Protein AF-A0A7V3AL23-F1 (afdb_monomer_lite)

Secondary structure (DSSP, 8-state):
---B-----HHHHHHHHHH---TT-----SS-SS------TTPPPPB-SB--TTSSSTTEEEEE-EES-TT--TT-HHHHHH-S-EEPPHHHHHHHHHTTTTT-SEEEEE-TTGGG-TTHHHHHHHHHHHTPEEEE--B-GGG--HHHHHHHHHTT--EEEEEEE---HHHHHHHT----HHHHHHHHHHHHHTT--EEEEEEE---TT--HHHHHHHHHHHHHHHHHHHHHHSS--EEEEEEEP---S-SS----S---HHHHHHHHHHTT-PPPEETTEEPB-HHHHHHHHIIIIIIIHHHHHHHHHHTT--EEEEETTGGG-EEEEEEEEE-SSSTT-EEEEEEEEEEEEE--HHHHHHHTTT-EEEEE-EEE-TT--EEE--HHHHHHHHHHHTT-SEEEEEESSSSPBPTTSPBP-SEEHHHHHHHHHTTSS-TTHHHHHHHHHHHHHTT-SEEEEEETTSTTHHHHHHH-SS-SSEEEE--

pLDDT: mean 78.22, std 17.45, range [31.81, 97.38]

Sequence (487 aa):
MELIKNKTNKEEINAIFEDVKYEGIYKSEGTNNYLPYYSAKDIEIPHSTIISKEAEFENTALISVSKGCLYQCKFCFVSRVYGEYEPFDFNEIIKTAQKFNGLTDRIGLIAATLSNHPDFEKIVDELNKIGFKVSFSAFRVEGLTESFLNKIIENENKTLVIAPETASLKLKKFIGKNIPDELIFDKLKIACEFGIKRIKLYFIIGFPNEEEEDIEAIIDFIRKTREIARINSGRSVIITFDPHPRKVIDGVNSPKMLMTLDEKIEMIEKLGMKPKFIQGHRVTDKETLDVVEMVLGGLVNQDIVTLINKHGGKAVGLTGKDGNFIHAKKMLVPSKEKAEELLDIGQVGEITSIDPEIIQHLDARDFIPVVAPLGTDAEGNAYNINADVAAGKIAGVLQAEKVIFMTNTPGVLDKSGRLITGLTARQIDDLFADGTISGGMLPKIASALEAARSGVNSVHIIDGRVDHCLLLEILTDAGVGTMIRSH

Structure (mmCIF, N/CA/C/O backbone):
data_AF-A0A7V3AL23-F1
#
_entry.id   AF-A0A7V3AL23-F1
#
loop_
_atom_site.group_PDB
_atom_site.id
_atom_site.type_symbol
_atom_site.label_atom_id
_atom_site.label_alt_id
_atom_site.label_comp_id
_atom_site.label_asym_id
_atom_site.label_entity_id
_atom_site.label_seq_id
_atom_site.pdbx_PDB_ins_code
_atom_site.Cartn_x
_atom_site.Cartn_y
_atom_site.Cartn_z
_atom_site.occupancy
_atom_site.B_iso_or_equiv
_atom_site.auth_seq_id
_atom_site.auth_comp_id
_atom_site.auth_asym_id
_atom_site.auth_atom_id
_atom_site.pdbx_PDB_model_num
ATOM 1 N N . MET A 1 1 ? -37.337 9.090 10.182 1.00 37.25 1 MET A N 1
ATOM 2 C CA . MET A 1 1 ? -36.861 8.112 9.183 1.00 37.25 1 MET A CA 1
ATOM 3 C C . MET A 1 1 ? -37.017 6.730 9.788 1.00 37.25 1 MET A C 1
ATOM 5 O O . MET A 1 1 ? -36.469 6.509 10.860 1.00 37.25 1 MET A O 1
ATOM 9 N N . GLU A 1 2 ? -37.831 5.858 9.189 1.00 38.09 2 GLU A N 1
ATOM 10 C CA . GLU A 1 2 ? -37.919 4.450 9.607 1.00 38.09 2 GLU A CA 1
ATOM 11 C C . GLU A 1 2 ? -36.525 3.813 9.526 1.00 38.09 2 GLU A C 1
ATOM 13 O O . GLU A 1 2 ? -35.839 3.957 8.518 1.00 38.09 2 GLU A O 1
ATOM 18 N N . LEU A 1 3 ? -36.090 3.158 10.604 1.00 43.16 3 LEU A N 1
ATOM 19 C CA . LEU A 1 3 ? -34.836 2.407 10.660 1.00 43.16 3 LEU A CA 1
ATOM 20 C C . LEU A 1 3 ? -34.957 1.196 9.729 1.00 43.16 3 LEU A C 1
ATOM 22 O O . LEU A 1 3 ? -35.673 0.239 10.024 1.00 43.16 3 LEU A O 1
ATOM 26 N N . ILE A 1 4 ? -34.287 1.255 8.579 1.00 48.16 4 ILE A N 1
ATOM 27 C CA . ILE A 1 4 ? -34.424 0.255 7.519 1.00 48.16 4 ILE A CA 1
ATOM 28 C C . ILE A 1 4 ? -33.520 -0.936 7.842 1.00 48.16 4 ILE A C 1
ATOM 30 O O . ILE A 1 4 ? -32.330 -0.945 7.531 1.00 48.16 4 ILE A O 1
ATOM 34 N N . LYS A 1 5 ? -34.099 -1.961 8.468 1.00 40.16 5 LYS A N 1
ATOM 35 C CA . LYS A 1 5 ? -33.505 -3.300 8.541 1.00 40.16 5 LYS A CA 1
ATOM 36 C C . LYS A 1 5 ? -33.924 -4.073 7.280 1.00 40.16 5 LYS A C 1
ATOM 38 O O . LYS A 1 5 ? -35.104 -4.076 6.944 1.00 40.16 5 LYS A O 1
ATOM 43 N N . ASN A 1 6 ? -32.983 -4.761 6.628 1.00 44.72 6 ASN A N 1
ATOM 44 C CA . ASN A 1 6 ? -33.211 -5.742 5.545 1.00 44.72 6 ASN A CA 1
ATOM 45 C C . ASN A 1 6 ? -33.467 -5.237 4.103 1.00 44.72 6 ASN A C 1
ATOM 47 O O . ASN A 1 6 ? -34.083 -5.967 3.331 1.00 44.72 6 ASN A O 1
ATOM 51 N N . LYS A 1 7 ? -32.962 -4.068 3.682 1.00 45.16 7 LYS A N 1
ATOM 52 C CA . LYS A 1 7 ? -32.801 -3.790 2.236 1.00 45.16 7 LYS A CA 1
ATOM 53 C C . LYS A 1 7 ? -31.407 -4.236 1.787 1.00 45.16 7 LYS A C 1
ATOM 55 O O . LYS A 1 7 ? -30.413 -3.663 2.221 1.00 45.16 7 LYS A O 1
ATOM 60 N N . THR A 1 8 ? -31.344 -5.309 1.001 1.00 49.38 8 THR A N 1
ATOM 61 C CA . THR A 1 8 ? -30.125 -6.092 0.691 1.00 49.38 8 THR A CA 1
ATOM 62 C C . THR A 1 8 ? -29.561 -5.839 -0.713 1.00 49.38 8 THR A C 1
ATOM 64 O O . THR A 1 8 ? -28.789 -6.638 -1.225 1.00 49.38 8 THR A O 1
ATOM 67 N N . ASN A 1 9 ? -29.966 -4.759 -1.384 1.00 52.00 9 ASN A N 1
ATOM 68 C CA . ASN A 1 9 ? -29.449 -4.403 -2.705 1.00 52.00 9 ASN A CA 1
ATOM 69 C C . ASN A 1 9 ? -28.948 -2.946 -2.696 1.00 52.00 9 ASN A C 1
ATOM 71 O O . ASN A 1 9 ? -29.677 -2.020 -2.339 1.00 52.00 9 ASN A O 1
ATOM 75 N N . LYS A 1 10 ? -27.694 -2.754 -3.126 1.00 49.22 10 LYS A N 1
ATOM 76 C CA . LYS A 1 10 ? -26.997 -1.466 -3.290 1.00 49.22 10 LYS A CA 1
ATOM 77 C C . LYS A 1 10 ? -27.791 -0.431 -4.105 1.00 49.22 10 LYS A C 1
ATOM 79 O O . LYS A 1 10 ? -27.704 0.757 -3.813 1.00 49.22 10 LYS A O 1
ATOM 84 N N . GLU A 1 11 ? -28.576 -0.864 -5.087 1.00 54.66 11 GLU A N 1
ATOM 85 C CA . GLU A 1 11 ? -29.451 -0.023 -5.916 1.00 54.66 11 GLU A CA 1
ATOM 86 C C . GLU A 1 11 ? -30.599 0.584 -5.100 1.00 54.66 11 GLU A C 1
ATOM 88 O O . GLU A 1 11 ? -30.875 1.775 -5.223 1.00 54.66 11 GLU A O 1
ATOM 93 N N . GLU A 1 12 ? -31.215 -0.186 -4.197 1.00 54.47 12 GLU A N 1
ATOM 94 C CA . GLU A 1 12 ? -32.281 0.316 -3.319 1.00 54.47 12 GLU A CA 1
ATOM 95 C C . GLU A 1 12 ? -31.753 1.296 -2.267 1.00 54.47 12 GLU A C 1
ATOM 97 O O . GLU A 1 12 ? -32.450 2.239 -1.894 1.00 54.47 12 GLU A O 1
ATOM 102 N N . ILE A 1 13 ? -30.521 1.085 -1.788 1.00 52.50 13 ILE A N 1
ATOM 103 C CA . ILE A 1 13 ? -29.838 2.015 -0.880 1.00 52.50 13 ILE A CA 1
ATOM 104 C C . ILE A 1 13 ? -29.491 3.316 -1.617 1.00 52.50 13 ILE A C 1
ATOM 106 O O . ILE A 1 13 ? -29.719 4.397 -1.079 1.00 52.50 13 ILE A O 1
ATOM 110 N N . ASN A 1 14 ? -28.991 3.229 -2.853 1.00 51.75 14 ASN A N 1
ATOM 111 C CA . ASN A 1 14 ? -28.667 4.401 -3.670 1.00 51.75 14 ASN A CA 1
ATOM 112 C C . ASN A 1 14 ? -29.908 5.237 -4.015 1.00 51.75 14 ASN A C 1
ATOM 114 O O . ASN A 1 14 ? -29.845 6.459 -3.910 1.00 51.75 14 ASN A O 1
ATOM 118 N N . ALA A 1 15 ? -31.040 4.599 -4.326 1.00 57.00 15 ALA A N 1
ATOM 119 C CA . ALA A 1 15 ? -32.301 5.294 -4.598 1.00 57.00 15 ALA A CA 1
ATOM 120 C C . ALA A 1 15 ? -32.774 6.158 -3.410 1.00 57.00 15 ALA A C 1
ATOM 122 O O . ALA A 1 15 ? -33.333 7.232 -3.603 1.00 57.00 15 ALA A O 1
ATOM 123 N N . ILE A 1 16 ? -32.488 5.743 -2.168 1.00 52.47 16 ILE A N 1
ATOM 124 C CA . ILE A 1 16 ? -32.794 6.547 -0.972 1.00 52.47 16 ILE A CA 1
ATOM 125 C C . ILE A 1 16 ? -31.948 7.825 -0.942 1.00 52.47 16 ILE A C 1
ATOM 127 O O . ILE A 1 16 ? -32.449 8.875 -0.555 1.00 52.47 16 ILE A O 1
ATOM 131 N N . PHE A 1 17 ? -30.678 7.760 -1.344 1.00 47.41 17 PHE A N 1
ATOM 132 C CA . PHE A 1 17 ? -29.803 8.933 -1.363 1.00 47.41 17 PHE A CA 1
ATOM 133 C C . PHE A 1 17 ? -30.108 9.896 -2.521 1.00 47.41 17 PHE A C 1
ATOM 135 O O . PHE A 1 17 ? -29.799 11.081 -2.392 1.00 47.41 17 PHE A O 1
ATOM 142 N N . GLU A 1 18 ? -30.715 9.418 -3.613 1.00 47.59 18 GLU A N 1
ATOM 143 C CA . GLU A 1 18 ? -31.144 10.246 -4.753 1.00 47.59 18 GLU A CA 1
ATOM 144 C C . GLU A 1 18 ? -32.354 11.139 -4.420 1.00 47.59 18 GLU A C 1
ATOM 146 O O . GLU A 1 18 ? -32.423 12.271 -4.898 1.00 47.59 18 GLU A O 1
ATOM 151 N N . ASP A 1 19 ? -33.252 10.686 -3.538 1.00 42.56 19 ASP A N 1
ATOM 152 C CA . ASP A 1 19 ? -34.468 11.423 -3.151 1.00 42.56 19 ASP A CA 1
ATOM 153 C C . ASP A 1 19 ? -34.297 12.337 -1.918 1.00 42.56 19 ASP A C 1
ATOM 155 O O . ASP A 1 19 ? -35.192 13.121 -1.575 1.00 42.56 19 ASP A O 1
ATOM 159 N N . VAL A 1 20 ? -33.148 12.289 -1.235 1.00 41.22 20 VAL A N 1
ATOM 160 C CA . VAL A 1 20 ? -32.884 13.143 -0.066 1.00 41.22 20 VAL A CA 1
ATOM 161 C C . VAL A 1 20 ? -32.415 14.525 -0.523 1.00 41.22 20 VAL A C 1
ATOM 163 O O . VAL A 1 20 ? -31.260 14.740 -0.889 1.00 41.22 20 VAL A O 1
ATOM 166 N N . LYS A 1 21 ? -33.306 15.518 -0.432 1.00 36.50 21 LYS A N 1
ATOM 167 C CA . LYS A 1 21 ? -32.904 16.931 -0.444 1.00 36.50 21 LYS A CA 1
ATOM 168 C C . LYS A 1 21 ? -32.145 17.241 0.845 1.00 36.50 21 LYS A C 1
ATOM 170 O O . LYS A 1 21 ? -32.750 17.406 1.900 1.00 36.50 21 LYS A O 1
ATOM 175 N N . TYR A 1 22 ? -30.823 17.341 0.758 1.00 41.16 22 TYR A N 1
ATOM 176 C CA . TYR A 1 22 ? -29.993 17.805 1.867 1.00 41.16 22 TYR A CA 1
ATOM 177 C C . TYR A 1 22 ? -30.208 19.310 2.092 1.00 41.16 22 TYR A C 1
ATOM 179 O O . TYR A 1 22 ? -29.513 20.146 1.512 1.00 41.16 22 TYR A O 1
ATOM 187 N N . GLU A 1 23 ? -31.180 19.680 2.926 1.00 34.31 23 GLU A N 1
ATOM 188 C CA . GLU A 1 23 ? -31.262 21.047 3.446 1.00 34.31 23 GLU A CA 1
ATOM 189 C C . GLU A 1 23 ? -29.983 21.368 4.239 1.00 34.31 23 GLU A C 1
ATOM 191 O O . GLU A 1 23 ? -29.582 20.626 5.132 1.00 34.31 23 GLU A O 1
ATOM 196 N N . GLY A 1 24 ? -29.311 22.470 3.890 1.00 37.84 24 GLY A N 1
ATOM 197 C CA . GLY A 1 24 ? -28.108 22.942 4.587 1.00 37.84 24 GLY A CA 1
ATOM 198 C C . GLY A 1 24 ? -26.763 22.544 3.967 1.00 37.84 24 GLY A C 1
ATOM 199 O O . GLY A 1 24 ? -25.738 23.062 4.409 1.00 37.84 24 GLY A O 1
ATOM 200 N N . ILE A 1 25 ? -26.726 21.708 2.920 1.00 34.50 25 ILE A N 1
ATOM 201 C CA . ILE A 1 25 ? -25.497 21.481 2.137 1.00 34.50 25 ILE A CA 1
ATOM 202 C C . ILE A 1 25 ? -25.473 22.457 0.956 1.00 34.50 25 ILE A C 1
ATOM 204 O O . ILE A 1 25 ? -26.015 22.187 -0.113 1.00 34.50 25 ILE A O 1
ATOM 208 N N . TYR A 1 26 ? -24.828 23.607 1.145 1.00 38.28 26 TYR A N 1
ATOM 209 C CA . TYR A 1 26 ? -24.592 24.571 0.070 1.00 38.28 26 TYR A CA 1
ATOM 210 C C . TYR A 1 26 ? -23.228 24.320 -0.577 1.00 38.28 26 TYR A C 1
ATOM 212 O O . TYR A 1 26 ? -22.188 24.382 0.080 1.00 38.28 26 TYR A O 1
ATOM 220 N N . LYS A 1 27 ? -23.218 24.076 -1.889 1.00 34.69 27 LYS A N 1
ATOM 221 C CA . LYS A 1 27 ? -22.001 24.131 -2.704 1.00 34.69 27 LYS A CA 1
ATOM 222 C C . LYS A 1 27 ? -21.681 25.611 -2.932 1.00 34.69 27 LYS A C 1
ATOM 224 O O . LYS A 1 27 ? -22.492 26.312 -3.530 1.00 34.69 27 LYS A O 1
ATOM 229 N N . SER A 1 28 ? -20.553 26.119 -2.431 1.00 36.25 28 SER A N 1
ATOM 230 C CA . SER A 1 28 ? -20.205 27.529 -2.646 1.00 36.25 28 SER A CA 1
ATOM 231 C C . SER A 1 28 ? -19.794 27.754 -4.103 1.00 36.25 28 SER A C 1
ATOM 233 O O . SER A 1 28 ? -18.668 27.451 -4.500 1.00 36.25 28 SER A O 1
ATOM 235 N N . GLU A 1 29 ? -20.694 28.311 -4.904 1.00 37.81 29 GLU A N 1
ATOM 236 C CA . GLU A 1 29 ? -20.349 28.954 -6.172 1.00 37.81 29 GLU A CA 1
ATOM 237 C C . GLU A 1 29 ? -19.830 30.365 -5.866 1.00 37.81 29 GLU A C 1
ATOM 239 O O . GLU A 1 29 ? -20.555 31.349 -5.959 1.00 37.81 29 GLU A O 1
ATOM 244 N N . GLY A 1 30 ? -18.590 30.489 -5.388 1.00 37.31 30 GLY A N 1
ATOM 245 C CA . GLY A 1 30 ? -18.042 31.813 -5.090 1.00 37.31 30 GLY A CA 1
ATOM 246 C C . GLY A 1 30 ? -16.717 31.811 -4.344 1.00 37.31 30 GLY A C 1
ATOM 247 O O . GLY A 1 30 ? -16.486 31.019 -3.439 1.00 37.31 30 GLY A O 1
ATOM 248 N N . THR A 1 31 ? -15.861 32.750 -4.733 1.00 37.53 31 THR A N 1
ATOM 249 C CA . THR A 1 31 ? -14.430 32.931 -4.439 1.00 37.53 31 THR A CA 1
ATOM 250 C C . THR A 1 31 ? -14.061 33.291 -2.990 1.00 37.53 31 THR A C 1
ATOM 252 O O . THR A 1 31 ? -12.992 33.853 -2.763 1.00 37.53 31 THR A O 1
ATOM 255 N N . ASN A 1 32 ? -14.897 32.980 -1.996 1.00 34.97 32 ASN A N 1
ATOM 256 C CA . ASN A 1 32 ? -14.578 33.235 -0.589 1.00 34.97 32 ASN A CA 1
ATOM 257 C C . ASN A 1 32 ? -14.231 31.929 0.138 1.00 34.97 32 ASN A C 1
ATOM 259 O O . ASN A 1 32 ? -15.060 31.042 0.298 1.00 34.97 32 ASN A O 1
ATOM 263 N N . ASN A 1 33 ? -12.977 31.847 0.592 1.00 41.78 33 ASN A N 1
ATOM 264 C CA . ASN A 1 33 ? -12.288 30.686 1.172 1.00 41.78 33 ASN A CA 1
ATOM 265 C C . ASN A 1 33 ? -12.816 30.168 2.531 1.00 41.78 33 ASN A C 1
ATOM 267 O O . ASN A 1 33 ? -12.077 29.500 3.251 1.00 41.78 33 ASN A O 1
ATOM 271 N N . TYR A 1 34 ? -14.069 30.429 2.901 1.00 40.19 34 TYR A N 1
ATOM 272 C CA . TYR A 1 34 ? -14.647 29.907 4.140 1.00 40.19 34 TYR A CA 1
ATOM 273 C C . TYR A 1 34 ? -16.083 29.443 3.901 1.00 40.19 34 TYR A C 1
ATOM 275 O O . TYR A 1 34 ? -16.931 30.221 3.467 1.00 40.19 34 TYR A O 1
ATOM 283 N N . LEU A 1 35 ? -16.346 28.164 4.194 1.00 39.31 35 LEU A N 1
ATOM 284 C CA . LEU A 1 35 ? -17.706 27.639 4.271 1.00 39.31 35 LEU A CA 1
ATOM 285 C C . LEU A 1 35 ? -18.441 28.383 5.401 1.00 39.31 35 LEU A C 1
ATOM 287 O O . LEU A 1 35 ? -17.880 28.498 6.494 1.00 39.31 35 LEU A O 1
ATOM 291 N N . PRO A 1 36 ? -19.659 28.901 5.177 1.00 38.09 36 PRO A N 1
ATOM 292 C CA . PRO A 1 36 ? -20.441 29.503 6.248 1.00 38.09 36 PRO A CA 1
ATOM 293 C C . PRO A 1 36 ? -20.700 28.472 7.357 1.00 38.09 36 PRO A C 1
ATOM 295 O O . PRO A 1 36 ? -21.182 27.370 7.105 1.00 38.09 36 PRO A O 1
ATOM 298 N N . TYR A 1 37 ? -20.352 28.838 8.592 1.00 40.94 37 TYR A N 1
ATOM 299 C CA . TYR A 1 37 ? -20.608 28.041 9.789 1.00 40.94 37 TYR A CA 1
ATOM 300 C C . TYR A 1 37 ? -22.087 28.161 10.174 1.00 40.94 37 TYR A C 1
ATOM 302 O O . TYR A 1 37 ? -22.546 29.241 10.552 1.00 40.94 37 TYR A O 1
ATOM 310 N N . TYR A 1 38 ? -22.836 27.061 10.088 1.00 41.38 38 TYR A N 1
ATOM 311 C CA . TYR A 1 38 ? -24.220 26.993 10.558 1.00 41.38 38 TYR A CA 1
ATOM 312 C C . TYR A 1 38 ? -24.263 26.322 11.934 1.00 41.38 38 TYR A C 1
ATOM 314 O O . TYR A 1 38 ? -24.180 25.102 12.058 1.00 41.38 38 TYR A O 1
ATOM 322 N N . SER A 1 39 ? -24.420 27.126 12.985 1.00 44.03 39 SER A N 1
ATOM 323 C CA . SER A 1 39 ? -24.798 26.639 14.314 1.00 44.03 39 SER A CA 1
ATOM 324 C C . SER A 1 39 ? -26.308 26.392 14.325 1.00 44.03 39 SER A C 1
ATOM 326 O O . SER A 1 39 ? -27.097 27.312 14.539 1.00 44.03 39 SER A O 1
ATOM 328 N N . ALA A 1 40 ? -26.733 25.159 14.052 1.00 49.22 40 ALA A N 1
ATOM 329 C CA . ALA A 1 40 ? -28.092 24.743 14.382 1.00 49.22 40 ALA A CA 1
ATOM 330 C C . ALA A 1 40 ? -28.117 24.318 15.859 1.00 49.22 40 ALA A C 1
ATOM 332 O O . ALA A 1 40 ? -27.404 23.395 16.259 1.00 49.22 40 ALA A O 1
ATOM 333 N N . LYS A 1 41 ? -28.905 25.037 16.667 1.00 49.88 41 LYS A N 1
ATOM 334 C CA . LYS A 1 41 ? -28.991 24.860 18.127 1.00 49.88 41 LYS A CA 1
ATOM 335 C C . LYS A 1 41 ? -29.743 23.596 18.565 1.00 49.88 41 LYS A C 1
ATOM 337 O O . LYS A 1 41 ? -29.646 23.232 19.725 1.00 49.88 41 LYS A O 1
ATOM 342 N N . ASP A 1 42 ? -30.379 22.886 17.633 1.00 56.62 42 ASP A N 1
ATOM 343 C CA . ASP A 1 42 ? -31.226 21.719 17.907 1.00 56.62 42 ASP A CA 1
ATOM 344 C C . ASP A 1 42 ? -30.934 20.574 16.921 1.00 56.62 42 ASP A C 1
ATOM 346 O O . ASP A 1 42 ? -31.812 20.081 16.215 1.00 56.62 42 ASP A O 1
ATOM 350 N N . ILE A 1 43 ? -29.663 20.181 16.800 1.00 63.53 43 ILE A N 1
ATOM 351 C CA . ILE A 1 43 ? -29.287 19.040 15.952 1.00 63.53 43 ILE A CA 1
ATOM 352 C C . ILE A 1 43 ? -29.506 17.750 16.742 1.00 63.53 43 ILE A C 1
ATOM 354 O O . ILE A 1 43 ? -28.827 17.516 17.742 1.00 63.53 43 ILE A O 1
ATOM 358 N N . GLU A 1 44 ? -30.413 16.899 16.257 1.00 77.56 44 GLU A N 1
ATOM 359 C CA . GLU A 1 44 ? -30.498 15.502 16.689 1.00 77.56 44 GLU A CA 1
ATOM 360 C C . GLU A 1 44 ? -29.121 14.838 16.547 1.00 77.56 44 GLU A C 1
ATOM 362 O O . GLU A 1 44 ? -28.440 15.030 15.537 1.00 77.56 44 GLU A O 1
ATOM 367 N N . ILE A 1 45 ? -28.702 14.067 17.557 1.00 88.19 45 ILE A N 1
ATOM 368 C CA . ILE A 1 45 ? -27.382 13.426 17.574 1.00 88.19 45 ILE A CA 1
ATOM 369 C C . ILE A 1 45 ? -27.169 12.658 16.264 1.00 88.19 45 ILE A C 1
ATOM 371 O O . ILE A 1 45 ? -27.950 11.749 15.983 1.00 88.19 45 ILE A O 1
ATOM 375 N N . PRO A 1 46 ? -26.129 12.962 15.464 1.00 89.31 46 PRO A N 1
ATOM 376 C CA . PRO A 1 46 ? -25.876 12.233 14.228 1.00 89.31 46 PRO A CA 1
ATOM 377 C C . PRO A 1 46 ? -25.623 10.749 14.508 1.00 89.31 46 PRO A C 1
ATOM 379 O O . PRO A 1 46 ? -24.712 10.397 15.263 1.00 89.31 46 PRO A O 1
ATOM 382 N N . HIS A 1 47 ? -26.420 9.878 13.893 1.00 90.50 47 HIS A N 1
ATOM 383 C CA . HIS A 1 47 ? -26.366 8.432 14.093 1.00 90.50 47 HIS A CA 1
ATOM 384 C C . HIS A 1 47 ? -26.644 7.667 12.795 1.00 90.50 47 HIS A C 1
ATOM 386 O O . HIS A 1 47 ? -27.194 8.215 11.839 1.00 90.50 47 HIS A O 1
ATOM 392 N N . SER A 1 48 ? -26.270 6.387 12.760 1.00 88.00 48 SER A N 1
ATOM 393 C CA . SER A 1 48 ? -26.560 5.495 11.636 1.00 88.00 48 SER A CA 1
ATOM 394 C C . SER A 1 48 ? -28.061 5.381 11.383 1.00 88.00 48 SER A C 1
ATOM 396 O O . SER A 1 48 ? -28.830 5.050 12.280 1.00 88.00 48 SER A O 1
ATOM 398 N N . THR A 1 49 ? -28.471 5.554 10.130 1.00 83.31 49 THR A N 1
ATOM 399 C CA . THR A 1 49 ? -29.839 5.235 9.681 1.00 83.31 49 THR A CA 1
ATOM 400 C C . THR A 1 49 ? -29.933 3.828 9.080 1.00 83.31 49 THR A C 1
ATOM 402 O O . THR A 1 49 ? -31.015 3.248 9.026 1.00 83.31 49 THR A O 1
ATOM 405 N N . ILE A 1 50 ? -28.797 3.260 8.656 1.00 78.25 50 ILE A N 1
ATOM 406 C CA . ILE A 1 50 ? -28.697 1.948 8.005 1.00 78.25 50 ILE A CA 1
ATOM 407 C C . ILE A 1 50 ? -27.749 1.059 8.814 1.00 78.25 50 ILE A C 1
ATOM 409 O O . ILE A 1 50 ? -26.641 1.475 9.154 1.00 78.25 50 ILE A O 1
ATOM 413 N N . ILE A 1 51 ? -28.186 -0.171 9.093 1.00 82.75 51 ILE A N 1
ATOM 414 C CA . ILE A 1 51 ? -27.378 -1.233 9.703 1.00 82.75 51 ILE A CA 1
ATOM 415 C C . ILE A 1 51 ? -27.506 -2.466 8.813 1.00 82.75 51 ILE A C 1
ATOM 417 O O . ILE A 1 51 ? -28.614 -2.951 8.583 1.00 82.75 51 ILE A O 1
ATOM 421 N N . SER A 1 52 ? -26.381 -2.967 8.309 1.00 78.88 52 SER A N 1
ATOM 422 C CA . SER A 1 52 ? -26.348 -4.115 7.402 1.00 78.88 52 SER A CA 1
ATOM 423 C C . SER A 1 52 ? -25.140 -5.006 7.672 1.00 78.88 52 SER A C 1
ATOM 425 O O . SER A 1 52 ? -24.110 -4.541 8.168 1.00 78.88 52 SER A O 1
ATOM 427 N N . LYS A 1 53 ? -25.267 -6.278 7.285 1.00 75.38 53 LYS A N 1
ATOM 428 C CA . LYS A 1 53 ? -24.157 -7.236 7.211 1.00 75.38 53 LYS A CA 1
ATOM 429 C C . LYS A 1 53 ? -23.175 -6.945 6.072 1.00 75.38 53 LYS A C 1
ATOM 431 O O . LYS A 1 53 ? -22.082 -7.485 6.034 1.00 75.38 53 LYS A O 1
ATOM 436 N N . GLU A 1 54 ? -23.580 -6.107 5.130 1.00 74.75 54 GLU A N 1
ATOM 437 C CA . GLU A 1 54 ? -22.779 -5.743 3.957 1.00 74.75 54 GLU A CA 1
ATOM 438 C C . GLU A 1 54 ? -22.104 -4.375 4.122 1.00 74.75 54 GLU A C 1
ATOM 440 O O . GLU A 1 54 ? -21.370 -3.929 3.245 1.00 74.75 54 GLU A O 1
ATOM 445 N N . ALA A 1 55 ? -22.372 -3.677 5.231 1.00 74.88 55 ALA A N 1
ATOM 446 C CA . ALA A 1 55 ? -21.736 -2.403 5.529 1.00 74.88 55 ALA A CA 1
ATOM 447 C C . ALA A 1 55 ? -20.299 -2.614 6.031 1.00 74.88 55 ALA A C 1
ATOM 449 O O . ALA A 1 55 ? -20.025 -3.588 6.726 1.00 74.88 55 ALA A O 1
ATOM 450 N N . GLU A 1 56 ? -19.415 -1.647 5.758 1.00 73.06 56 GLU A N 1
ATOM 451 C CA . GLU A 1 56 ? -18.017 -1.632 6.232 1.00 73.06 56 GLU A CA 1
ATOM 452 C C . GLU A 1 56 ? -17.911 -1.893 7.746 1.00 73.06 56 GLU A C 1
ATOM 454 O O . GLU A 1 56 ? -17.068 -2.656 8.213 1.00 73.06 56 GLU A O 1
ATOM 459 N N . PHE A 1 57 ? -18.821 -1.295 8.522 1.00 80.69 57 PHE A N 1
ATOM 460 C CA . PHE A 1 57 ? -18.985 -1.570 9.947 1.00 80.69 57 PHE A CA 1
ATOM 461 C C . PHE A 1 57 ? -20.142 -2.548 10.154 1.00 80.69 57 PHE A C 1
ATOM 463 O O . PHE A 1 57 ? -21.241 -2.152 10.556 1.00 80.69 57 PHE A O 1
ATOM 470 N N . GLU A 1 58 ? -19.884 -3.821 9.843 1.00 81.81 58 GLU A N 1
ATOM 471 C CA . GLU A 1 58 ? -20.881 -4.893 9.855 1.00 81.81 58 GLU A CA 1
ATOM 472 C C . GLU A 1 58 ? -21.739 -4.858 11.127 1.00 81.81 58 GLU A C 1
ATOM 474 O O . GLU A 1 58 ? -21.225 -4.871 12.252 1.00 81.81 58 GLU A O 1
ATOM 479 N N . ASN A 1 59 ? -23.061 -4.807 10.945 1.00 87.44 59 ASN A N 1
ATOM 480 C CA . ASN A 1 59 ? -24.057 -4.795 12.017 1.00 87.44 59 ASN A CA 1
ATOM 481 C C . ASN A 1 59 ? -23.782 -3.775 13.136 1.00 87.44 59 ASN A C 1
ATOM 483 O O . ASN A 1 59 ? -24.224 -3.996 14.253 1.00 87.44 59 ASN A O 1
ATOM 487 N N . THR A 1 60 ? -23.067 -2.675 12.903 1.00 91.00 60 THR A N 1
ATOM 488 C CA . THR A 1 60 ? -22.719 -1.723 13.970 1.00 91.00 60 THR A CA 1
ATOM 489 C C . THR A 1 60 ? -23.471 -0.409 13.777 1.00 91.00 60 THR A C 1
ATOM 491 O O . THR A 1 60 ? -23.398 0.202 12.711 1.00 91.00 60 THR A O 1
ATOM 494 N N . ALA A 1 61 ? -24.186 0.051 14.808 1.00 93.50 61 ALA A N 1
ATOM 495 C CA . ALA A 1 61 ? -24.790 1.382 14.793 1.00 93.50 61 ALA A CA 1
ATOM 496 C C . ALA A 1 61 ? -23.754 2.419 15.226 1.00 93.50 61 ALA A C 1
ATOM 498 O O . ALA A 1 61 ? -23.183 2.306 16.307 1.00 93.50 61 ALA A O 1
ATOM 499 N N . LEU A 1 62 ? -23.515 3.440 14.411 1.00 94.50 62 LEU A N 1
ATOM 500 C CA . LEU A 1 62 ? -22.601 4.524 14.747 1.00 94.50 62 LEU A CA 1
ATOM 501 C C . LEU A 1 62 ? -23.376 5.671 15.387 1.00 94.50 62 LEU A C 1
ATOM 503 O O . LEU A 1 62 ? -24.434 6.054 14.891 1.00 94.50 62 LEU A O 1
ATOM 507 N N . ILE A 1 63 ? -22.850 6.227 16.473 1.00 94.62 63 ILE A N 1
ATOM 508 C CA . ILE A 1 63 ? -23.433 7.368 17.183 1.00 94.62 63 ILE A CA 1
ATOM 509 C C . ILE A 1 63 ? -22.327 8.388 17.421 1.00 94.62 63 ILE A C 1
ATOM 511 O O . ILE A 1 63 ? -21.297 8.079 18.025 1.00 94.62 63 ILE A O 1
ATOM 515 N N . SER A 1 64 ? -22.533 9.611 16.941 1.00 92.06 64 SER A N 1
ATOM 516 C CA . SER A 1 64 ? -21.644 10.724 17.265 1.00 92.06 64 SER A CA 1
ATOM 517 C C . SER A 1 64 ? -21.841 11.132 18.720 1.00 92.06 64 SER A C 1
ATOM 519 O O . SER A 1 64 ? -22.974 11.327 19.138 1.00 92.06 64 SER A O 1
ATOM 521 N N . VAL A 1 65 ? -20.770 11.299 19.494 1.00 92.81 65 VAL A N 1
ATOM 522 C CA . VAL A 1 65 ? -20.883 11.722 20.910 1.00 92.81 65 VAL A CA 1
ATOM 523 C C . VAL A 1 65 ? -20.450 13.165 21.157 1.00 92.81 65 VAL A C 1
ATOM 525 O O . VAL A 1 65 ? -20.697 13.714 22.222 1.00 92.81 65 VAL A O 1
ATOM 528 N N . SER A 1 66 ? -19.839 13.819 20.173 1.00 89.50 66 SER A N 1
ATOM 529 C CA . SER A 1 66 ? -19.489 15.237 20.256 1.00 89.50 66 SER A CA 1
ATOM 530 C C . SER A 1 66 ? -19.383 15.864 18.868 1.00 89.50 66 SER A C 1
ATOM 532 O O . SER A 1 66 ? -19.130 15.167 17.880 1.00 89.50 66 SER A O 1
ATOM 534 N N . LYS A 1 67 ? -19.465 17.193 18.805 1.00 84.94 67 LYS A N 1
ATOM 535 C CA . LYS A 1 67 ? -19.055 18.004 17.651 1.00 84.94 67 LYS A CA 1
ATOM 536 C C . LYS A 1 67 ? -17.706 18.664 17.909 1.00 84.94 67 LYS A C 1
ATOM 538 O O . LYS A 1 67 ? -17.312 18.886 19.052 1.00 84.94 67 LYS A O 1
ATOM 543 N N . GLY A 1 68 ? -17.002 18.977 16.826 1.00 79.94 68 GLY A N 1
ATOM 544 C CA . GLY A 1 68 ? -15.727 19.681 16.899 1.00 79.94 68 GLY A CA 1
ATOM 545 C C . GLY A 1 68 ? -14.625 18.869 17.579 1.00 79.94 68 GLY A C 1
ATOM 546 O O . GLY A 1 68 ? -14.710 17.650 17.756 1.00 79.94 68 GLY A O 1
ATOM 547 N N . CYS A 1 69 ? -13.535 19.549 17.919 1.00 82.88 69 CYS A N 1
ATOM 548 C CA . CYS A 1 69 ? -12.380 18.948 18.579 1.00 82.88 69 CYS A CA 1
ATOM 549 C C . CYS A 1 69 ? -11.659 19.989 19.440 1.00 82.88 69 CYS A C 1
ATOM 551 O O . CYS A 1 69 ? -11.428 21.102 18.984 1.00 82.88 69 CYS A O 1
ATOM 553 N N . LEU A 1 70 ? -11.238 19.636 20.657 1.00 83.62 70 LEU A N 1
ATOM 554 C CA . LEU A 1 70 ? -10.533 20.566 21.555 1.00 83.62 70 LEU A CA 1
ATOM 555 C C . LEU A 1 70 ? -9.190 21.056 20.995 1.00 83.62 70 LEU A C 1
ATOM 557 O O . LEU A 1 70 ? -8.699 22.111 21.375 1.00 83.62 70 LEU A O 1
ATOM 561 N N . TYR A 1 71 ? -8.583 20.280 20.097 1.00 82.12 71 TYR A N 1
ATOM 562 C CA . TYR A 1 71 ? -7.187 20.462 19.706 1.00 82.12 71 TYR A CA 1
ATOM 563 C C . TYR A 1 71 ? -6.983 21.275 18.424 1.00 82.12 71 TYR A C 1
ATOM 565 O O . TYR A 1 71 ? -5.851 21.646 18.131 1.00 82.12 71 TYR A O 1
ATOM 573 N N . GLN A 1 72 ? -8.047 21.516 17.648 1.00 76.50 72 GLN A N 1
ATOM 574 C CA . GLN A 1 72 ? -8.075 22.450 16.510 1.00 76.50 72 GLN A CA 1
ATOM 575 C C . GLN A 1 72 ? -6.860 22.385 15.552 1.00 76.50 72 GLN A C 1
ATOM 577 O O . GLN A 1 72 ? -6.372 23.407 15.071 1.00 76.50 72 GLN A O 1
ATOM 582 N N . CYS A 1 73 ? -6.344 21.184 15.255 1.00 78.31 73 CYS A N 1
ATOM 583 C CA . CYS A 1 73 ? -5.154 21.032 14.411 1.00 78.31 73 CYS A CA 1
ATOM 584 C C . CYS A 1 73 ? -5.378 21.625 13.007 1.00 78.31 73 CYS A C 1
ATOM 586 O O . CYS A 1 73 ? -6.459 21.480 12.427 1.00 78.31 73 CYS A O 1
ATOM 588 N N . LYS A 1 74 ? -4.348 22.256 12.427 1.00 71.38 74 LYS A N 1
ATOM 589 C CA . LYS A 1 74 ? -4.475 23.100 11.218 1.00 71.38 74 LYS A CA 1
ATOM 590 C C . LYS A 1 74 ? -4.868 22.336 9.949 1.00 71.38 74 LYS A C 1
ATOM 592 O O . LYS A 1 74 ? -5.448 22.917 9.030 1.00 71.38 74 LYS A O 1
ATOM 597 N N . PHE A 1 75 ? -4.537 21.049 9.900 1.00 71.19 75 PHE A N 1
ATOM 598 C CA . PHE A 1 75 ? -4.848 20.139 8.793 1.00 71.19 75 PHE A CA 1
ATOM 599 C C . PHE A 1 75 ? -6.228 19.491 8.904 1.00 71.19 75 PHE A C 1
ATOM 601 O O . PHE A 1 75 ? -6.718 18.888 7.955 1.00 71.19 75 PHE A O 1
ATOM 608 N N . CYS A 1 76 ? -6.841 19.539 10.086 1.00 70.44 76 CYS A N 1
ATOM 609 C CA . CYS A 1 76 ? -8.017 18.737 10.348 1.00 70.44 76 CYS A CA 1
ATOM 610 C C . CYS A 1 76 ? -9.243 19.365 9.679 1.00 70.44 76 CYS A C 1
ATOM 612 O O . CYS A 1 76 ? -9.545 20.537 9.866 1.00 70.44 76 CYS A O 1
ATOM 614 N N . PHE A 1 77 ? -10.006 18.572 8.931 1.00 69.12 77 PHE A N 1
ATOM 615 C CA . PHE A 1 77 ? -11.282 19.043 8.393 1.00 69.12 77 PHE A CA 1
ATOM 616 C C . PHE A 1 77 ? -12.282 19.368 9.513 1.00 69.12 77 PHE A C 1
ATOM 618 O O . PHE A 1 77 ? -13.048 20.321 9.407 1.00 69.12 77 PHE A O 1
ATOM 625 N N . VAL A 1 78 ? -12.231 18.618 10.623 1.00 71.50 78 VAL A N 1
ATOM 626 C CA . VAL A 1 78 ? -13.141 18.812 11.760 1.00 71.50 78 VAL A CA 1
ATOM 627 C C . VAL A 1 78 ? -12.973 20.194 12.389 1.00 71.50 78 VAL A C 1
ATOM 629 O O . VAL A 1 78 ? -13.980 20.816 12.708 1.00 71.50 78 VAL A O 1
ATOM 632 N N . SER A 1 79 ? -11.739 20.696 12.521 1.00 65.94 79 SER A N 1
ATOM 633 C CA . SER A 1 79 ? -11.486 22.035 13.079 1.00 65.94 79 SER A CA 1
ATOM 634 C C . SER A 1 79 ? -12.044 23.145 12.189 1.00 65.94 79 SER A C 1
ATOM 636 O O . SER A 1 79 ? -12.567 24.137 12.683 1.00 65.94 79 SER A O 1
ATOM 638 N N . ARG A 1 80 ? -12.000 22.958 10.865 1.00 64.12 80 ARG A N 1
ATOM 639 C CA . ARG A 1 80 ? -12.504 23.942 9.896 1.00 64.12 80 ARG A CA 1
ATOM 640 C C . ARG A 1 80 ? -14.022 23.958 9.778 1.00 64.12 80 ARG A C 1
ATOM 642 O O . ARG A 1 80 ? -14.586 25.015 9.531 1.00 64.12 80 ARG A O 1
ATOM 649 N N . VAL A 1 81 ? -14.664 22.795 9.896 1.00 62.09 81 VAL A N 1
ATOM 650 C CA . VAL A 1 81 ? -16.104 22.654 9.628 1.00 62.09 81 VAL A CA 1
ATOM 651 C C . VAL A 1 81 ? -16.948 22.725 10.886 1.00 62.09 81 VAL A C 1
ATOM 653 O O . VAL A 1 81 ? -17.959 23.419 10.895 1.00 62.09 81 VAL A O 1
ATOM 656 N N . TYR A 1 82 ? -16.551 22.021 11.944 1.00 63.44 82 TYR A N 1
ATOM 657 C CA . TYR A 1 82 ? -17.376 21.901 13.145 1.00 63.44 82 TYR A CA 1
ATOM 658 C C . TYR A 1 82 ? -17.061 22.950 14.213 1.00 63.44 82 TYR A C 1
ATOM 660 O O . TYR A 1 82 ? -17.805 23.033 15.181 1.00 63.44 82 TYR A O 1
ATOM 668 N N . GLY A 1 83 ? -16.018 23.768 14.038 1.00 66.38 83 GLY A N 1
ATOM 669 C CA . GLY A 1 83 ? -15.695 24.843 14.975 1.00 66.38 83 GLY A CA 1
ATOM 670 C C . GLY A 1 83 ? -15.349 24.316 16.370 1.00 66.38 83 GLY A C 1
ATOM 671 O O . GLY A 1 83 ? -14.568 23.369 16.497 1.00 66.38 83 GLY A O 1
ATOM 672 N N . GLU A 1 84 ? -15.896 24.948 17.410 1.00 74.88 84 GLU A N 1
ATOM 673 C CA . GLU A 1 84 ? -15.611 24.632 18.814 1.00 74.88 84 GLU A CA 1
ATOM 674 C C . GLU A 1 84 ? -16.063 23.222 19.219 1.00 74.88 84 GLU A C 1
ATOM 676 O O . GLU A 1 84 ? -16.954 22.615 18.627 1.00 74.88 84 GLU A O 1
ATOM 681 N N . TYR A 1 85 ? -15.394 22.674 20.232 1.00 86.06 85 TYR A N 1
ATOM 682 C CA . TYR A 1 85 ? -15.754 21.375 20.778 1.00 86.06 85 TYR A CA 1
ATOM 683 C C . TYR A 1 85 ? -17.012 21.474 21.637 1.00 86.06 85 TYR A C 1
ATOM 685 O O . TYR A 1 85 ? -17.044 22.236 22.601 1.00 86.06 85 TYR A O 1
ATOM 693 N N . GLU A 1 86 ? -17.997 20.639 21.327 1.00 87.06 86 GLU A N 1
ATOM 694 C CA . GLU A 1 86 ? -19.262 20.566 22.049 1.00 87.06 86 GLU A CA 1
ATOM 695 C C . GLU A 1 86 ? -19.628 19.088 22.282 1.00 87.06 86 GLU A C 1
ATOM 697 O O . GLU A 1 86 ? -19.956 18.380 21.322 1.00 87.06 86 GLU A O 1
ATOM 702 N N . PRO A 1 87 ? -19.525 18.572 23.522 1.00 91.31 87 PRO A N 1
ATOM 703 C CA . PRO A 1 87 ? -19.991 17.227 23.847 1.00 91.31 87 PRO A CA 1
ATOM 704 C C . PRO A 1 87 ? -21.524 17.175 23.837 1.00 91.31 87 PRO A C 1
ATOM 706 O O . PRO A 1 87 ? -22.180 18.123 24.269 1.00 91.31 87 PRO A O 1
ATOM 709 N N . PHE A 1 88 ? -22.101 16.071 23.361 1.00 92.44 88 PHE A N 1
ATOM 710 C CA . PHE A 1 88 ? -23.547 15.872 23.449 1.00 92.44 88 PHE A CA 1
ATOM 711 C C . PHE A 1 88 ? -23.962 15.426 24.855 1.00 92.44 88 PHE A C 1
ATOM 713 O O . PHE A 1 88 ? -23.182 14.831 25.595 1.00 92.44 88 PHE A O 1
ATOM 720 N N . ASP A 1 89 ? -25.215 15.700 25.227 1.00 92.75 89 ASP A N 1
ATOM 721 C CA . ASP A 1 89 ? -25.737 15.297 26.533 1.00 92.75 89 ASP A CA 1
ATOM 722 C C . ASP A 1 89 ? -25.761 13.770 26.688 1.00 92.75 89 ASP A C 1
ATOM 724 O O . ASP A 1 89 ? -26.206 13.036 25.799 1.00 92.75 89 ASP A O 1
ATOM 728 N N . PHE A 1 90 ? -25.335 13.301 27.863 1.00 95.56 90 PHE A N 1
ATOM 729 C CA . PHE A 1 90 ? -25.322 11.888 28.231 1.00 95.56 90 PHE A CA 1
ATOM 730 C C . PHE A 1 90 ? -26.673 11.199 27.978 1.00 95.56 90 PHE A C 1
ATOM 732 O O . PHE A 1 90 ? -26.714 10.126 27.373 1.00 95.56 90 PHE A O 1
ATOM 739 N N . ASN A 1 91 ? -27.787 11.794 28.416 1.00 95.12 91 ASN A N 1
ATOM 740 C CA . ASN A 1 91 ? -29.097 11.148 28.328 1.00 95.12 91 ASN A CA 1
ATOM 741 C C . ASN A 1 91 ? -29.569 11.047 26.878 1.00 95.12 91 ASN A C 1
ATOM 743 O O . ASN A 1 91 ? -30.140 10.027 26.495 1.00 95.12 91 ASN A O 1
ATOM 747 N N . GLU A 1 92 ? -29.306 12.066 26.058 1.00 94.44 92 GLU A N 1
ATOM 748 C CA . GLU A 1 92 ? -29.653 12.026 24.636 1.00 94.44 92 GLU A CA 1
ATOM 749 C C . GLU A 1 92 ? -28.808 10.995 23.869 1.00 94.44 92 GLU A C 1
ATOM 751 O O . GLU A 1 92 ? -29.345 10.314 22.989 1.00 94.44 92 GLU A O 1
ATOM 756 N N . ILE A 1 93 ? -27.534 10.788 24.234 1.00 96.25 93 ILE A N 1
ATOM 757 C CA . ILE A 1 93 ? -26.702 9.706 23.671 1.00 96.25 93 ILE A CA 1
ATOM 758 C C . ILE A 1 93 ? -27.317 8.340 23.999 1.00 96.25 93 ILE A C 1
ATOM 760 O O . ILE A 1 93 ? -27.528 7.527 23.095 1.00 96.25 93 ILE A O 1
ATOM 764 N N . ILE A 1 94 ? -27.653 8.089 25.270 1.00 97.31 94 ILE A N 1
ATOM 765 C CA . ILE A 1 94 ? -28.237 6.809 25.701 1.00 97.31 94 ILE A CA 1
ATOM 766 C C . ILE A 1 94 ? -29.605 6.573 25.053 1.00 97.31 94 ILE A C 1
ATOM 768 O O . ILE A 1 94 ? -29.862 5.495 24.518 1.00 97.31 94 ILE A O 1
ATOM 772 N N . LYS A 1 95 ? -30.464 7.591 25.022 1.00 95.31 95 LYS A N 1
ATOM 773 C CA . LYS A 1 95 ? -31.768 7.548 24.346 1.00 95.31 95 LYS A CA 1
ATOM 774 C C . LYS A 1 95 ? -31.630 7.278 22.847 1.00 95.31 95 LYS A C 1
ATOM 776 O O . LYS A 1 95 ? -32.431 6.536 22.283 1.00 95.31 95 LYS A O 1
ATOM 781 N N . THR A 1 96 ? -30.607 7.835 22.199 1.00 95.25 96 THR A N 1
ATOM 782 C CA . THR A 1 96 ? -30.300 7.546 20.791 1.00 95.25 96 THR A CA 1
ATOM 783 C C . THR A 1 96 ? -29.850 6.098 20.615 1.00 95.25 96 THR A C 1
ATOM 785 O O . THR A 1 96 ? -30.341 5.422 19.714 1.00 95.25 96 THR A O 1
ATOM 788 N N . ALA A 1 97 ? -28.994 5.584 21.501 1.00 95.94 97 ALA A N 1
ATOM 789 C CA . ALA A 1 97 ? -28.548 4.193 21.462 1.00 95.94 97 ALA A CA 1
ATOM 790 C C . ALA A 1 97 ? -29.695 3.191 21.654 1.00 95.94 97 ALA A C 1
ATOM 792 O O . ALA A 1 97 ? -29.765 2.187 20.947 1.00 95.94 97 ALA A O 1
ATOM 793 N N . GLN A 1 98 ? -30.649 3.493 22.537 1.00 94.94 98 GLN A N 1
ATOM 794 C CA . GLN A 1 98 ? -31.819 2.645 22.786 1.00 94.94 98 GLN A CA 1
ATOM 795 C C . GLN A 1 98 ? -32.693 2.422 21.544 1.00 94.94 98 GLN A C 1
ATOM 797 O O . GLN A 1 98 ? -33.354 1.387 21.456 1.00 94.94 98 GLN A O 1
ATOM 802 N N . LYS A 1 99 ? -32.663 3.325 20.550 1.00 93.19 99 LYS A N 1
ATOM 803 C CA . LYS A 1 99 ? -33.354 3.125 19.260 1.00 93.19 99 LYS A CA 1
ATOM 804 C C . LYS A 1 99 ? -32.855 1.884 18.510 1.00 93.19 99 LYS A C 1
ATOM 806 O O . LYS A 1 99 ? -33.569 1.357 17.662 1.00 93.19 99 LYS A O 1
ATOM 811 N N . PHE A 1 100 ? -31.646 1.416 18.820 1.00 93.81 100 PHE A N 1
ATOM 812 C CA . PHE A 1 100 ? -31.023 0.256 18.191 1.00 93.81 100 PHE A CA 1
ATOM 813 C C . PHE A 1 100 ? -31.207 -1.052 18.970 1.00 93.81 100 PHE A C 1
ATOM 815 O O . PHE A 1 100 ? -30.740 -2.098 18.513 1.00 93.81 100 PHE A O 1
ATOM 822 N N . ASN A 1 101 ? -31.926 -1.030 20.098 1.00 90.88 101 ASN A N 1
ATOM 823 C CA . ASN A 1 101 ? -32.266 -2.241 20.844 1.00 90.88 101 ASN A CA 1
ATOM 824 C C . ASN A 1 101 ? -33.028 -3.231 19.950 1.00 90.88 101 ASN A C 1
ATOM 826 O O . ASN A 1 101 ? -34.016 -2.884 19.305 1.00 90.88 101 ASN A O 1
ATOM 830 N N . GLY A 1 102 ? -32.555 -4.478 19.889 1.00 87.56 102 GLY A N 1
ATOM 831 C CA . GLY A 1 102 ? -33.117 -5.515 19.011 1.00 87.56 102 GLY A CA 1
ATOM 832 C C . GLY A 1 102 ? -32.771 -5.353 17.520 1.00 87.56 102 GLY A C 1
ATOM 833 O O . GLY A 1 102 ? -33.064 -6.240 16.707 1.00 87.56 102 GLY A O 1
ATOM 834 N N . LEU A 1 103 ? -32.109 -4.259 17.132 1.00 88.62 103 LEU A N 1
ATOM 835 C CA . LEU A 1 103 ? -31.576 -4.070 15.783 1.00 88.62 103 LEU A CA 1
ATOM 836 C C . LEU A 1 103 ? -30.137 -4.571 15.681 1.00 88.62 103 LEU A C 1
ATOM 838 O O . LEU A 1 103 ? -29.836 -5.307 14.741 1.00 88.62 103 LEU A O 1
ATOM 842 N N . THR A 1 104 ? -29.309 -4.236 16.668 1.00 91.88 104 THR A N 1
ATOM 843 C CA . THR A 1 104 ? -27.924 -4.695 16.817 1.00 91.88 104 THR A CA 1
ATOM 844 C C . THR A 1 104 ? -27.554 -4.826 18.297 1.00 91.88 104 THR A C 1
ATOM 846 O O . THR A 1 104 ? -28.232 -4.271 19.157 1.00 91.88 104 THR A O 1
ATOM 849 N N . ASP A 1 105 ? -26.487 -5.562 18.589 1.00 92.25 105 ASP A N 1
ATOM 850 C CA . ASP A 1 105 ? -25.790 -5.616 19.871 1.00 92.25 105 ASP A CA 1
ATOM 851 C C . ASP A 1 105 ? -24.495 -4.776 19.876 1.00 92.25 105 ASP A C 1
ATOM 853 O O . ASP A 1 105 ? -23.756 -4.807 20.856 1.00 92.25 105 ASP A O 1
ATOM 857 N N . ARG A 1 106 ? -24.195 -4.010 18.814 1.00 93.69 106 ARG A N 1
ATOM 858 C CA . ARG A 1 106 ? -22.947 -3.239 18.668 1.00 93.69 106 ARG A CA 1
ATOM 859 C C . ARG A 1 106 ? -23.187 -1.754 18.414 1.00 93.69 106 ARG A C 1
ATOM 861 O O . ARG A 1 106 ? -23.829 -1.378 17.431 1.00 93.69 106 ARG A O 1
ATOM 868 N N . ILE A 1 107 ? -22.566 -0.912 19.241 1.00 95.75 107 ILE A N 1
ATOM 869 C CA . ILE A 1 107 ? -22.540 0.548 19.074 1.00 95.75 107 ILE A CA 1
ATOM 870 C C . ILE A 1 107 ? -21.106 1.017 18.816 1.00 95.75 107 ILE A C 1
ATOM 872 O O . ILE A 1 107 ? -20.180 0.651 19.533 1.00 95.75 107 ILE A O 1
ATOM 876 N N . GLY A 1 108 ? -20.904 1.843 17.795 1.00 93.81 108 GLY A N 1
ATOM 877 C CA . GLY A 1 108 ? -19.658 2.555 17.536 1.00 93.81 108 GLY A CA 1
ATOM 878 C C . GLY A 1 108 ? -19.769 4.015 17.942 1.00 93.81 108 GLY A C 1
ATOM 879 O O . GLY A 1 108 ? -20.558 4.759 17.363 1.00 93.81 108 GLY A O 1
ATOM 880 N N . LEU A 1 109 ? -18.970 4.439 18.919 1.00 93.69 109 LEU A N 1
ATOM 881 C CA . LEU A 1 109 ? -18.913 5.839 19.330 1.00 93.69 109 LEU A CA 1
ATOM 882 C C . LEU A 1 109 ? -17.952 6.604 18.423 1.00 93.69 109 LEU A C 1
ATOM 884 O O . LEU A 1 109 ? -16.770 6.263 18.319 1.00 93.69 109 LEU A O 1
ATOM 888 N N . ILE A 1 110 ? -18.469 7.647 17.776 1.00 90.56 110 ILE A N 1
ATOM 889 C CA . ILE A 1 110 ? -17.732 8.476 16.827 1.00 90.56 110 ILE A CA 1
ATOM 890 C C . ILE A 1 110 ? -17.498 9.859 17.429 1.00 90.56 110 ILE A C 1
ATOM 892 O O . ILE A 1 110 ? -18.431 10.573 17.794 1.00 90.56 110 ILE A O 1
ATOM 896 N N . ALA A 1 111 ? -16.234 10.256 17.516 1.00 87.88 111 ALA A N 1
ATOM 897 C CA . ALA A 1 111 ? -15.843 11.617 17.855 1.00 87.88 111 ALA A CA 1
ATOM 898 C C . ALA A 1 111 ? -14.417 11.894 17.378 1.00 87.88 111 ALA A C 1
ATOM 900 O O . ALA A 1 111 ? -13.585 10.992 17.297 1.00 87.88 111 ALA A O 1
ATOM 901 N N . ALA A 1 112 ? -14.100 13.165 17.130 1.00 81.56 112 ALA A N 1
ATOM 902 C CA . ALA A 1 112 ? -12.727 13.576 16.830 1.00 81.56 112 ALA A CA 1
ATOM 903 C C . ALA A 1 112 ? -11.795 13.502 18.055 1.00 81.56 112 ALA A C 1
ATOM 905 O O . ALA A 1 112 ? -10.574 13.532 17.912 1.00 81.56 112 ALA A O 1
ATOM 906 N N . THR A 1 113 ? -12.367 13.452 19.260 1.00 82.12 113 THR A N 1
ATOM 907 C CA . THR A 1 113 ? -11.642 13.475 20.534 1.00 82.12 113 THR A CA 1
ATOM 908 C C . THR A 1 113 ? -12.426 12.732 21.623 1.00 82.12 113 THR A C 1
ATOM 910 O O . THR A 1 113 ? -12.789 13.288 22.655 1.00 82.12 113 THR A O 1
ATOM 913 N N . LEU A 1 114 ? -12.704 11.451 21.370 1.00 85.06 114 LEU A N 1
ATOM 914 C CA . LEU A 1 114 ? -13.601 10.616 22.178 1.00 85.06 114 LEU A CA 1
ATOM 915 C C . LEU A 1 114 ? -13.258 10.573 23.678 1.00 85.06 114 LEU A C 1
ATOM 917 O O . LEU A 1 114 ? -14.142 10.702 24.518 1.00 85.06 114 LEU A O 1
ATOM 921 N N . SER A 1 115 ? -11.971 10.459 24.009 1.00 82.62 115 SER A N 1
ATOM 922 C CA . SER A 1 115 ? -11.451 10.409 25.384 1.00 82.62 115 SER A CA 1
ATOM 923 C C . SER A 1 115 ? -11.720 11.666 26.214 1.00 82.62 115 SER A C 1
ATOM 925 O O . SER A 1 115 ? -11.569 11.641 27.429 1.00 82.62 115 SER A O 1
ATOM 927 N N . ASN A 1 116 ? -12.076 12.780 25.573 1.00 86.44 116 ASN A N 1
ATOM 928 C CA . ASN A 1 116 ? -12.286 14.067 26.233 1.00 86.44 116 ASN A CA 1
ATOM 929 C C . ASN A 1 116 ? -13.772 14.368 26.470 1.00 86.44 116 ASN A C 1
ATOM 931 O O . ASN A 1 116 ? -14.116 15.474 26.892 1.00 86.44 116 ASN A O 1
ATOM 935 N N . HIS A 1 117 ? -14.664 13.417 26.186 1.00 91.06 117 HIS A N 1
ATOM 936 C CA . HIS A 1 117 ? -16.062 13.546 26.565 1.00 91.06 117 HIS A CA 1
ATOM 937 C C . HIS A 1 117 ? -16.187 13.467 28.098 1.00 91.06 117 HIS A C 1
ATOM 939 O O . HIS A 1 117 ? -15.715 12.485 28.674 1.00 91.06 117 HIS A O 1
ATOM 945 N N . PRO A 1 118 ? -16.816 14.452 28.774 1.00 91.12 118 PRO A N 1
ATOM 946 C CA . PRO A 1 118 ? -16.867 14.500 30.241 1.00 91.12 118 PRO A CA 1
ATOM 947 C C . PRO A 1 118 ? -17.529 13.257 30.846 1.00 91.12 118 PRO A C 1
ATOM 949 O O . PRO A 1 118 ? -17.071 12.743 31.860 1.00 91.12 118 PRO A O 1
ATOM 952 N N . ASP A 1 119 ? -18.557 12.732 30.177 1.00 93.44 119 ASP A N 1
ATOM 953 C CA . ASP A 1 119 ? -19.273 11.522 30.592 1.00 93.44 119 ASP A CA 1
ATOM 954 C C . ASP A 1 119 ? -18.807 10.237 29.884 1.00 93.44 119 ASP A C 1
ATOM 956 O O . ASP A 1 119 ? -19.550 9.261 29.876 1.00 93.44 119 ASP A O 1
ATOM 960 N N . PHE A 1 120 ? -17.622 10.200 29.258 1.00 91.19 120 PHE A N 1
ATOM 961 C CA . PHE A 1 120 ? -17.196 9.053 28.435 1.00 91.19 120 PHE A CA 1
ATOM 962 C C . PHE A 1 120 ? -17.374 7.696 29.139 1.00 91.19 120 PHE A C 1
ATOM 964 O O . PHE A 1 120 ? -18.038 6.806 28.609 1.00 91.19 120 PHE A O 1
ATOM 971 N N . GLU A 1 121 ? -16.809 7.541 30.339 1.00 90.56 121 GLU A N 1
ATOM 972 C CA . GLU A 1 121 ? -16.863 6.272 31.079 1.00 90.56 121 GLU A CA 1
ATOM 973 C C . GLU A 1 121 ? -18.301 5.892 31.423 1.00 90.56 121 GLU A C 1
ATOM 975 O O . GLU A 1 121 ? -18.720 4.757 31.209 1.00 90.56 121 GLU A O 1
ATOM 980 N N . LYS A 1 122 ? -19.083 6.881 31.861 1.00 94.50 122 LYS A N 1
ATOM 981 C CA . LYS A 1 122 ? -20.495 6.720 32.192 1.00 94.50 122 LYS A CA 1
ATOM 982 C C . LYS A 1 122 ? -21.310 6.273 30.976 1.00 94.50 122 LYS A C 1
ATOM 984 O O . LYS A 1 122 ? -22.182 5.421 31.121 1.00 94.50 122 LYS A O 1
ATOM 989 N N . ILE A 1 123 ? -21.026 6.819 29.789 1.00 95.62 123 ILE A N 1
ATOM 990 C CA . ILE A 1 123 ? -21.662 6.415 28.525 1.00 95.62 123 ILE A CA 1
ATOM 991 C C . ILE A 1 123 ? -21.358 4.948 28.243 1.00 95.62 123 ILE A C 1
ATOM 993 O O . ILE A 1 123 ? -22.283 4.172 28.025 1.00 95.62 123 ILE A O 1
ATOM 997 N N . VAL A 1 124 ? -20.081 4.556 28.266 1.00 94.88 124 VAL A N 1
ATOM 998 C CA . VAL A 1 124 ? -19.683 3.171 27.970 1.00 94.88 124 VAL A CA 1
ATOM 999 C C . VAL A 1 124 ? -20.302 2.198 28.970 1.00 94.88 124 VAL A C 1
ATOM 1001 O O . VAL A 1 124 ? -20.860 1.184 28.560 1.00 94.88 124 VAL A O 1
ATOM 1004 N N . ASP A 1 125 ? -20.260 2.521 30.261 1.00 94.94 125 ASP A N 1
ATOM 1005 C CA . ASP A 1 125 ? -20.833 1.678 31.309 1.00 94.94 125 ASP A CA 1
ATOM 1006 C C . ASP A 1 125 ? -22.336 1.493 31.142 1.00 94.94 125 ASP A C 1
ATOM 1008 O O . ASP A 1 125 ? -22.843 0.383 31.297 1.00 94.94 125 ASP A O 1
ATOM 1012 N N . GLU A 1 126 ? -23.060 2.558 30.811 1.00 97.38 126 GLU A N 1
ATOM 1013 C CA . GLU A 1 126 ? -24.502 2.469 30.628 1.00 97.38 126 GLU A CA 1
ATOM 1014 C C . GLU A 1 126 ? -24.872 1.708 29.350 1.00 97.38 126 GLU A C 1
ATOM 1016 O O . GLU A 1 126 ? -25.768 0.866 29.378 1.00 97.38 126 GLU A O 1
ATOM 1021 N N . LEU A 1 127 ? -24.140 1.905 28.249 1.00 96.56 127 LEU A N 1
ATOM 1022 C CA . LEU A 1 127 ? -24.326 1.120 27.024 1.00 96.56 127 LEU A CA 1
ATOM 1023 C C . LEU A 1 127 ? -24.050 -0.372 27.254 1.00 96.56 127 LEU A C 1
ATOM 1025 O O . LEU A 1 127 ? -24.840 -1.213 26.819 1.00 96.56 127 LEU A O 1
ATOM 1029 N N . ASN A 1 128 ? -22.989 -0.695 27.997 1.00 95.00 128 ASN A N 1
ATOM 1030 C CA . ASN A 1 128 ? -22.667 -2.066 28.385 1.00 95.00 128 ASN A CA 1
ATOM 1031 C C . ASN A 1 128 ? -23.779 -2.685 29.246 1.00 95.00 128 ASN A C 1
ATOM 1033 O O . ASN A 1 128 ? -24.169 -3.827 29.009 1.00 95.00 128 ASN A O 1
ATOM 1037 N N . LYS A 1 129 ? -24.338 -1.938 30.213 1.00 95.50 129 LYS A N 1
ATOM 1038 C CA . LYS A 1 129 ? -25.478 -2.401 31.033 1.00 95.50 129 LYS A CA 1
ATOM 1039 C C . LYS A 1 129 ? -26.737 -2.655 30.208 1.00 95.50 129 LYS A C 1
ATOM 1041 O O . LYS A 1 129 ? -27.473 -3.590 30.511 1.00 95.50 129 LYS A O 1
ATOM 1046 N N . ILE A 1 130 ? -26.983 -1.840 29.182 1.00 94.25 130 ILE A N 1
ATOM 1047 C CA . ILE A 1 130 ? -28.102 -2.026 28.245 1.00 94.25 130 ILE A CA 1
ATOM 1048 C C . ILE A 1 130 ? -27.889 -3.276 27.367 1.00 94.25 130 ILE A C 1
ATOM 1050 O O . ILE A 1 130 ? -28.851 -3.821 26.830 1.00 94.25 130 ILE A O 1
ATOM 1054 N N . GLY A 1 131 ? -26.654 -3.779 27.280 1.00 93.69 131 GLY A N 1
ATOM 1055 C CA . GLY A 1 131 ? -26.297 -5.009 26.574 1.00 93.69 131 GLY A CA 1
ATOM 1056 C C . GLY A 1 131 ? -25.565 -4.782 25.254 1.00 93.69 131 GLY A C 1
ATOM 1057 O O . GLY A 1 131 ? -25.397 -5.730 24.490 1.00 93.69 131 GLY A O 1
ATOM 1058 N N . PHE A 1 132 ? -25.125 -3.554 24.969 1.00 95.75 132 PHE A N 1
ATOM 1059 C CA . PHE A 1 132 ? -24.325 -3.265 23.784 1.00 95.75 132 PHE A CA 1
ATOM 1060 C C . PHE A 1 132 ? -22.841 -3.553 24.021 1.00 95.75 132 PHE A C 1
ATOM 1062 O O . PHE A 1 132 ? -22.287 -3.209 25.060 1.00 95.75 132 PHE A O 1
ATOM 1069 N N . LYS A 1 133 ? -22.171 -4.100 23.006 1.00 93.31 133 LYS A N 1
ATOM 1070 C CA . LYS A 1 133 ? -20.714 -4.064 22.864 1.00 93.31 133 LYS A CA 1
ATOM 1071 C C . LYS A 1 133 ? -20.310 -2.761 22.182 1.00 93.31 133 LYS A C 1
ATOM 1073 O O . LYS A 1 133 ? -20.756 -2.463 21.070 1.00 93.31 133 LYS A O 1
ATOM 1078 N N . VAL A 1 134 ? -19.444 -1.993 22.828 1.00 93.44 134 VAL A N 1
ATOM 1079 C CA . VAL A 1 134 ? -19.020 -0.674 22.356 1.00 93.44 134 VAL A CA 1
ATOM 1080 C C . VAL A 1 134 ? -17.720 -0.767 21.556 1.00 93.44 134 VAL A C 1
ATOM 1082 O O . VAL A 1 134 ? -16.753 -1.409 21.953 1.00 93.44 134 VAL A O 1
ATOM 1085 N N . SER A 1 135 ? -17.673 -0.096 20.413 1.00 89.44 135 SER A N 1
ATOM 1086 C CA . SER A 1 135 ? -16.466 0.111 19.611 1.00 89.44 135 SER A CA 1
ATOM 1087 C C . SER A 1 135 ? -16.116 1.593 19.555 1.00 89.44 135 SER A C 1
ATOM 1089 O O . SER A 1 135 ? -16.977 2.463 19.695 1.00 89.44 135 SER A O 1
ATOM 1091 N N . PHE A 1 136 ? -14.830 1.877 19.375 1.00 85.62 136 PHE A N 1
ATOM 1092 C CA . PHE A 1 136 ? -14.267 3.211 19.553 1.00 85.62 136 PHE A CA 1
ATOM 1093 C C . PHE A 1 136 ? -13.600 3.686 18.259 1.00 85.62 136 PHE A C 1
ATOM 1095 O O . PHE A 1 136 ? -12.871 2.925 17.618 1.00 85.62 136 PHE A O 1
ATOM 1102 N N . SER A 1 137 ? -13.821 4.948 17.880 1.00 81.38 137 SER A N 1
ATOM 1103 C CA . SER A 1 137 ? -13.048 5.603 16.817 1.00 81.38 137 SER A CA 1
ATOM 1104 C C . SER A 1 137 ? -11.586 5.837 17.235 1.00 81.38 137 SER A C 1
ATOM 1106 O O . SER A 1 137 ? -11.214 5.657 18.394 1.00 81.38 137 SER A O 1
ATOM 1108 N N . ALA A 1 138 ? -10.738 6.261 16.290 1.00 72.38 138 ALA A N 1
ATOM 1109 C CA . ALA A 1 138 ? -9.359 6.651 16.594 1.00 72.38 138 ALA A CA 1
ATOM 1110 C C . ALA A 1 138 ? -9.311 7.758 17.664 1.00 72.38 138 ALA A C 1
ATOM 1112 O O . ALA A 1 138 ? -10.164 8.650 17.681 1.00 72.38 138 ALA A O 1
ATOM 1113 N N . PHE A 1 139 ? -8.305 7.711 18.538 1.00 75.81 139 PHE A N 1
ATOM 1114 C CA . PHE A 1 139 ? -8.175 8.616 19.682 1.00 75.81 139 PHE A CA 1
ATOM 1115 C C . PHE A 1 139 ? -6.840 9.353 19.680 1.00 75.81 139 PHE A C 1
ATOM 1117 O O . PHE A 1 139 ? -5.866 8.985 19.014 1.00 75.81 139 PHE A O 1
ATOM 1124 N N . ARG A 1 140 ? -6.810 10.424 20.472 1.00 80.38 140 ARG A N 1
ATOM 1125 C CA . ARG A 1 140 ? -5.585 11.123 20.829 1.00 80.38 140 ARG A CA 1
ATOM 1126 C C . ARG A 1 140 ? -4.961 10.469 22.046 1.00 80.38 140 ARG A C 1
ATOM 1128 O O . ARG A 1 140 ? -5.644 10.139 23.010 1.00 80.38 140 ARG A O 1
ATOM 1135 N N . VAL A 1 141 ? -3.652 10.287 21.985 1.00 81.44 141 VAL A N 1
ATOM 1136 C CA . VAL A 1 141 ? -2.912 9.537 23.000 1.00 81.44 141 VAL A CA 1
ATOM 1137 C C . VAL A 1 141 ? -2.875 10.246 24.355 1.00 81.44 141 VAL A C 1
ATOM 1139 O O . VAL A 1 141 ? -2.790 9.582 25.384 1.00 81.44 141 VAL A O 1
ATOM 1142 N N . GLU A 1 142 ? -3.020 11.576 24.383 1.00 81.00 142 GLU A N 1
ATOM 1143 C CA . GLU A 1 142 ? -3.057 12.344 25.631 1.00 81.00 142 GLU A CA 1
ATOM 1144 C C . GLU A 1 142 ? -4.262 11.975 26.507 1.00 81.00 142 GLU A C 1
ATOM 1146 O O . GLU A 1 142 ? -4.170 12.037 27.729 1.00 81.00 142 GLU A O 1
ATOM 1151 N N . GLY A 1 143 ? -5.375 11.559 25.893 1.00 79.44 143 GLY A N 1
ATOM 1152 C CA . GLY A 1 143 ? -6.583 11.131 26.598 1.00 79.44 143 GLY A CA 1
ATOM 1153 C C . GLY A 1 143 ? -6.603 9.648 26.979 1.00 79.44 143 GLY A C 1
ATOM 1154 O O . GLY A 1 143 ? -7.595 9.176 27.528 1.00 79.44 143 GLY A O 1
ATOM 1155 N N . LEU A 1 144 ? -5.536 8.893 26.694 1.00 82.44 144 LEU A N 1
ATOM 1156 C CA . LEU A 1 144 ? -5.475 7.464 26.991 1.00 82.44 144 LEU A CA 1
ATOM 1157 C C . LEU A 1 144 ? -5.150 7.235 28.477 1.00 82.44 144 LEU A C 1
ATOM 1159 O O . LEU A 1 144 ? -3.995 7.331 28.901 1.00 82.44 144 LEU A O 1
ATOM 1163 N N . THR A 1 145 ? -6.157 6.936 29.291 1.00 84.88 145 THR A N 1
ATOM 1164 C CA . THR A 1 145 ? -5.998 6.555 30.707 1.00 84.88 145 THR A CA 1
ATOM 1165 C C . THR A 1 145 ? -6.051 5.031 30.877 1.00 84.88 145 THR A C 1
ATOM 1167 O O . THR A 1 145 ? -6.506 4.317 29.986 1.00 84.88 145 THR A O 1
ATOM 1170 N N . GLU A 1 146 ? -5.599 4.507 32.021 1.00 84.81 146 GLU A N 1
ATOM 1171 C CA . GLU A 1 146 ? -5.756 3.074 32.342 1.00 84.81 146 GLU A CA 1
ATOM 1172 C C . GLU A 1 146 ? -7.233 2.664 32.392 1.00 84.81 146 GLU A C 1
ATOM 1174 O O . GLU A 1 146 ? -7.611 1.622 31.863 1.00 84.81 146 GLU A O 1
ATOM 1179 N N . SER A 1 147 ? -8.086 3.529 32.948 1.00 83.88 147 SER A N 1
ATOM 1180 C CA . SER A 1 147 ? -9.540 3.339 32.949 1.00 83.88 147 SER A CA 1
ATOM 1181 C C . SER A 1 147 ? -10.097 3.213 31.525 1.00 83.88 147 SER A C 1
ATOM 1183 O O . SER A 1 147 ? -10.843 2.285 31.217 1.00 83.88 147 SER A O 1
ATOM 1185 N N . PHE A 1 148 ? -9.649 4.073 30.605 1.00 83.75 148 PHE A N 1
ATOM 1186 C CA . PHE A 1 148 ? -10.031 3.999 29.195 1.00 83.75 148 PHE A CA 1
ATOM 1187 C C . PHE A 1 148 ? -9.561 2.696 28.529 1.00 83.75 148 PHE A C 1
ATOM 1189 O O . PHE A 1 148 ? -10.323 2.056 27.802 1.00 83.75 148 PHE A O 1
ATOM 1196 N N . LEU A 1 149 ? -8.322 2.270 28.794 1.00 85.81 149 LEU A N 1
ATOM 1197 C CA . LEU A 1 149 ? -7.791 1.001 28.291 1.00 85.81 149 LEU A CA 1
ATOM 1198 C C . LEU A 1 149 ? -8.595 -0.199 28.802 1.00 85.81 149 LEU A C 1
ATOM 1200 O O . LEU A 1 149 ? -8.897 -1.096 28.013 1.00 85.81 149 LEU A O 1
ATOM 1204 N N . ASN A 1 150 ? -9.020 -0.182 30.069 1.00 85.69 150 ASN A N 1
ATOM 1205 C CA . ASN A 1 150 ? -9.926 -1.196 30.608 1.00 85.69 150 ASN A CA 1
ATOM 1206 C C . ASN A 1 150 ? -11.233 -1.255 29.810 1.00 85.69 150 ASN A C 1
ATOM 1208 O O . ASN A 1 150 ? -11.627 -2.336 29.380 1.00 85.69 150 ASN A O 1
ATOM 1212 N N . LYS A 1 151 ? -11.852 -0.106 29.502 1.00 87.12 151 LYS A N 1
ATOM 1213 C CA . LYS A 1 151 ? -13.083 -0.060 28.691 1.00 87.12 151 LYS A CA 1
ATOM 1214 C C . LYS A 1 151 ? -12.907 -0.607 27.278 1.00 87.12 151 LYS A C 1
ATOM 1216 O O . LYS A 1 151 ? -13.824 -1.247 26.759 1.00 87.12 151 LYS A O 1
ATOM 1221 N N . ILE A 1 152 ? -11.743 -0.402 26.661 1.00 84.50 152 ILE A N 1
ATOM 1222 C CA . ILE A 1 152 ? -11.418 -0.990 25.354 1.00 84.50 152 ILE A CA 1
ATOM 1223 C C . ILE A 1 152 ? -11.405 -2.522 25.442 1.00 84.50 152 ILE A C 1
ATOM 1225 O O . ILE A 1 152 ? -12.059 -3.188 24.634 1.00 84.50 152 ILE A O 1
ATOM 1229 N N . ILE A 1 153 ? -10.692 -3.071 26.427 1.00 83.81 153 ILE A N 1
ATOM 1230 C CA . ILE A 1 153 ? -10.500 -4.517 26.588 1.00 83.81 153 ILE A CA 1
ATOM 1231 C C . ILE A 1 153 ? -11.790 -5.222 27.031 1.00 83.81 153 ILE A C 1
ATOM 1233 O O . ILE A 1 153 ? -12.108 -6.278 26.481 1.00 83.81 153 ILE A O 1
ATOM 1237 N N . GLU A 1 154 ? -12.552 -4.635 27.962 1.00 86.44 154 GLU A N 1
ATOM 1238 C CA . GLU A 1 154 ? -13.865 -5.134 28.417 1.00 86.44 154 GLU A CA 1
ATOM 1239 C C . GLU A 1 154 ? -14.844 -5.304 27.249 1.00 86.44 154 GLU A C 1
ATOM 1241 O O . GLU A 1 154 ? -15.626 -6.249 27.215 1.00 86.44 154 GLU A O 1
ATOM 1246 N N . ASN A 1 155 ? -14.745 -4.431 26.247 1.00 86.19 155 ASN A N 1
ATOM 1247 C CA . ASN A 1 155 ? -15.547 -4.483 25.029 1.00 86.19 155 ASN A CA 1
ATOM 1248 C C . ASN A 1 155 ? -14.937 -5.360 23.915 1.00 86.19 155 ASN A C 1
ATOM 1250 O O . ASN A 1 155 ? -15.303 -5.240 22.745 1.00 86.19 155 ASN A O 1
ATOM 1254 N N . GLU A 1 156 ? -13.989 -6.236 24.261 1.00 81.38 156 GLU A N 1
ATOM 1255 C CA . GLU A 1 156 ? -13.292 -7.170 23.364 1.00 81.38 156 GLU A CA 1
ATOM 1256 C C . GLU A 1 156 ? -12.508 -6.504 22.215 1.00 81.38 156 GLU A C 1
ATOM 1258 O O . GLU A 1 156 ? -12.050 -7.184 21.287 1.00 81.38 156 GLU A O 1
ATOM 1263 N N . ASN A 1 157 ? -12.279 -5.190 22.275 1.00 78.75 157 ASN A N 1
ATOM 1264 C CA . ASN A 1 157 ? -11.473 -4.489 21.285 1.00 78.75 157 ASN A CA 1
ATOM 1265 C C . ASN A 1 157 ? -9.991 -4.726 21.585 1.00 78.75 157 ASN A C 1
ATOM 1267 O O . ASN A 1 157 ? -9.467 -4.334 22.620 1.00 78.75 157 ASN A O 1
ATOM 1271 N N . LYS A 1 158 ? -9.283 -5.373 20.657 1.00 80.75 158 LYS A N 1
ATOM 1272 C CA . LYS A 1 158 ? -7.847 -5.695 20.810 1.00 80.75 158 LYS A CA 1
ATOM 1273 C C . LYS A 1 158 ? -6.943 -4.817 19.947 1.00 80.75 158 LYS A C 1
ATOM 1275 O O . LYS A 1 158 ? -5.747 -5.096 19.842 1.00 80.75 158 LYS A O 1
ATOM 1280 N N . THR A 1 159 ? -7.522 -3.791 19.324 1.00 81.69 159 THR A N 1
ATOM 1281 C CA . THR A 1 159 ? -6.846 -2.865 18.417 1.00 81.69 159 THR A CA 1
ATOM 1282 C C . THR A 1 159 ? -6.846 -1.467 19.012 1.00 81.69 159 THR A C 1
ATOM 1284 O O . THR A 1 159 ? -7.904 -0.916 19.298 1.00 81.69 159 THR A O 1
ATOM 1287 N N . LEU A 1 160 ? -5.660 -0.886 19.146 1.00 83.50 160 LEU A N 1
ATOM 1288 C CA . LEU A 1 160 ? -5.438 0.487 19.572 1.00 83.50 160 LEU A CA 1
ATOM 1289 C C . LEU A 1 160 ? -5.049 1.316 18.345 1.00 83.50 160 LEU A C 1
ATOM 1291 O O . LEU A 1 160 ? -4.040 1.037 17.701 1.00 83.50 160 LEU A O 1
ATOM 1295 N N . VAL A 1 161 ? -5.859 2.310 17.994 1.00 81.75 161 VAL A N 1
ATOM 1296 C CA . VAL A 1 161 ? -5.642 3.154 16.816 1.00 81.75 161 VAL A CA 1
ATOM 1297 C C . VAL A 1 161 ? -5.164 4.539 17.250 1.00 81.75 161 VAL A C 1
ATOM 1299 O O . VAL A 1 161 ? -5.936 5.307 17.821 1.00 81.75 161 VAL A O 1
ATOM 1302 N N . ILE A 1 162 ? -3.906 4.867 16.954 1.00 82.12 162 ILE A N 1
ATOM 1303 C CA . ILE A 1 162 ? -3.278 6.152 17.282 1.00 82.12 162 ILE A CA 1
ATOM 1304 C C . ILE A 1 162 ? -2.938 6.885 15.987 1.00 82.12 162 ILE A C 1
ATOM 1306 O O . ILE A 1 162 ? -2.400 6.304 15.048 1.00 82.12 162 ILE A O 1
ATOM 1310 N N . ALA A 1 163 ? -3.208 8.185 15.947 1.00 83.06 163 ALA A N 1
ATOM 1311 C CA . ALA A 1 163 ? -2.743 9.060 14.879 1.00 83.06 163 ALA A CA 1
ATOM 1312 C C . ALA A 1 163 ? -1.686 10.025 15.441 1.00 83.06 163 ALA A C 1
ATOM 1314 O O . ALA A 1 163 ? -2.067 10.920 16.200 1.00 83.06 163 ALA A O 1
ATOM 1315 N N . PRO A 1 164 ? -0.385 9.808 15.159 1.00 83.19 164 PRO A N 1
ATOM 1316 C CA . PRO A 1 164 ? 0.667 10.805 15.385 1.00 83.19 164 PRO A CA 1
ATOM 1317 C C . PRO A 1 164 ? 0.788 11.827 14.245 1.00 83.19 164 PRO A C 1
ATOM 1319 O O . PRO A 1 164 ? 1.283 12.929 14.476 1.00 83.19 164 PRO A O 1
ATOM 1322 N N . GLU A 1 165 ? 0.332 11.460 13.036 1.00 84.50 165 GLU A N 1
ATOM 1323 C CA . GLU A 1 165 ? 0.388 12.215 11.772 1.00 84.50 165 GLU A CA 1
ATOM 1324 C C . GLU A 1 165 ? 1.801 12.467 11.248 1.00 84.50 165 GLU A C 1
ATOM 1326 O O . GLU A 1 165 ? 2.032 12.307 10.059 1.00 84.50 165 GLU A O 1
ATOM 1331 N N . THR A 1 166 ? 2.751 12.801 12.109 1.00 85.56 166 THR A N 1
ATOM 1332 C CA . THR A 1 166 ? 4.178 12.921 11.810 1.00 85.56 166 THR A CA 1
ATOM 1333 C C . THR A 1 166 ? 4.976 12.680 13.091 1.00 85.56 166 THR A C 1
ATOM 1335 O O . THR A 1 166 ? 4.469 12.873 14.198 1.00 85.56 166 THR A O 1
ATOM 1338 N N . ALA A 1 167 ? 6.227 12.253 12.959 1.00 86.12 167 ALA A N 1
ATOM 1339 C CA . ALA A 1 167 ? 7.148 12.121 14.086 1.00 86.12 167 ALA A CA 1
ATOM 1340 C C . ALA A 1 167 ? 8.114 13.312 14.196 1.00 86.12 167 ALA A C 1
ATOM 1342 O O . ALA A 1 167 ? 8.712 13.527 15.247 1.00 86.12 167 ALA A O 1
ATOM 1343 N N . SER A 1 168 ? 8.216 14.143 13.157 1.00 87.38 168 SER A N 1
ATOM 1344 C CA . SER A 1 168 ? 9.071 15.324 13.185 1.00 87.38 168 SER A CA 1
ATOM 1345 C C . SER A 1 168 ? 8.520 16.405 14.107 1.00 87.38 168 SER A C 1
ATOM 1347 O O . SER A 1 168 ? 7.377 16.850 13.973 1.00 87.38 168 SER A O 1
ATOM 1349 N N . LEU A 1 169 ? 9.362 16.915 15.009 1.00 87.69 169 LEU A N 1
ATOM 1350 C CA . LEU A 1 169 ? 8.999 18.041 15.869 1.00 87.69 169 LEU A CA 1
ATOM 1351 C C . LEU A 1 169 ? 8.682 19.308 15.054 1.00 87.69 169 LEU A C 1
ATOM 1353 O O . LEU A 1 169 ? 7.793 20.075 15.438 1.00 87.69 169 LEU A O 1
ATOM 1357 N N . LYS A 1 170 ? 9.382 19.519 13.928 1.00 87.31 170 LYS A N 1
ATOM 1358 C CA . LYS A 1 170 ? 9.133 20.629 12.992 1.00 87.31 170 LYS A CA 1
ATOM 1359 C C . LYS A 1 170 ? 7.698 20.548 12.474 1.00 87.31 170 LYS A C 1
ATOM 1361 O O . LYS A 1 170 ? 6.925 21.496 12.644 1.00 87.31 170 LYS A O 1
ATOM 1366 N N . LEU A 1 171 ? 7.314 19.395 11.928 1.00 82.75 171 LEU A N 1
ATOM 1367 C CA . LEU A 1 171 ? 5.988 19.202 11.344 1.00 82.75 171 LEU A CA 1
ATOM 1368 C C . LEU A 1 171 ? 4.876 19.143 12.397 1.00 82.75 171 LEU A C 1
ATOM 1370 O O . LEU A 1 171 ? 3.826 19.749 12.196 1.00 82.75 171 LEU A O 1
ATOM 1374 N N . LYS A 1 172 ? 5.111 18.542 13.570 1.00 87.06 172 LYS A N 1
ATOM 1375 C CA . LYS A 1 172 ? 4.168 18.569 14.706 1.00 87.06 172 LYS A CA 1
ATOM 1376 C C . LYS A 1 172 ? 3.790 19.991 15.114 1.00 87.06 172 LYS A C 1
ATOM 1378 O O . LYS A 1 172 ? 2.608 20.295 15.314 1.00 87.06 172 LYS A O 1
ATOM 1383 N N . LYS A 1 173 ? 4.782 20.884 15.204 1.00 84.56 173 LYS A N 1
ATOM 1384 C CA . LYS A 1 173 ? 4.563 22.315 15.467 1.00 84.56 173 LYS A CA 1
ATOM 1385 C C . LYS A 1 173 ? 3.830 22.986 14.310 1.00 84.56 173 LYS A C 1
ATOM 1387 O O . LYS A 1 173 ? 2.884 23.739 14.549 1.00 84.56 173 LYS A O 1
ATOM 1392 N N . PHE A 1 174 ? 4.223 22.690 13.071 1.00 79.06 174 PHE A N 1
ATOM 1393 C CA . PHE A 1 174 ? 3.582 23.236 11.877 1.00 79.06 174 PHE A CA 1
ATOM 1394 C C . PHE A 1 174 ? 2.077 22.938 11.857 1.00 79.06 174 PHE A C 1
ATOM 1396 O O . PHE A 1 174 ? 1.278 23.872 11.740 1.00 79.06 174 PHE A O 1
ATOM 1403 N N . ILE A 1 175 ? 1.686 21.679 12.077 1.00 79.62 175 ILE A N 1
ATOM 1404 C CA . ILE A 1 175 ? 0.287 21.228 12.030 1.00 79.62 175 ILE A CA 1
ATOM 1405 C C . ILE A 1 175 ? -0.513 21.535 13.304 1.00 79.62 175 ILE A C 1
ATOM 1407 O O . ILE A 1 175 ? -1.735 21.369 13.320 1.00 79.62 175 ILE A O 1
ATOM 1411 N N . GLY A 1 176 ? 0.150 21.992 14.370 1.00 80.19 176 GLY A N 1
ATOM 1412 C CA . GLY A 1 176 ? -0.483 22.260 15.661 1.00 80.19 176 GLY A CA 1
ATOM 1413 C C . GLY A 1 176 ? -0.864 20.989 16.428 1.00 80.19 176 GLY A C 1
ATOM 1414 O O . GLY A 1 176 ? -1.845 20.988 17.168 1.00 80.19 176 GLY A O 1
ATOM 1415 N N . LYS A 1 177 ? -0.117 19.894 16.249 1.00 85.06 177 LYS A N 1
ATOM 1416 C CA . LYS A 1 177 ? -0.291 18.636 16.990 1.00 85.06 177 LYS A CA 1
ATOM 1417 C C . LYS A 1 177 ? 1.011 18.265 17.691 1.00 85.06 177 LYS A C 1
ATOM 1419 O O . LYS A 1 177 ? 1.724 17.346 17.312 1.00 85.06 177 LYS A O 1
ATOM 1424 N N . ASN A 1 178 ? 1.331 19.039 18.722 1.00 85.19 178 ASN A N 1
ATOM 1425 C CA . ASN A 1 178 ? 2.605 18.961 19.428 1.00 85.19 178 ASN A CA 1
ATOM 1426 C C . ASN A 1 178 ? 2.607 17.880 20.522 1.00 85.19 178 ASN A C 1
ATOM 1428 O O . ASN A 1 178 ? 2.762 18.189 21.701 1.00 85.19 178 ASN A O 1
ATOM 1432 N N . ILE A 1 179 ? 2.383 16.625 20.130 1.00 87.00 179 ILE A N 1
ATOM 1433 C CA . ILE A 1 179 ? 2.410 15.483 21.051 1.00 87.00 179 ILE A CA 1
ATOM 1434 C C . ILE A 1 179 ? 3.859 14.985 21.187 1.00 87.00 179 ILE A C 1
ATOM 1436 O O . ILE A 1 179 ? 4.459 14.610 20.171 1.00 87.00 179 ILE A O 1
ATOM 1440 N N . PRO A 1 180 ? 4.432 14.949 22.404 1.00 89.62 180 PRO A N 1
ATOM 1441 C CA . PRO A 1 180 ? 5.749 14.358 22.629 1.00 89.62 180 PRO A CA 1
ATOM 1442 C C . PRO A 1 180 ? 5.751 12.858 22.319 1.00 89.62 180 PRO A C 1
ATOM 1444 O O . PRO A 1 180 ? 4.839 12.141 22.731 1.00 89.62 180 PRO A O 1
ATOM 1447 N N . ASP A 1 181 ? 6.786 12.368 21.635 1.00 90.06 181 ASP A N 1
ATOM 1448 C CA . ASP A 1 181 ? 6.888 10.939 21.300 1.00 90.06 181 ASP A CA 1
ATOM 1449 C C . ASP A 1 181 ? 7.021 10.056 22.539 1.00 90.06 181 ASP A C 1
ATOM 1451 O O . ASP A 1 181 ? 6.432 8.982 22.587 1.00 90.06 181 ASP A O 1
ATOM 1455 N N . GLU A 1 182 ? 7.723 10.535 23.569 1.00 90.06 182 GLU A N 1
ATOM 1456 C CA . GLU A 1 182 ? 7.863 9.845 24.859 1.00 90.06 182 GLU A CA 1
ATOM 1457 C C . GLU A 1 182 ? 6.503 9.527 25.483 1.00 90.06 182 GLU A C 1
ATOM 1459 O O . GLU A 1 182 ? 6.254 8.385 25.859 1.00 90.06 182 GLU A O 1
ATOM 1464 N N . LEU A 1 183 ? 5.576 10.491 25.470 1.00 89.62 183 LEU A N 1
ATOM 1465 C CA . LEU A 1 183 ? 4.217 10.269 25.955 1.00 89.62 183 LEU A CA 1
ATOM 1466 C C . LEU A 1 183 ? 3.503 9.182 25.142 1.00 89.62 183 LEU A C 1
ATOM 1468 O O . LEU A 1 183 ? 2.782 8.364 25.710 1.00 89.62 183 LEU A O 1
ATOM 1472 N N . ILE A 1 184 ? 3.692 9.153 23.818 1.00 89.56 184 ILE A N 1
ATOM 1473 C CA . ILE A 1 184 ? 3.088 8.113 22.980 1.00 89.56 184 ILE A CA 1
ATOM 1474 C C . ILE A 1 184 ? 3.663 6.743 23.346 1.00 89.56 184 ILE A C 1
ATOM 1476 O O . ILE A 1 184 ? 2.906 5.793 23.541 1.00 89.56 184 ILE A O 1
ATOM 1480 N N . PHE A 1 185 ? 4.982 6.646 23.479 1.00 90.94 185 PHE A N 1
ATOM 1481 C CA . PHE A 1 185 ? 5.677 5.411 23.829 1.00 90.94 185 PHE A CA 1
ATOM 1482 C C . PHE A 1 185 ? 5.275 4.870 25.205 1.00 90.94 185 PHE A C 1
ATOM 1484 O O . PHE A 1 185 ? 4.995 3.675 25.319 1.00 90.94 185 PHE A O 1
ATOM 1491 N N . ASP A 1 186 ? 5.161 5.730 26.216 1.00 89.50 186 ASP A N 1
ATOM 1492 C CA . ASP A 1 186 ? 4.721 5.337 27.559 1.00 89.50 186 ASP A CA 1
ATOM 1493 C C . ASP A 1 186 ? 3.294 4.781 27.537 1.00 89.50 186 ASP A C 1
ATOM 1495 O O . ASP A 1 186 ? 3.009 3.716 28.088 1.00 89.50 186 ASP A O 1
ATOM 1499 N N . LYS A 1 187 ? 2.386 5.457 26.826 1.00 87.88 187 LYS A N 1
ATOM 1500 C CA . LYS A 1 187 ? 0.995 5.011 26.682 1.00 87.88 187 LYS A CA 1
ATOM 1501 C C . LYS A 1 187 ? 0.877 3.713 25.891 1.00 87.88 187 LYS A C 1
ATOM 1503 O O . LYS A 1 187 ? 0.060 2.862 26.237 1.00 87.88 187 LYS A O 1
ATOM 1508 N N . LEU A 1 188 ? 1.703 3.533 24.863 1.00 87.44 188 LEU A N 1
ATOM 1509 C CA . LEU A 1 188 ? 1.782 2.289 24.100 1.00 87.44 188 LEU A CA 1
ATOM 1510 C C . LEU A 1 188 ? 2.261 1.119 24.955 1.00 87.44 188 LEU A C 1
ATOM 1512 O O . LEU A 1 188 ? 1.712 0.023 24.837 1.00 87.44 188 LEU A O 1
ATOM 1516 N N . LYS A 1 189 ? 3.253 1.349 25.820 1.00 87.44 189 LYS A N 1
ATOM 1517 C CA . LYS A 1 189 ? 3.745 0.341 26.759 1.00 87.44 189 LYS A CA 1
ATOM 1518 C C . LYS A 1 189 ? 2.628 -0.126 27.692 1.00 87.44 189 LYS A C 1
ATOM 1520 O O . LYS A 1 189 ? 2.337 -1.319 27.718 1.00 87.44 189 LYS A O 1
ATOM 1525 N N . ILE A 1 190 ? 1.948 0.817 28.347 1.00 86.69 190 ILE A N 1
ATOM 1526 C CA . ILE A 1 190 ? 0.807 0.526 29.228 1.00 86.69 190 ILE A CA 1
ATOM 1527 C C . ILE A 1 190 ? -0.277 -0.233 28.451 1.00 86.69 190 ILE A C 1
ATOM 1529 O O . ILE A 1 190 ? -0.752 -1.275 28.888 1.00 86.69 190 ILE A O 1
ATOM 1533 N N . ALA A 1 191 ? -0.633 0.218 27.248 1.00 85.56 191 ALA A N 1
ATOM 1534 C CA . ALA A 1 191 ? -1.646 -0.453 26.439 1.00 85.56 191 ALA A CA 1
ATOM 1535 C C . ALA A 1 191 ? -1.279 -1.910 26.087 1.00 85.56 191 ALA A C 1
ATOM 1537 O O . ALA A 1 191 ? -2.149 -2.785 26.097 1.00 85.56 191 ALA A O 1
ATOM 1538 N N . CYS A 1 192 ? -0.003 -2.187 25.800 1.00 84.75 192 CYS A N 1
ATOM 1539 C CA . CYS A 1 192 ? 0.481 -3.548 25.556 1.00 84.75 192 CYS A CA 1
ATOM 1540 C C . CYS A 1 192 ? 0.390 -4.422 26.815 1.00 84.75 192 CYS A C 1
ATOM 1542 O O . CYS A 1 192 ? -0.067 -5.561 26.721 1.00 84.75 192 CYS A O 1
ATOM 1544 N N . GLU A 1 193 ? 0.775 -3.892 27.981 1.00 84.62 193 GLU A N 1
ATOM 1545 C CA . GLU A 1 193 ? 0.671 -4.585 29.277 1.00 84.62 193 GLU A CA 1
ATOM 1546 C C . GLU A 1 193 ? -0.790 -4.927 29.625 1.00 84.62 193 GLU A C 1
ATOM 1548 O O . GLU A 1 193 ? -1.074 -6.016 30.122 1.00 84.62 193 GLU A O 1
ATOM 1553 N N . PHE A 1 194 ? -1.733 -4.054 29.258 1.00 83.81 194 PHE A N 1
ATOM 1554 C CA . PHE A 1 194 ? -3.179 -4.263 29.417 1.00 83.81 194 PHE A CA 1
ATOM 1555 C C . PHE A 1 194 ? -3.789 -5.242 28.392 1.00 83.81 194 PHE A C 1
ATOM 1557 O O . PHE A 1 194 ? -4.979 -5.553 28.453 1.00 83.81 194 PHE A O 1
ATOM 1564 N N . GLY A 1 195 ? -2.996 -5.774 27.455 1.00 81.56 195 GLY A N 1
ATOM 1565 C CA . GLY A 1 195 ? -3.416 -6.857 26.560 1.00 81.56 195 GLY A CA 1
ATOM 1566 C C . GLY A 1 195 ? -3.903 -6.431 25.173 1.00 81.56 195 GLY A C 1
ATOM 1567 O O . GLY A 1 195 ? -4.486 -7.256 24.455 1.00 81.56 195 GLY A O 1
ATOM 1568 N N . ILE A 1 196 ? -3.640 -5.190 24.750 1.00 84.81 196 ILE A N 1
ATOM 1569 C CA . ILE A 1 196 ? -3.806 -4.779 23.347 1.00 84.81 196 ILE A CA 1
ATOM 1570 C C . ILE A 1 196 ? -2.890 -5.622 22.453 1.00 84.81 196 ILE A C 1
ATOM 1572 O O . ILE A 1 196 ? -1.704 -5.792 22.727 1.00 84.81 196 ILE A O 1
ATOM 1576 N N . LYS A 1 197 ? -3.438 -6.146 21.349 1.00 79.62 197 LYS A N 1
ATOM 1577 C CA . LYS A 1 197 ? -2.722 -7.062 20.438 1.00 79.62 197 LYS A CA 1
ATOM 1578 C C . LYS A 1 197 ? -2.382 -6.454 19.079 1.00 79.62 197 LYS A C 1
ATOM 1580 O O . LYS A 1 197 ? -1.571 -7.014 18.345 1.00 79.62 197 LYS A O 1
ATOM 1585 N N . ARG A 1 198 ? -3.019 -5.346 18.705 1.00 81.38 198 ARG A N 1
ATOM 1586 C CA . ARG A 1 198 ? -2.799 -4.655 17.431 1.00 81.38 198 ARG A CA 1
ATOM 1587 C C . ARG A 1 198 ? -2.705 -3.160 17.683 1.00 81.38 198 ARG A C 1
ATOM 1589 O O . ARG A 1 198 ? -3.560 -2.602 18.362 1.00 81.38 198 ARG A O 1
ATOM 1596 N N . ILE A 1 199 ? -1.697 -2.519 17.111 1.00 83.12 199 ILE A N 1
ATOM 1597 C CA . ILE A 1 199 ? -1.540 -1.066 17.126 1.00 83.12 199 ILE A CA 1
ATOM 1598 C C . ILE A 1 199 ? -1.661 -0.593 15.678 1.00 83.12 199 ILE A C 1
ATOM 1600 O O . ILE A 1 199 ? -0.937 -1.063 14.807 1.00 83.12 199 ILE A O 1
ATOM 1604 N N . LYS A 1 200 ? -2.572 0.329 15.387 1.00 81.56 200 LYS A N 1
ATOM 1605 C CA . LYS A 1 200 ? -2.640 0.984 14.076 1.00 81.56 200 LYS A CA 1
ATOM 1606 C C . LYS A 1 200 ? -2.139 2.413 14.227 1.00 81.56 200 LYS A C 1
ATOM 1608 O O . LYS A 1 200 ? -2.625 3.128 15.100 1.00 81.56 200 LYS A O 1
ATOM 1613 N N . LEU A 1 201 ? -1.167 2.796 13.405 1.00 80.06 201 LEU A N 1
ATOM 1614 C CA . LEU A 1 201 ? -0.571 4.125 13.389 1.00 80.06 201 LEU A CA 1
ATOM 1615 C C . LEU A 1 201 ? -0.928 4.843 12.086 1.00 80.06 201 LEU A C 1
ATOM 1617 O O . LEU A 1 201 ? -0.681 4.320 10.999 1.00 80.06 201 LEU A O 1
ATOM 1621 N N . TYR A 1 202 ? -1.477 6.050 12.206 1.00 78.06 202 TYR A N 1
ATOM 1622 C CA . TYR A 1 202 ? -1.771 6.916 11.064 1.00 78.06 202 TYR A CA 1
ATOM 1623 C C . TYR A 1 202 ? -0.734 8.020 10.919 1.00 78.06 202 TYR A C 1
ATOM 1625 O O . TYR A 1 202 ? -0.556 8.832 11.831 1.00 78.06 202 TYR A O 1
ATOM 1633 N N . PHE A 1 203 ? -0.116 8.085 9.744 1.00 78.25 203 PHE A N 1
ATOM 1634 C CA . PHE A 1 203 ? 0.792 9.157 9.365 1.00 78.25 203 PHE A CA 1
ATOM 1635 C C . PHE A 1 203 ? 0.298 9.828 8.090 1.00 78.25 203 PHE A C 1
ATOM 1637 O O . PHE A 1 203 ? -0.349 9.208 7.246 1.00 78.25 203 PHE A O 1
ATOM 1644 N N . ILE A 1 204 ? 0.579 11.114 7.974 1.00 71.56 204 ILE A N 1
ATOM 1645 C CA . ILE A 1 204 ? 0.333 11.899 6.775 1.00 71.56 204 ILE A CA 1
ATOM 1646 C C . ILE A 1 204 ? 1.703 12.160 6.167 1.00 71.56 204 ILE A C 1
ATOM 1648 O O . ILE A 1 204 ? 2.595 12.636 6.861 1.00 71.56 204 ILE A O 1
ATOM 1652 N N . ILE A 1 205 ? 1.840 11.833 4.887 1.00 70.44 205 ILE A N 1
ATOM 1653 C CA . ILE A 1 205 ? 3.024 12.140 4.084 1.00 70.44 205 ILE A CA 1
ATOM 1654 C C . ILE A 1 205 ? 2.624 13.227 3.079 1.00 70.44 205 ILE A C 1
ATOM 1656 O O . ILE A 1 205 ? 1.486 13.258 2.592 1.00 70.44 205 ILE A O 1
ATOM 1660 N N . GLY A 1 206 ? 3.546 14.132 2.780 1.00 63.47 206 GLY A N 1
ATOM 1661 C CA . GLY A 1 206 ? 3.378 15.247 1.857 1.00 63.47 206 GLY A CA 1
ATOM 1662 C C . GLY A 1 206 ? 2.932 16.541 2.537 1.00 63.47 206 GLY A C 1
ATOM 1663 O O . GLY A 1 206 ? 2.118 17.285 1.974 1.00 63.47 206 GLY A O 1
ATOM 1664 N N . PHE A 1 207 ? 3.407 16.825 3.756 1.00 64.31 207 PHE A N 1
ATOM 1665 C CA . PHE A 1 207 ? 3.208 18.153 4.343 1.00 64.31 207 PHE A CA 1
ATOM 1666 C C . PHE A 1 207 ? 4.003 19.233 3.579 1.00 64.31 207 PHE A C 1
ATOM 1668 O O . PHE A 1 207 ? 5.065 18.955 3.028 1.00 64.31 207 PHE A O 1
ATOM 1675 N N . PRO A 1 208 ? 3.526 20.496 3.539 1.00 60.38 208 PRO A N 1
ATOM 1676 C CA . PRO A 1 208 ? 4.322 21.601 3.010 1.00 60.38 208 PRO A CA 1
ATOM 1677 C C . PRO A 1 208 ? 5.662 21.724 3.749 1.00 60.38 208 PRO A C 1
ATOM 1679 O O . PRO A 1 208 ? 5.668 21.839 4.975 1.00 60.38 208 PRO A O 1
ATOM 1682 N N . ASN A 1 209 ? 6.768 21.757 2.998 1.00 66.88 209 ASN A N 1
ATOM 1683 C CA . ASN A 1 209 ? 8.146 21.785 3.515 1.00 66.88 209 ASN A CA 1
ATOM 1684 C C . ASN A 1 209 ? 8.548 20.533 4.326 1.00 66.88 209 ASN A C 1
ATOM 1686 O O . ASN A 1 209 ? 9.387 20.628 5.228 1.00 66.88 209 ASN A O 1
ATOM 1690 N N . GLU A 1 210 ? 7.911 19.393 4.051 1.00 76.75 210 GLU A N 1
ATOM 1691 C CA . GLU A 1 210 ? 8.398 18.088 4.499 1.00 76.75 210 GLU A CA 1
ATOM 1692 C C . GLU A 1 210 ? 9.693 17.739 3.759 1.00 76.75 210 GLU A C 1
ATOM 1694 O O . GLU A 1 210 ? 9.773 17.876 2.538 1.00 76.75 210 GLU A O 1
ATOM 1699 N N . GLU A 1 211 ? 10.702 17.340 4.522 1.00 76.81 211 GLU A N 1
ATOM 1700 C CA . GLU A 1 211 ? 12.042 16.980 4.056 1.00 76.81 211 GLU A CA 1
ATOM 1701 C C . GLU A 1 211 ? 12.319 15.494 4.355 1.00 76.81 211 GLU A C 1
ATOM 1703 O O . GLU A 1 211 ? 11.561 14.841 5.079 1.00 76.81 211 GLU A O 1
ATOM 1708 N N . GLU A 1 212 ? 13.401 14.945 3.802 1.00 74.06 212 GLU A N 1
ATOM 1709 C CA . GLU A 1 212 ? 13.773 13.527 3.956 1.00 74.06 212 GLU A CA 1
ATOM 1710 C C . GLU A 1 212 ? 13.938 13.159 5.447 1.00 74.06 212 GLU A C 1
ATOM 1712 O O . GLU A 1 212 ? 13.425 12.131 5.897 1.00 74.06 212 GLU A O 1
ATOM 1717 N N . GLU A 1 213 ? 14.499 14.063 6.257 1.00 77.00 213 GLU A N 1
ATOM 1718 C CA . GLU A 1 213 ? 14.676 13.894 7.705 1.00 77.00 213 GLU A CA 1
ATOM 1719 C C . GLU A 1 213 ? 13.341 13.778 8.467 1.00 77.00 213 GLU A C 1
ATOM 1721 O O . GLU A 1 213 ? 13.259 13.145 9.525 1.00 77.00 213 GLU A O 1
ATOM 1726 N N . ASP A 1 214 ? 12.262 14.375 7.948 1.00 78.19 214 ASP A N 1
ATOM 1727 C CA . ASP A 1 214 ? 10.936 14.260 8.556 1.00 78.19 214 ASP A CA 1
ATOM 1728 C C . ASP A 1 214 ? 10.340 12.857 8.346 1.00 78.19 214 ASP A C 1
ATOM 1730 O O . ASP A 1 214 ? 9.647 12.335 9.230 1.00 78.19 214 ASP A O 1
ATOM 1734 N N . ILE A 1 215 ? 10.632 12.238 7.199 1.00 74.25 215 ILE A N 1
ATOM 1735 C CA . ILE A 1 215 ? 10.258 10.854 6.885 1.00 74.25 215 ILE A CA 1
ATOM 1736 C C . ILE A 1 215 ? 11.108 9.879 7.700 1.00 74.25 215 ILE A C 1
ATOM 1738 O O . ILE A 1 215 ? 10.565 8.935 8.283 1.00 74.25 215 ILE A O 1
ATOM 1742 N N . GLU A 1 216 ? 12.413 10.128 7.822 1.00 76.44 216 GLU A N 1
ATOM 1743 C CA . GLU A 1 216 ? 13.304 9.348 8.689 1.00 76.44 216 GLU A CA 1
ATOM 1744 C C . GLU A 1 216 ? 12.810 9.337 10.140 1.00 76.44 216 GLU A C 1
ATOM 1746 O O . GLU A 1 216 ? 12.725 8.271 10.757 1.00 76.44 216 GLU A O 1
ATOM 1751 N N . ALA A 1 217 ? 12.358 10.485 10.657 1.00 84.06 217 ALA A N 1
ATOM 1752 C CA . ALA A 1 217 ? 11.769 10.561 11.991 1.00 84.06 217 ALA A CA 1
ATOM 1753 C C . ALA A 1 217 ? 10.549 9.630 12.147 1.00 84.06 217 ALA A C 1
ATOM 1755 O O . ALA A 1 217 ? 10.370 9.008 13.199 1.00 84.06 217 ALA A O 1
ATOM 1756 N N . ILE A 1 218 ? 9.700 9.507 11.116 1.00 80.44 218 ILE A N 1
ATOM 1757 C CA . ILE A 1 218 ? 8.542 8.592 11.125 1.00 80.44 218 ILE A CA 1
ATOM 1758 C C . ILE A 1 218 ? 9.016 7.137 11.162 1.00 80.44 218 ILE A C 1
ATOM 1760 O O . ILE A 1 218 ? 8.485 6.332 11.935 1.00 80.44 218 ILE A O 1
ATOM 1764 N N . ILE A 1 219 ? 10.028 6.795 10.365 1.00 75.44 219 ILE A N 1
ATOM 1765 C CA . ILE A 1 219 ? 10.610 5.449 10.331 1.00 75.44 219 ILE A CA 1
ATOM 1766 C C . ILE A 1 219 ? 11.174 5.076 11.707 1.00 75.44 219 ILE A C 1
ATOM 1768 O O . ILE A 1 219 ? 10.873 3.994 12.224 1.00 75.44 219 ILE A O 1
ATOM 1772 N N . ASP A 1 220 ? 11.933 5.970 12.336 1.00 83.44 220 ASP A N 1
ATOM 1773 C CA . ASP A 1 220 ? 12.516 5.743 13.659 1.00 83.44 220 ASP A CA 1
ATOM 1774 C C . ASP A 1 220 ? 11.451 5.621 14.750 1.00 83.44 220 ASP A C 1
ATOM 1776 O O . ASP A 1 220 ? 11.524 4.730 15.606 1.00 83.44 220 ASP A O 1
ATOM 1780 N N . PHE A 1 221 ? 10.389 6.424 14.669 1.00 87.88 221 PHE A N 1
ATOM 1781 C CA . PHE A 1 221 ? 9.226 6.281 15.536 1.00 87.88 221 PHE A CA 1
ATOM 1782 C C . PHE A 1 221 ? 8.580 4.890 15.410 1.00 87.88 221 PHE A C 1
ATOM 1784 O O . PHE A 1 221 ? 8.251 4.248 16.417 1.00 87.88 221 PHE A O 1
ATOM 1791 N N . ILE A 1 222 ? 8.410 4.388 14.183 1.00 81.19 222 ILE A N 1
ATOM 1792 C CA . ILE A 1 222 ? 7.840 3.057 13.923 1.00 81.19 222 ILE A CA 1
ATOM 1793 C C . ILE A 1 222 ? 8.767 1.957 14.453 1.00 81.19 222 ILE A C 1
ATOM 1795 O O . ILE A 1 222 ? 8.284 1.006 15.079 1.00 81.19 222 ILE A O 1
ATOM 1799 N N . ARG A 1 223 ? 10.087 2.074 14.247 1.00 79.81 223 ARG A N 1
ATOM 1800 C CA . ARG A 1 223 ? 11.089 1.130 14.777 1.00 79.81 223 ARG A CA 1
ATOM 1801 C C . ARG A 1 223 ? 11.009 1.041 16.300 1.00 79.81 223 ARG A C 1
ATOM 1803 O O . ARG A 1 223 ? 10.864 -0.060 16.832 1.00 79.81 223 ARG A O 1
ATOM 1810 N N . LYS A 1 224 ? 10.997 2.184 16.988 1.00 86.38 224 LYS A N 1
ATOM 1811 C CA . LYS A 1 224 ? 10.880 2.245 18.452 1.00 86.38 224 LYS A CA 1
ATOM 1812 C C . LYS A 1 224 ? 9.540 1.701 18.951 1.00 86.38 224 LYS A C 1
ATOM 1814 O O . LYS A 1 224 ? 9.494 0.953 19.926 1.00 86.38 224 LYS A O 1
ATOM 1819 N N . THR A 1 225 ? 8.447 1.973 18.236 1.00 84.19 225 THR A N 1
ATOM 1820 C CA . THR A 1 225 ? 7.132 1.386 18.547 1.00 84.19 225 THR A CA 1
ATOM 1821 C C . THR A 1 225 ? 7.148 -0.143 18.435 1.00 84.19 225 THR A C 1
ATOM 1823 O O . THR A 1 225 ? 6.619 -0.832 19.308 1.00 84.19 225 THR A O 1
ATOM 1826 N N . ARG A 1 226 ? 7.788 -0.697 17.394 1.00 80.12 226 ARG A N 1
ATOM 1827 C CA . ARG A 1 226 ? 7.965 -2.152 17.225 1.00 80.12 226 ARG A CA 1
ATOM 1828 C C . ARG A 1 226 ? 8.771 -2.766 18.366 1.00 80.12 226 ARG A C 1
ATOM 1830 O O . ARG A 1 226 ? 8.417 -3.848 18.831 1.00 80.12 226 ARG A O 1
ATOM 1837 N N . GLU A 1 227 ? 9.826 -2.097 18.814 1.00 84.00 227 GLU A N 1
ATOM 1838 C CA . GLU A 1 227 ? 10.647 -2.543 19.942 1.00 84.00 227 GLU A CA 1
ATOM 1839 C C . GLU A 1 227 ? 9.833 -2.616 21.242 1.00 84.00 227 GLU A C 1
ATOM 1841 O O . GLU A 1 227 ? 9.771 -3.674 21.871 1.00 84.00 227 GLU A O 1
ATOM 1846 N N . ILE A 1 228 ? 9.114 -1.542 21.586 1.00 82.81 228 ILE A N 1
ATOM 1847 C CA . ILE A 1 228 ? 8.234 -1.486 22.766 1.00 82.81 228 ILE A CA 1
ATOM 1848 C C . ILE A 1 228 ? 7.194 -2.606 22.718 1.00 82.81 228 ILE A C 1
ATOM 1850 O O . ILE A 1 228 ? 6.968 -3.302 23.712 1.00 82.81 228 ILE A O 1
ATOM 1854 N N . ALA A 1 229 ? 6.573 -2.806 21.558 1.00 76.12 229 ALA A N 1
ATOM 1855 C CA . ALA A 1 229 ? 5.541 -3.813 21.392 1.00 76.12 229 ALA A CA 1
ATOM 1856 C C . ALA A 1 229 ? 6.091 -5.247 21.536 1.00 76.12 229 ALA A C 1
ATOM 1858 O O . ALA A 1 229 ? 5.416 -6.106 22.106 1.00 76.12 229 ALA A O 1
ATOM 1859 N N . ARG A 1 230 ? 7.328 -5.506 21.079 1.00 74.44 230 ARG A N 1
ATOM 1860 C CA . ARG A 1 230 ? 8.020 -6.799 21.240 1.00 74.44 230 ARG A CA 1
ATOM 1861 C C . ARG A 1 230 ? 8.370 -7.097 22.698 1.00 74.44 230 ARG A C 1
ATOM 1863 O O . ARG A 1 230 ? 8.111 -8.207 23.154 1.00 74.44 230 ARG A O 1
ATOM 1870 N N . ILE A 1 231 ? 8.936 -6.123 23.415 1.00 68.56 231 ILE A N 1
ATOM 1871 C CA . ILE A 1 231 ? 9.420 -6.303 24.795 1.00 68.56 231 ILE A CA 1
ATOM 1872 C C . ILE A 1 231 ? 8.268 -6.629 25.753 1.00 68.56 231 ILE A C 1
ATOM 1874 O O . ILE A 1 231 ? 8.395 -7.522 26.585 1.00 68.56 231 ILE A O 1
ATOM 1878 N N . ASN A 1 232 ? 7.138 -5.930 25.630 1.00 63.50 232 ASN A N 1
ATOM 1879 C CA . ASN A 1 232 ? 6.103 -5.953 26.669 1.00 63.50 232 ASN A CA 1
ATOM 1880 C C . ASN A 1 232 ? 5.020 -7.026 26.479 1.00 63.50 232 ASN A C 1
ATOM 1882 O O . ASN A 1 232 ? 4.239 -7.257 27.395 1.00 63.50 232 ASN A O 1
ATOM 1886 N N . SER A 1 233 ? 4.933 -7.684 25.317 1.00 59.00 233 SER A N 1
ATOM 1887 C CA . SER A 1 233 ? 3.790 -8.566 25.017 1.00 59.00 233 SER A CA 1
ATOM 1888 C C . SER A 1 233 ? 4.130 -10.052 24.846 1.00 59.00 233 SER A C 1
ATOM 1890 O O . SER A 1 233 ? 3.213 -10.880 24.832 1.00 59.00 233 SER A O 1
ATOM 1892 N N . GLY A 1 234 ? 5.412 -10.420 24.688 1.00 51.03 234 GLY A N 1
ATOM 1893 C CA . GLY A 1 234 ? 5.846 -11.805 24.423 1.00 51.03 234 GLY A CA 1
ATOM 1894 C C . GLY A 1 234 ? 5.190 -12.461 23.190 1.00 51.03 234 GLY A C 1
ATOM 1895 O O . GLY A 1 234 ? 5.310 -13.668 22.987 1.00 51.03 234 GLY A O 1
ATOM 1896 N N . ARG A 1 235 ? 4.451 -11.686 22.385 1.00 51.28 235 ARG A N 1
ATOM 1897 C CA . ARG A 1 235 ? 3.623 -12.098 21.245 1.00 51.28 235 ARG A CA 1
ATOM 1898 C C . ARG A 1 235 ? 3.744 -11.046 20.138 1.00 51.28 235 ARG A C 1
ATOM 1900 O O . ARG A 1 235 ? 4.134 -9.911 20.377 1.00 51.28 235 ARG A O 1
ATOM 1907 N N . SER A 1 236 ? 3.411 -11.405 18.903 1.00 52.38 236 SER A N 1
ATOM 1908 C CA . SER A 1 236 ? 3.473 -10.481 17.766 1.00 52.38 236 SER A CA 1
ATOM 1909 C C . SER A 1 236 ? 2.362 -9.423 17.843 1.00 52.38 236 SER A C 1
ATOM 1911 O O . SER A 1 236 ? 1.196 -9.735 17.590 1.00 52.38 236 SER A O 1
ATOM 1913 N N . VAL A 1 237 ? 2.707 -8.173 18.157 1.00 56.25 237 VAL A N 1
ATOM 1914 C CA . VAL A 1 237 ? 1.804 -7.028 17.969 1.00 56.25 237 VAL A CA 1
ATOM 1915 C C . VAL A 1 237 ? 1.835 -6.614 16.502 1.00 56.25 237 VAL A C 1
ATOM 1917 O O . VAL A 1 237 ? 2.897 -6.327 15.950 1.00 56.25 237 VAL A O 1
ATOM 1920 N N . ILE A 1 238 ? 0.669 -6.593 15.858 1.00 57.16 238 ILE A N 1
ATOM 1921 C CA . ILE A 1 238 ? 0.550 -6.148 14.464 1.00 57.16 238 ILE A CA 1
ATOM 1922 C C . ILE A 1 238 ? 0.569 -4.620 14.461 1.00 57.16 238 ILE A C 1
ATOM 1924 O O . ILE A 1 238 ? -0.318 -4.008 15.056 1.00 57.16 238 ILE A O 1
ATOM 1928 N N . ILE A 1 239 ? 1.569 -4.030 13.800 1.00 57.94 239 ILE A N 1
ATOM 1929 C CA . ILE A 1 239 ? 1.658 -2.585 13.571 1.00 57.94 239 ILE A CA 1
ATOM 1930 C C . ILE A 1 239 ? 1.289 -2.301 12.122 1.00 57.94 239 ILE A C 1
ATOM 1932 O O . ILE A 1 239 ? 2.033 -2.659 11.211 1.00 57.94 239 ILE A O 1
ATOM 1936 N N . THR A 1 240 ? 0.137 -1.667 11.924 1.00 51.88 240 THR A N 1
ATOM 1937 C CA . THR A 1 240 ? -0.315 -1.219 10.603 1.00 51.88 240 THR A CA 1
ATOM 1938 C C . THR A 1 240 ? 0.008 0.258 10.446 1.00 51.88 240 THR A C 1
ATOM 1940 O O . THR A 1 240 ? -0.439 1.068 11.256 1.00 51.88 240 THR A O 1
ATOM 1943 N N . PHE A 1 241 ? 0.780 0.580 9.413 1.00 58.56 241 PHE A N 1
ATOM 1944 C CA . PHE A 1 241 ? 1.070 1.940 8.980 1.00 58.56 241 PHE A CA 1
ATOM 1945 C C . PHE A 1 241 ? 0.153 2.281 7.813 1.00 58.56 241 PHE A C 1
ATOM 1947 O O . PHE A 1 241 ? 0.019 1.484 6.888 1.00 58.56 241 PHE A O 1
ATOM 1954 N N . ASP A 1 242 ? -0.498 3.432 7.884 1.00 54.03 242 ASP A N 1
ATOM 1955 C CA . ASP A 1 242 ? -1.475 3.839 6.883 1.00 54.03 242 ASP A CA 1
ATOM 1956 C C . ASP A 1 242 ? -1.174 5.291 6.466 1.00 54.03 242 ASP A C 1
ATOM 1958 O O . ASP A 1 242 ? -1.561 6.231 7.183 1.00 54.03 242 ASP A O 1
ATOM 1962 N N . PRO A 1 243 ? -0.389 5.468 5.380 1.00 53.00 243 PRO A N 1
ATOM 1963 C CA . PRO A 1 243 ? 0.003 6.773 4.876 1.00 53.00 243 PRO A CA 1
ATOM 1964 C C . PRO A 1 243 ? -1.189 7.423 4.183 1.00 53.00 243 PRO A C 1
ATOM 1966 O O . PRO A 1 243 ? -1.687 6.941 3.168 1.00 53.00 243 PRO A O 1
ATOM 1969 N N . HIS A 1 244 ? -1.645 8.546 4.723 1.00 53.06 244 HIS A N 1
ATOM 1970 C CA . HIS A 1 244 ? -2.743 9.294 4.132 1.00 53.06 244 HIS A CA 1
ATOM 1971 C C . HIS A 1 244 ? -2.215 10.456 3.284 1.00 53.06 244 HIS A C 1
ATOM 1973 O O . HIS A 1 244 ? -1.424 11.256 3.796 1.00 53.06 244 HIS A O 1
ATOM 1979 N N . PRO A 1 245 ? -2.692 10.631 2.036 1.00 49.72 245 PRO A N 1
ATOM 1980 C CA . PRO A 1 245 ? -2.438 11.852 1.287 1.00 49.72 245 PRO A CA 1
ATOM 1981 C C . PRO A 1 245 ? -3.126 13.048 1.965 1.00 49.72 245 PRO A C 1
ATOM 1983 O O . PRO A 1 245 ? -4.136 12.902 2.665 1.00 49.72 245 PRO A O 1
ATOM 1986 N N . ARG A 1 246 ? -2.565 14.245 1.754 1.00 52.34 246 ARG A N 1
ATOM 1987 C CA . ARG A 1 246 ? -2.979 15.529 2.351 1.00 52.34 246 ARG A CA 1
ATOM 1988 C C . ARG A 1 246 ? -4.505 15.665 2.488 1.00 52.34 246 ARG A C 1
ATOM 1990 O O . ARG A 1 246 ? -5.213 15.872 1.50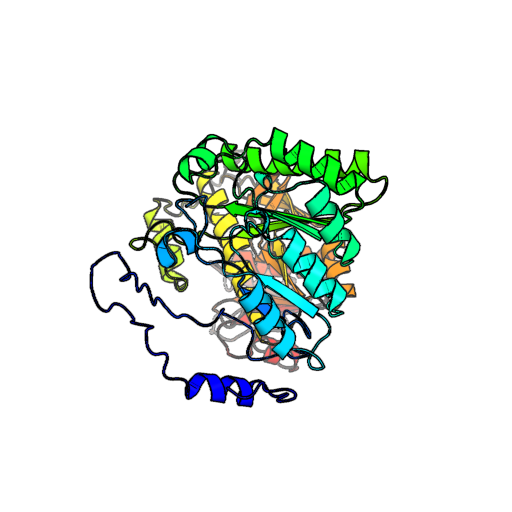5 1.00 52.34 246 ARG A O 1
ATOM 1997 N N . LYS A 1 247 ? -5.014 15.682 3.726 1.00 47.72 247 LYS A N 1
ATOM 1998 C CA . LYS A 1 247 ? -6.361 16.200 4.023 1.00 47.72 247 LYS A CA 1
ATOM 1999 C C . LYS A 1 247 ? -6.253 17.719 4.208 1.00 47.72 247 LYS A C 1
ATOM 2001 O O . LYS A 1 247 ? -5.658 18.193 5.165 1.00 47.72 247 LYS A O 1
ATOM 2006 N N . VAL A 1 248 ? -6.721 18.442 3.186 1.00 45.38 248 VAL A N 1
ATOM 2007 C CA . VAL A 1 248 ? -6.919 19.902 3.044 1.00 45.38 248 VAL A CA 1
ATOM 2008 C C . VAL A 1 248 ? -6.225 20.785 4.098 1.00 45.38 248 VAL A C 1
ATOM 2010 O O . VAL A 1 248 ? -6.797 21.100 5.139 1.00 45.38 248 VAL A O 1
ATOM 2013 N N . ILE A 1 249 ? -5.029 21.290 3.766 1.00 42.53 249 ILE A N 1
ATOM 2014 C CA . ILE A 1 249 ? -4.447 22.460 4.451 1.00 42.53 249 ILE A CA 1
ATOM 2015 C C . ILE A 1 249 ? -4.734 23.770 3.694 1.00 42.53 249 ILE A C 1
ATOM 2017 O O . ILE A 1 249 ? -4.835 24.802 4.342 1.00 42.53 249 ILE A O 1
ATOM 2021 N N . ASP A 1 250 ? -5.047 23.756 2.397 1.00 37.12 250 ASP A N 1
ATOM 2022 C CA . ASP A 1 250 ? -5.419 24.971 1.654 1.00 37.12 250 ASP A CA 1
ATOM 2023 C C . ASP A 1 250 ? -6.539 24.688 0.658 1.00 37.12 250 ASP A C 1
ATOM 2025 O O . ASP A 1 250 ? -6.435 23.760 -0.139 1.00 37.12 250 ASP A O 1
ATOM 2029 N N . GLY A 1 251 ? -7.588 25.514 0.681 1.00 39.97 251 GLY A N 1
ATOM 2030 C CA . GLY A 1 251 ? -8.676 25.482 -0.305 1.00 39.97 251 GLY A CA 1
ATOM 2031 C C . GLY A 1 251 ? -8.281 26.007 -1.690 1.00 39.97 251 GLY A C 1
ATOM 2032 O O . GLY A 1 251 ? -9.082 25.932 -2.612 1.00 39.97 251 GLY A O 1
ATOM 2033 N N . VAL A 1 252 ? -7.057 26.521 -1.851 1.00 38.47 252 VAL A N 1
ATOM 2034 C CA . VAL A 1 252 ? -6.587 27.119 -3.113 1.00 38.47 252 VAL A CA 1
ATOM 2035 C C . VAL A 1 252 ? -5.667 26.174 -3.897 1.00 38.47 252 VAL A C 1
ATOM 2037 O O . VAL A 1 252 ? -5.625 26.256 -5.115 1.00 38.47 252 VAL A O 1
ATOM 2040 N N . ASN A 1 253 ? -5.002 25.227 -3.224 1.00 35.62 253 ASN A N 1
ATOM 2041 C CA . ASN A 1 253 ? -4.027 24.308 -3.829 1.00 35.62 253 ASN A CA 1
ATOM 2042 C C . ASN A 1 253 ? -4.223 22.861 -3.348 1.00 35.62 253 ASN A C 1
ATOM 2044 O O . ASN A 1 253 ? -3.260 22.160 -3.024 1.00 35.62 253 ASN A O 1
ATOM 2048 N N . SER A 1 254 ? -5.467 22.396 -3.243 1.00 31.95 254 SER A N 1
ATOM 2049 C CA . SER A 1 254 ? -5.705 20.956 -3.300 1.00 31.95 254 SER A CA 1
ATOM 2050 C C . SER A 1 254 ? -5.424 20.513 -4.740 1.00 31.95 254 SER A C 1
ATOM 2052 O O . SER A 1 254 ? -6.060 21.041 -5.656 1.00 31.95 254 SER A O 1
ATOM 2054 N N . PRO A 1 255 ? -4.494 19.570 -4.991 1.00 31.81 255 PRO A N 1
ATOM 2055 C CA . PRO A 1 255 ? -4.481 18.899 -6.278 1.00 31.81 255 PRO A CA 1
ATOM 2056 C C . PRO A 1 255 ? -5.854 18.247 -6.389 1.00 31.81 255 PRO A C 1
ATOM 2058 O O . PRO A 1 255 ? -6.208 17.383 -5.582 1.00 31.81 255 PRO A O 1
ATOM 2061 N N . LYS A 1 256 ? -6.680 18.729 -7.317 1.00 33.38 256 LYS A N 1
ATOM 2062 C CA . LYS A 1 256 ? -7.892 18.015 -7.691 1.00 33.38 256 LYS A CA 1
ATOM 2063 C C . LYS A 1 256 ? -7.449 16.592 -8.032 1.00 33.38 256 LYS A C 1
ATOM 2065 O O . LYS A 1 256 ? -6.611 16.406 -8.910 1.00 33.38 256 LYS A O 1
ATOM 2070 N N . MET A 1 257 ? -7.976 15.602 -7.306 1.00 34.84 257 MET A N 1
ATOM 2071 C CA . MET A 1 257 ? -8.002 14.221 -7.782 1.00 34.84 257 MET A CA 1
ATOM 2072 C C . MET A 1 257 ? -8.711 14.259 -9.130 1.00 34.84 257 MET A C 1
ATOM 2074 O O . MET A 1 257 ? -9.921 14.462 -9.164 1.00 34.84 257 MET A O 1
ATOM 2078 N N . LEU A 1 258 ? -7.901 14.188 -10.182 1.00 36.31 258 LEU A N 1
ATOM 2079 C CA . LEU A 1 258 ? -8.156 14.083 -11.620 1.00 36.31 258 LEU A CA 1
ATOM 2080 C C . LEU A 1 258 ? -7.102 14.959 -12.305 1.00 36.31 258 LEU A C 1
ATOM 2082 O O . LEU A 1 258 ? -7.415 15.986 -12.893 1.00 36.31 258 LEU A O 1
ATOM 2086 N N . MET A 1 259 ? -5.837 14.559 -12.162 1.00 38.66 259 MET A N 1
ATOM 2087 C CA . MET A 1 259 ? -4.834 14.899 -13.163 1.00 38.66 259 MET A CA 1
ATOM 2088 C C . MET A 1 259 ? -4.857 13.776 -14.196 1.00 38.66 259 MET A C 1
ATOM 2090 O O . MET A 1 259 ? -4.638 12.608 -13.860 1.00 38.66 259 MET A O 1
ATOM 2094 N N . THR A 1 260 ? -5.153 14.125 -15.439 1.00 41.94 260 THR A N 1
ATOM 2095 C CA . THR A 1 260 ? -4.882 13.300 -16.618 1.00 41.94 260 THR A CA 1
ATOM 2096 C C . THR A 1 260 ? -3.380 12.997 -16.712 1.00 41.94 260 THR A C 1
ATOM 2098 O O . THR A 1 260 ? -2.562 13.672 -16.087 1.00 41.94 260 THR A O 1
ATOM 2101 N N . LEU A 1 261 ? -2.983 11.959 -17.459 1.00 39.56 261 LEU A N 1
ATOM 2102 C CA . LEU A 1 261 ? -1.561 11.611 -17.624 1.00 39.56 261 LEU A CA 1
ATOM 2103 C C . LEU A 1 261 ? -0.742 12.801 -18.157 1.00 39.56 261 LEU A C 1
ATOM 2105 O O . LEU A 1 261 ? 0.378 13.019 -17.701 1.00 39.56 261 LEU A O 1
ATOM 2109 N N . ASP A 1 262 ? -1.339 13.608 -19.033 1.00 41.59 262 ASP A N 1
ATOM 2110 C CA . ASP A 1 262 ? -0.720 14.810 -19.589 1.00 41.59 262 ASP A CA 1
ATOM 2111 C C . ASP A 1 262 ? -0.522 15.899 -18.521 1.00 41.59 262 ASP A C 1
ATOM 2113 O O . ASP A 1 262 ? 0.560 16.471 -18.424 1.00 41.59 262 ASP A O 1
ATOM 2117 N N . GLU A 1 263 ? -1.496 16.115 -17.631 1.00 43.53 263 GLU A N 1
ATOM 2118 C CA . GLU A 1 263 ? -1.365 17.051 -16.499 1.00 43.53 263 GLU A CA 1
ATOM 2119 C C . GLU A 1 263 ? -0.332 16.574 -15.458 1.00 43.53 263 GLU A C 1
ATOM 2121 O O . GLU A 1 263 ? 0.345 17.395 -14.833 1.00 43.53 263 GLU A O 1
ATOM 2126 N N . LYS A 1 264 ? -0.161 15.250 -15.293 1.00 46.28 264 LYS A N 1
ATOM 2127 C CA . LYS A 1 264 ? 0.891 14.655 -14.442 1.00 46.28 264 LYS A CA 1
ATOM 2128 C C . LYS A 1 264 ? 2.286 14.901 -15.037 1.00 46.28 264 LYS A C 1
ATOM 2130 O O . LYS A 1 264 ? 3.210 15.242 -14.299 1.00 46.28 264 LYS A O 1
ATOM 2135 N N . ILE A 1 265 ? 2.439 14.762 -16.356 1.00 43.97 265 ILE A N 1
ATOM 2136 C CA . ILE A 1 265 ? 3.692 15.056 -17.072 1.00 43.97 265 ILE A CA 1
ATOM 2137 C C . ILE A 1 265 ? 4.003 16.557 -17.003 1.00 43.97 265 ILE A C 1
ATOM 2139 O O . ILE A 1 265 ? 5.124 16.932 -16.667 1.00 43.97 265 ILE A O 1
ATOM 2143 N N . GLU A 1 266 ? 3.003 17.416 -17.200 1.00 46.88 266 GLU A N 1
ATOM 2144 C CA . GLU A 1 266 ? 3.157 18.872 -17.121 1.00 46.88 266 GLU A CA 1
ATOM 2145 C C . GLU A 1 266 ? 3.542 19.341 -15.703 1.00 46.88 266 GLU A C 1
ATOM 2147 O O . GLU A 1 266 ? 4.274 20.317 -15.541 1.00 46.88 266 GLU A O 1
ATOM 2152 N N . MET A 1 267 ? 3.096 18.641 -14.652 1.00 43.59 267 MET A N 1
ATOM 2153 C CA . MET A 1 267 ? 3.525 18.897 -13.271 1.00 43.59 267 MET A CA 1
ATOM 2154 C C . MET A 1 267 ? 5.006 18.546 -13.053 1.00 43.59 267 MET A C 1
ATOM 2156 O O . MET A 1 267 ? 5.723 19.330 -12.432 1.00 43.59 267 MET A O 1
ATOM 2160 N N . ILE A 1 268 ? 5.484 17.421 -13.599 1.00 43.44 268 ILE A N 1
ATOM 2161 C CA . ILE A 1 268 ? 6.909 17.035 -13.568 1.00 43.44 268 ILE A CA 1
ATOM 2162 C C . ILE A 1 268 ? 7.759 18.053 -14.352 1.00 43.44 268 ILE A C 1
ATOM 2164 O O . ILE A 1 268 ? 8.834 18.449 -13.899 1.00 43.44 268 ILE A O 1
ATOM 2168 N N . GLU A 1 269 ? 7.257 18.551 -15.484 1.00 47.09 269 GLU A N 1
ATOM 2169 C CA . GLU A 1 269 ? 7.907 19.613 -16.263 1.00 47.09 269 GLU A CA 1
ATOM 2170 C C . GLU A 1 269 ? 7.924 20.965 -15.526 1.00 47.09 269 GLU A C 1
ATOM 2172 O O . GLU A 1 269 ? 8.939 21.668 -15.548 1.00 47.09 269 GLU A O 1
ATOM 2177 N N . LYS A 1 270 ? 6.839 21.316 -14.816 1.00 38.53 270 LYS A N 1
ATOM 2178 C CA . LYS A 1 270 ? 6.731 22.528 -13.976 1.00 38.53 270 LYS A CA 1
ATOM 2179 C C . LYS A 1 270 ? 7.648 22.496 -12.750 1.00 38.53 270 LYS A C 1
ATOM 2181 O O . LYS A 1 270 ? 8.040 23.562 -12.281 1.00 38.53 270 LYS A O 1
ATOM 2186 N N . LEU A 1 271 ? 8.041 21.310 -12.277 1.00 38.78 271 LEU A N 1
ATOM 2187 C CA . LEU A 1 271 ? 9.080 21.123 -11.253 1.00 38.78 271 LEU A CA 1
ATOM 2188 C C . LEU A 1 271 ? 10.511 21.301 -11.804 1.00 38.78 271 LEU A C 1
ATOM 2190 O O . LEU A 1 271 ? 11.477 21.153 -11.065 1.00 38.78 271 LEU A O 1
ATOM 2194 N N . GLY A 1 272 ? 10.671 21.650 -13.087 1.00 38.72 272 GLY A N 1
ATOM 2195 C CA . GLY A 1 272 ? 11.968 21.961 -13.698 1.00 38.72 272 GLY A CA 1
ATOM 2196 C C . GLY A 1 272 ? 12.759 20.741 -14.183 1.00 38.72 272 GLY A C 1
ATOM 2197 O O . GLY A 1 272 ? 13.870 20.899 -14.697 1.00 38.72 272 GLY A O 1
ATOM 2198 N N . MET A 1 273 ? 12.193 19.535 -14.089 1.00 49.97 273 MET A N 1
ATOM 2199 C CA . MET A 1 273 ? 12.849 18.276 -14.454 1.00 49.97 273 MET A CA 1
ATOM 2200 C C . MET A 1 273 ? 12.730 17.998 -15.959 1.00 49.97 273 MET A C 1
ATOM 2202 O O . MET A 1 273 ? 11.932 17.176 -16.409 1.00 49.97 273 MET A O 1
ATOM 2206 N N . LYS A 1 274 ? 13.527 18.694 -16.779 1.00 53.72 274 LYS A N 1
ATOM 2207 C CA . LYS A 1 274 ? 13.600 18.401 -18.222 1.00 53.72 274 LYS A CA 1
ATOM 2208 C C . LYS A 1 274 ? 14.210 17.009 -18.456 1.00 53.72 274 LYS A C 1
ATOM 2210 O O . LYS A 1 274 ? 15.316 16.769 -17.965 1.00 53.72 274 LYS A O 1
ATOM 2215 N N . PRO A 1 275 ? 13.574 16.118 -19.246 1.00 60.16 275 PRO A N 1
ATOM 2216 C CA . PRO A 1 275 ? 14.135 14.809 -19.568 1.00 60.16 275 PRO A CA 1
ATOM 2217 C C . PRO A 1 275 ? 15.504 14.949 -20.239 1.00 60.16 275 PRO A C 1
ATOM 2219 O O . PRO A 1 275 ? 15.623 15.517 -21.326 1.00 60.16 275 PRO A O 1
ATOM 2222 N N . LYS A 1 276 ? 16.548 14.428 -19.594 1.00 71.56 276 LYS A N 1
ATOM 2223 C CA . LYS A 1 276 ? 17.891 14.318 -20.172 1.00 71.56 276 LYS A CA 1
ATOM 2224 C C . LYS A 1 276 ? 18.103 12.890 -20.648 1.00 71.56 276 LYS A C 1
ATOM 2226 O O . LYS A 1 276 ? 17.712 11.945 -19.967 1.00 71.56 276 LYS A O 1
ATOM 2231 N N . PHE A 1 277 ? 18.740 12.734 -21.802 1.00 75.06 277 PHE A N 1
ATOM 2232 C CA . PHE A 1 277 ? 19.077 11.427 -22.353 1.00 75.06 277 PHE A CA 1
ATOM 2233 C C . PHE A 1 277 ? 20.567 11.354 -22.663 1.00 75.06 277 PHE A C 1
ATOM 2235 O O . PHE A 1 277 ? 21.123 12.275 -23.259 1.00 75.06 277 PHE A O 1
ATOM 2242 N N . ILE A 1 278 ? 21.195 10.239 -22.297 1.00 76.19 278 ILE A N 1
ATOM 2243 C CA . ILE A 1 278 ? 22.569 9.899 -22.670 1.00 76.19 278 ILE A CA 1
ATOM 2244 C C . ILE A 1 278 ? 22.500 8.601 -23.467 1.00 76.19 278 ILE A C 1
ATOM 2246 O O . ILE A 1 278 ? 22.065 7.570 -22.963 1.00 76.19 278 ILE A O 1
ATOM 2250 N N . GLN A 1 279 ? 22.877 8.672 -24.746 1.00 73.69 279 GLN A N 1
ATOM 2251 C CA . GLN A 1 279 ? 22.890 7.532 -25.673 1.00 73.69 279 GLN A CA 1
ATOM 2252 C C . GLN A 1 279 ? 21.586 6.707 -25.720 1.00 73.69 279 GLN A C 1
ATOM 2254 O O . GLN A 1 279 ? 21.617 5.494 -25.903 1.00 73.69 279 GLN A O 1
ATOM 2259 N N . GLY A 1 280 ? 20.431 7.364 -25.584 1.00 68.50 280 GLY A N 1
ATOM 2260 C CA . GLY A 1 280 ? 19.118 6.709 -25.610 1.00 68.50 280 GLY A CA 1
ATOM 2261 C C . GLY A 1 280 ? 18.610 6.230 -24.246 1.00 68.50 280 GLY A C 1
ATOM 2262 O O . GLY A 1 280 ? 17.454 5.831 -24.150 1.00 68.50 280 GLY A O 1
ATOM 2263 N N . HIS A 1 281 ? 19.413 6.338 -23.185 1.00 72.12 281 HIS A N 1
ATOM 2264 C CA . HIS A 1 281 ? 18.979 6.083 -21.812 1.00 72.12 281 HIS A CA 1
ATOM 2265 C C . HIS A 1 281 ? 18.520 7.380 -21.148 1.00 72.12 281 HIS A C 1
ATOM 2267 O O . HIS A 1 281 ? 19.201 8.403 -21.243 1.00 72.12 281 HIS A O 1
ATOM 2273 N N . ARG A 1 282 ? 17.367 7.345 -20.468 1.00 74.94 282 ARG A N 1
ATOM 2274 C CA . ARG A 1 282 ? 16.890 8.471 -19.657 1.00 74.94 282 ARG A CA 1
ATOM 2275 C C . ARG A 1 282 ? 17.798 8.620 -18.440 1.00 74.94 282 ARG A C 1
ATOM 2277 O O . ARG A 1 282 ? 17.919 7.687 -17.653 1.00 74.94 282 ARG A O 1
ATOM 2284 N N . VAL A 1 283 ? 18.388 9.796 -18.276 1.00 78.12 283 VAL A N 1
ATOM 2285 C CA . VAL A 1 283 ? 19.143 10.145 -17.074 1.00 78.12 283 VAL A CA 1
ATOM 2286 C C . VAL A 1 283 ? 18.156 10.385 -15.939 1.00 78.12 283 VAL A C 1
ATOM 2288 O O . VAL A 1 283 ? 17.181 11.118 -16.117 1.00 78.12 283 VAL A O 1
ATOM 2291 N N . THR A 1 284 ? 18.402 9.761 -14.792 1.00 74.25 284 THR A N 1
ATOM 2292 C CA . THR A 1 284 ? 17.555 9.887 -13.598 1.00 74.25 284 THR A CA 1
ATOM 2293 C C . THR A 1 284 ? 18.435 10.331 -12.437 1.00 74.25 284 THR A C 1
ATOM 2295 O O . THR A 1 284 ? 19.156 9.517 -11.885 1.00 74.25 284 THR A O 1
ATOM 2298 N N . ASP A 1 285 ? 18.455 11.610 -12.078 1.00 77.06 285 ASP A N 1
ATOM 2299 C CA . ASP A 1 285 ? 19.145 12.044 -10.851 1.00 77.06 285 ASP A CA 1
ATOM 2300 C C . ASP A 1 285 ? 18.344 11.660 -9.587 1.00 77.06 285 ASP A C 1
ATOM 2302 O O . ASP A 1 285 ? 17.249 11.104 -9.693 1.00 77.06 285 ASP A O 1
ATOM 2306 N N . LYS A 1 286 ? 18.911 11.892 -8.388 1.00 73.75 286 LYS A N 1
ATOM 2307 C CA . LYS A 1 286 ? 18.266 11.527 -7.108 1.00 73.75 286 LYS A CA 1
ATOM 2308 C C . LYS A 1 286 ? 16.885 12.186 -6.980 1.00 73.75 286 LYS A C 1
ATOM 2310 O O . LYS A 1 286 ? 15.905 11.495 -6.749 1.00 73.75 286 LYS A O 1
ATOM 2315 N N . GLU A 1 287 ? 16.799 13.488 -7.248 1.00 63.56 287 GLU A N 1
ATOM 2316 C CA . GLU A 1 287 ? 15.548 14.256 -7.171 1.00 63.56 287 GLU A CA 1
ATOM 2317 C C . GLU A 1 287 ? 14.488 13.732 -8.155 1.00 63.56 287 GLU A C 1
ATOM 2319 O O . GLU A 1 287 ? 13.314 13.585 -7.811 1.00 63.56 287 GLU A O 1
ATOM 2324 N N . THR A 1 288 ? 14.897 13.399 -9.385 1.00 65.69 288 THR A N 1
ATOM 2325 C CA . THR A 1 288 ? 14.011 12.790 -10.385 1.00 65.69 288 THR A CA 1
ATOM 2326 C C . THR A 1 288 ? 13.544 11.405 -9.941 1.00 65.69 288 THR A C 1
ATOM 2328 O O . THR A 1 288 ? 12.395 11.045 -10.204 1.00 65.69 288 THR A O 1
ATOM 2331 N N . LEU A 1 289 ? 14.405 10.617 -9.289 1.00 75.38 289 LEU A N 1
ATOM 2332 C CA . LEU A 1 289 ? 14.039 9.296 -8.787 1.00 75.38 289 LEU A CA 1
ATOM 2333 C C . LEU A 1 289 ? 12.964 9.385 -7.703 1.00 75.38 289 LEU A C 1
ATOM 2335 O O . LEU A 1 289 ? 11.993 8.639 -7.788 1.00 75.38 289 LEU A O 1
ATOM 2339 N N . ASP A 1 290 ? 13.098 10.305 -6.749 1.00 65.00 290 ASP A N 1
ATOM 2340 C CA . ASP A 1 290 ? 12.133 10.467 -5.654 1.00 65.00 290 ASP A CA 1
ATOM 2341 C C . ASP A 1 290 ? 10.729 10.774 -6.204 1.00 65.00 290 ASP A C 1
ATOM 2343 O O . ASP A 1 290 ? 9.731 10.166 -5.807 1.00 65.00 290 ASP A O 1
ATOM 2347 N N . VAL A 1 291 ? 10.646 11.643 -7.220 1.00 62.19 291 VAL A N 1
ATOM 2348 C CA . VAL A 1 291 ? 9.384 11.931 -7.920 1.00 62.19 291 VAL A CA 1
ATOM 2349 C C . VAL A 1 291 ? 8.870 10.710 -8.683 1.00 62.19 291 VAL A C 1
ATOM 2351 O O . VAL A 1 291 ? 7.676 10.408 -8.631 1.00 62.19 291 VAL A O 1
ATOM 2354 N N . VAL A 1 292 ? 9.744 9.994 -9.394 1.00 67.06 292 VAL A N 1
ATOM 2355 C CA . VAL A 1 292 ? 9.373 8.768 -10.117 1.00 67.06 292 VAL A CA 1
ATOM 2356 C C . VAL A 1 292 ? 8.832 7.715 -9.152 1.00 67.06 292 VAL A C 1
ATOM 2358 O O . VAL A 1 292 ? 7.829 7.077 -9.463 1.00 67.06 292 VAL A O 1
ATOM 2361 N N . GLU A 1 293 ? 9.430 7.564 -7.977 1.00 71.12 293 GLU A N 1
ATOM 2362 C CA . GLU A 1 293 ? 8.988 6.630 -6.950 1.00 71.12 293 GLU A CA 1
ATOM 2363 C C . GLU A 1 293 ? 7.611 6.994 -6.398 1.00 71.12 293 GLU A C 1
ATOM 2365 O O . GLU A 1 293 ? 6.711 6.149 -6.382 1.00 71.12 293 GLU A O 1
ATOM 2370 N N . MET A 1 294 ? 7.404 8.260 -6.031 1.00 64.31 294 MET A N 1
ATOM 2371 C CA . MET A 1 294 ? 6.102 8.740 -5.566 1.00 64.31 294 MET A CA 1
ATOM 2372 C C . MET A 1 294 ? 5.011 8.558 -6.627 1.00 64.31 294 MET A C 1
ATOM 2374 O O . MET A 1 294 ? 3.905 8.111 -6.316 1.00 64.31 294 MET A O 1
ATOM 2378 N N . VAL A 1 295 ? 5.306 8.887 -7.887 1.00 63.81 295 VAL A N 1
ATOM 2379 C CA . VAL A 1 295 ? 4.327 8.808 -8.978 1.00 63.81 295 VAL A CA 1
ATOM 2380 C C . VAL A 1 295 ? 4.043 7.359 -9.358 1.00 63.81 295 VAL A C 1
ATOM 2382 O O . VAL A 1 295 ? 2.875 6.987 -9.469 1.00 63.81 295 VAL A O 1
ATOM 2385 N N . LEU A 1 296 ? 5.070 6.531 -9.555 1.00 70.44 296 LEU A N 1
ATOM 2386 C CA . LEU A 1 296 ? 4.882 5.141 -9.962 1.00 70.44 296 LEU A CA 1
ATOM 2387 C C . LEU A 1 296 ? 4.314 4.304 -8.821 1.00 70.44 296 LEU A C 1
ATOM 2389 O O . LEU A 1 296 ? 3.291 3.665 -9.030 1.00 70.44 296 LEU A O 1
ATOM 2393 N N . GLY A 1 297 ? 4.928 4.321 -7.636 1.00 67.44 297 GLY A N 1
ATOM 2394 C CA . GLY A 1 297 ? 4.518 3.489 -6.500 1.00 67.44 297 GLY A CA 1
ATOM 2395 C C . GLY A 1 297 ? 3.282 4.011 -5.764 1.00 67.44 297 GLY A C 1
ATOM 2396 O O . GLY A 1 297 ? 2.402 3.232 -5.400 1.00 67.44 297 GLY A O 1
ATOM 2397 N N . GLY A 1 298 ? 3.187 5.328 -5.567 1.00 66.44 298 GLY A N 1
ATOM 2398 C CA . GLY A 1 298 ? 2.132 5.940 -4.754 1.00 66.44 298 GLY A CA 1
ATOM 2399 C C . GLY A 1 298 ? 0.855 6.293 -5.515 1.00 66.44 298 GLY A C 1
ATOM 2400 O O . GLY A 1 298 ? -0.224 6.260 -4.927 1.00 66.44 298 GLY A O 1
ATOM 2401 N N . LEU A 1 299 ? 0.955 6.626 -6.807 1.00 66.00 299 LEU A N 1
ATOM 2402 C CA . LEU A 1 299 ? -0.186 7.112 -7.590 1.00 66.00 299 LEU A CA 1
ATOM 2403 C C . LEU A 1 299 ? -0.600 6.134 -8.693 1.00 66.00 299 LEU A C 1
ATOM 2405 O O . LEU A 1 299 ? -1.682 5.561 -8.628 1.00 66.00 299 LEU A O 1
ATOM 2409 N N . VAL A 1 300 ? 0.252 5.916 -9.699 1.00 75.00 300 VAL A N 1
ATOM 2410 C CA . VAL A 1 300 ? -0.084 5.103 -10.883 1.00 75.00 300 VAL A CA 1
ATOM 2411 C C . VAL A 1 300 ? -0.352 3.649 -10.502 1.00 75.00 300 VAL A C 1
ATOM 2413 O O . VAL A 1 300 ? -1.341 3.069 -10.948 1.00 75.00 300 VAL A O 1
ATOM 2416 N N . ASN A 1 301 ? 0.495 3.060 -9.657 1.00 85.69 301 ASN A N 1
ATOM 2417 C CA . ASN A 1 301 ? 0.312 1.691 -9.184 1.00 85.69 301 ASN A CA 1
ATOM 2418 C C . ASN A 1 301 ? -1.020 1.530 -8.431 1.00 85.69 301 ASN A C 1
ATOM 2420 O O . ASN A 1 301 ? -1.780 0.607 -8.719 1.00 85.69 301 ASN A O 1
ATOM 2424 N N . GLN A 1 302 ? -1.355 2.480 -7.553 1.00 86.06 302 GLN A N 1
ATOM 2425 C CA . GLN A 1 302 ? -2.597 2.450 -6.776 1.00 86.06 302 GLN A CA 1
ATOM 2426 C C . GLN A 1 302 ? -3.849 2.711 -7.629 1.00 86.06 302 GLN A C 1
ATOM 2428 O O . GLN A 1 302 ? -4.895 2.112 -7.367 1.00 86.06 302 GLN A O 1
ATOM 2433 N N . ASP A 1 303 ? -3.752 3.534 -8.679 1.00 81.38 303 ASP A N 1
ATOM 2434 C CA . ASP A 1 303 ? -4.829 3.724 -9.660 1.00 81.38 303 ASP A CA 1
ATOM 2435 C C . ASP A 1 303 ? -5.165 2.384 -10.350 1.00 81.38 303 ASP A C 1
ATOM 2437 O O . ASP A 1 303 ? -6.335 1.997 -10.424 1.00 81.38 303 ASP A O 1
ATOM 2441 N N . ILE A 1 304 ? -4.149 1.625 -10.787 1.00 83.81 304 ILE A N 1
ATOM 2442 C CA . ILE A 1 304 ? -4.333 0.302 -11.412 1.00 83.81 304 ILE A CA 1
ATOM 2443 C C . ILE A 1 304 ? -4.929 -0.700 -10.414 1.00 83.81 304 ILE A C 1
ATOM 2445 O O . ILE A 1 304 ? -5.900 -1.386 -10.739 1.00 83.81 304 ILE A O 1
ATOM 2449 N N . VAL A 1 305 ? -4.396 -0.759 -9.188 1.00 91.62 305 VAL A N 1
ATOM 2450 C CA . VAL A 1 305 ? -4.923 -1.613 -8.107 1.00 91.62 305 VAL A CA 1
ATOM 2451 C C . VAL A 1 305 ? -6.401 -1.317 -7.855 1.00 91.62 305 VAL A C 1
ATOM 2453 O O . VAL A 1 305 ? -7.223 -2.232 -7.790 1.00 91.62 305 VAL A O 1
ATOM 2456 N N . THR A 1 306 ? -6.759 -0.036 -7.770 1.00 86.94 306 THR A N 1
ATOM 2457 C CA . THR A 1 306 ? -8.139 0.409 -7.555 1.00 86.94 306 THR A CA 1
ATOM 2458 C C . THR A 1 306 ? -9.050 -0.019 -8.699 1.00 86.94 306 THR A C 1
ATOM 2460 O O . THR A 1 306 ? -10.152 -0.503 -8.443 1.00 86.94 306 THR A O 1
ATOM 2463 N N . LEU A 1 307 ? -8.605 0.118 -9.951 1.00 83.44 307 LEU A N 1
ATOM 2464 C CA . LEU A 1 307 ? -9.377 -0.312 -11.117 1.00 83.44 307 LEU A CA 1
ATOM 2465 C C . LEU A 1 307 ? -9.622 -1.825 -11.106 1.00 83.44 307 LEU A C 1
ATOM 2467 O O . LEU A 1 307 ? -10.763 -2.250 -11.273 1.00 83.44 307 LEU A O 1
ATOM 2471 N N . ILE A 1 308 ? -8.597 -2.637 -10.838 1.00 88.50 308 ILE A N 1
ATOM 2472 C CA . ILE A 1 308 ? -8.747 -4.099 -10.758 1.00 88.50 308 ILE A CA 1
ATOM 2473 C C . ILE A 1 308 ? -9.725 -4.483 -9.638 1.00 88.50 308 ILE A C 1
ATOM 2475 O O . ILE A 1 308 ? -10.660 -5.253 -9.867 1.00 88.50 308 ILE A O 1
ATOM 2479 N N . ASN A 1 309 ? -9.557 -3.902 -8.447 1.00 88.00 309 ASN A N 1
ATOM 2480 C CA . ASN A 1 309 ? -10.417 -4.170 -7.292 1.00 88.00 309 ASN A CA 1
ATOM 2481 C C . ASN A 1 309 ? -11.870 -3.745 -7.539 1.00 88.00 309 ASN A C 1
ATOM 2483 O O . ASN A 1 309 ? -12.803 -4.473 -7.200 1.00 88.00 309 ASN A O 1
ATOM 2487 N N . LYS A 1 310 ? -12.081 -2.596 -8.192 1.00 90.69 310 LYS A N 1
ATOM 2488 C CA . LYS A 1 310 ? -13.413 -2.106 -8.577 1.00 90.69 310 LYS A CA 1
ATOM 2489 C C . LYS A 1 310 ? -14.156 -3.092 -9.483 1.00 90.69 310 LYS A C 1
ATOM 2491 O O . LYS A 1 310 ? -15.382 -3.157 -9.423 1.00 90.69 310 LYS A O 1
ATOM 2496 N N . HIS A 1 311 ? -13.429 -3.850 -10.298 1.00 91.56 311 HIS A N 1
ATOM 2497 C CA . HIS A 1 311 ? -13.981 -4.861 -11.198 1.00 91.56 311 HIS A CA 1
ATOM 2498 C C . HIS A 1 311 ? -13.964 -6.285 -10.608 1.00 91.56 311 HIS A C 1
ATOM 2500 O O . HIS A 1 311 ? -14.164 -7.250 -11.340 1.00 91.56 311 HIS A O 1
ATOM 2506 N N . GLY A 1 312 ? -13.789 -6.423 -9.286 1.00 90.19 312 GLY A N 1
ATOM 2507 C CA . GLY A 1 312 ? -13.932 -7.690 -8.560 1.00 90.19 312 GLY A CA 1
ATOM 2508 C C . GLY A 1 312 ? -12.651 -8.518 -8.428 1.00 90.19 312 GLY A C 1
ATOM 2509 O O . GLY A 1 312 ? -12.699 -9.610 -7.863 1.00 90.19 312 GLY A O 1
ATOM 2510 N N . GLY A 1 313 ? -11.513 -8.018 -8.917 1.00 92.88 313 GLY A N 1
ATOM 2511 C CA . GLY A 1 313 ? -10.208 -8.623 -8.653 1.00 92.88 313 GLY A CA 1
ATOM 2512 C C . GLY A 1 313 ? -9.723 -8.368 -7.221 1.00 92.88 313 GLY A C 1
ATOM 2513 O O . GLY A 1 313 ? -10.308 -7.579 -6.481 1.00 92.88 313 GLY A O 1
ATOM 2514 N N . LYS A 1 314 ? -8.627 -9.030 -6.837 1.00 95.62 314 LYS A N 1
ATOM 2515 C CA . LYS A 1 314 ? -7.921 -8.798 -5.567 1.00 95.62 314 LYS A CA 1
ATOM 2516 C C . LYS A 1 314 ? -6.494 -8.341 -5.851 1.00 95.62 314 LYS A C 1
ATOM 2518 O O . LYS A 1 314 ? -5.564 -9.132 -5.794 1.00 95.62 314 LYS A O 1
ATOM 2523 N N . ALA A 1 315 ? -6.311 -7.084 -6.215 1.00 95.06 315 ALA A N 1
ATOM 2524 C CA . ALA A 1 315 ? -5.004 -6.533 -6.533 1.00 95.06 315 ALA A CA 1
ATOM 2525 C C . ALA A 1 315 ? -4.235 -6.069 -5.289 1.00 95.06 315 ALA A C 1
ATOM 2527 O O . ALA A 1 315 ? -4.811 -5.466 -4.379 1.00 95.06 315 ALA A O 1
ATOM 2528 N N . VAL A 1 316 ? -2.920 -6.300 -5.297 1.00 96.31 316 VAL A N 1
ATOM 2529 C CA . VAL A 1 316 ? -1.965 -5.759 -4.319 1.00 96.31 316 VAL A CA 1
ATOM 2530 C C . VAL A 1 316 ? -0.887 -4.989 -5.065 1.00 96.31 316 VAL A C 1
ATOM 2532 O O . VAL A 1 316 ? -0.215 -5.536 -5.938 1.00 96.31 316 VAL A O 1
ATOM 2535 N N . GLY A 1 317 ? -0.738 -3.714 -4.717 1.00 94.88 317 GLY A N 1
ATOM 2536 C CA . GLY A 1 317 ? 0.310 -2.857 -5.251 1.00 94.88 317 GLY A CA 1
ATOM 2537 C C . GLY A 1 317 ? 1.650 -3.134 -4.585 1.00 94.88 317 GLY A C 1
ATOM 2538 O O . GLY A 1 317 ? 1.727 -3.136 -3.358 1.00 94.88 317 GLY A O 1
ATOM 2539 N N . LEU A 1 318 ? 2.682 -3.359 -5.393 1.00 95.12 318 LEU A N 1
ATOM 2540 C CA . LEU A 1 318 ? 4.062 -3.566 -4.974 1.00 95.12 318 LEU A CA 1
ATOM 2541 C C . LEU A 1 318 ? 4.999 -2.660 -5.775 1.00 95.12 318 LEU A C 1
ATOM 2543 O O . LEU A 1 318 ? 4.785 -2.370 -6.951 1.00 95.12 318 LEU A O 1
ATOM 2547 N N . THR A 1 319 ? 6.099 -2.290 -5.153 1.00 92.88 319 THR A N 1
ATOM 2548 C CA . THR A 1 319 ? 7.331 -1.814 -5.775 1.00 92.88 319 THR A CA 1
ATOM 2549 C C . THR A 1 319 ? 8.397 -2.885 -5.568 1.00 92.88 319 THR A C 1
ATOM 2551 O O . THR A 1 319 ? 8.288 -3.686 -4.642 1.00 92.88 319 THR A O 1
ATOM 2554 N N . GLY A 1 320 ? 9.474 -2.900 -6.354 1.00 90.06 320 GLY A N 1
ATOM 2555 C CA . GLY A 1 320 ? 10.550 -3.866 -6.101 1.00 90.06 320 GLY A CA 1
ATOM 2556 C C . GLY A 1 320 ? 11.283 -3.699 -4.766 1.00 90.06 320 GLY A C 1
ATOM 2557 O O . GLY A 1 320 ? 12.052 -4.581 -4.392 1.00 90.06 320 GLY A O 1
ATOM 2558 N N . LYS A 1 321 ? 10.999 -2.623 -4.016 1.00 89.44 321 LYS A N 1
ATOM 2559 C CA . LYS A 1 321 ? 11.452 -2.438 -2.631 1.00 89.44 321 LYS A CA 1
ATOM 2560 C C . LYS A 1 321 ? 10.669 -3.291 -1.632 1.00 89.44 321 LYS A C 1
ATOM 2562 O O . LYS A 1 321 ? 11.188 -3.618 -0.564 1.00 89.44 321 LYS A O 1
ATOM 2567 N N . ASP A 1 322 ? 9.424 -3.642 -1.945 1.00 90.81 322 ASP A N 1
ATOM 2568 C CA . ASP A 1 322 ? 8.541 -4.365 -1.033 1.00 90.81 322 ASP A CA 1
ATOM 2569 C C . ASP A 1 322 ? 9.021 -5.808 -0.868 1.00 90.81 322 ASP A C 1
ATOM 2571 O O . ASP A 1 322 ? 8.950 -6.617 -1.782 1.00 90.81 322 ASP A O 1
ATOM 2575 N N . GLY A 1 323 ? 9.578 -6.131 0.300 1.00 88.06 323 GLY A N 1
ATOM 2576 C CA . GLY A 1 323 ? 10.272 -7.408 0.496 1.00 88.06 323 GLY A CA 1
ATOM 2577 C C . G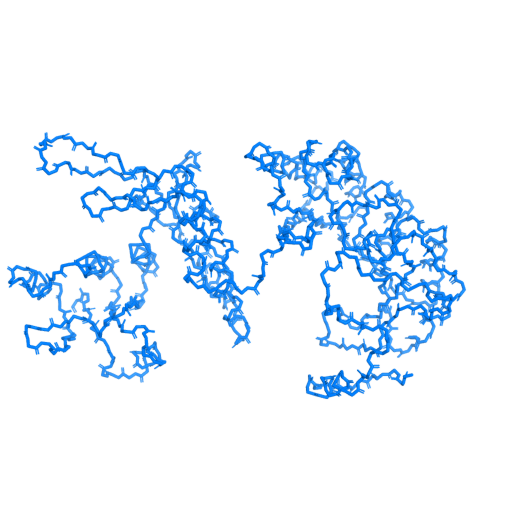LY A 1 323 ? 11.627 -7.495 -0.218 1.00 88.06 323 GLY A C 1
ATOM 2578 O O . GLY A 1 323 ? 12.199 -8.575 -0.259 1.00 88.06 323 GLY A O 1
ATOM 2579 N N . ASN A 1 324 ? 12.154 -6.373 -0.734 1.00 88.69 324 ASN A N 1
ATOM 2580 C CA . ASN A 1 324 ? 13.411 -6.291 -1.490 1.00 88.69 324 ASN A CA 1
ATOM 2581 C C . ASN A 1 324 ? 13.456 -7.270 -2.675 1.00 88.69 324 ASN A C 1
ATOM 2583 O O . ASN A 1 324 ? 14.469 -7.916 -2.911 1.00 88.69 324 ASN A O 1
ATOM 2587 N N . PHE A 1 325 ? 12.339 -7.422 -3.389 1.00 94.31 325 PHE A N 1
ATOM 2588 C CA . PHE A 1 325 ? 12.188 -8.518 -4.341 1.00 94.31 325 PHE A CA 1
ATOM 2589 C C . PHE A 1 325 ? 12.778 -8.231 -5.730 1.00 94.31 325 PHE A C 1
ATOM 2591 O O . PHE A 1 325 ? 12.991 -9.163 -6.503 1.00 94.31 325 PHE A O 1
ATOM 2598 N N . ILE A 1 326 ? 13.074 -6.968 -6.061 1.00 96.88 326 ILE A N 1
ATOM 2599 C CA . ILE A 1 326 ? 13.843 -6.609 -7.262 1.00 96.88 326 ILE A CA 1
ATOM 2600 C C . ILE A 1 326 ? 15.194 -6.057 -6.828 1.00 96.88 326 ILE A C 1
ATOM 2602 O O . ILE A 1 326 ? 15.327 -4.875 -6.504 1.00 96.88 326 ILE A O 1
ATOM 2606 N N . HIS A 1 327 ? 16.215 -6.907 -6.873 1.00 97.12 327 HIS A N 1
ATOM 2607 C CA . HIS A 1 327 ? 17.578 -6.488 -6.603 1.00 97.12 327 HIS A CA 1
ATOM 2608 C C . HIS A 1 327 ? 18.186 -5.850 -7.845 1.00 97.12 327 HIS A C 1
ATOM 2610 O O . HIS A 1 327 ? 18.116 -6.395 -8.953 1.00 97.12 327 HIS A O 1
ATOM 2616 N N . ALA A 1 328 ? 18.805 -4.693 -7.661 1.00 96.62 328 ALA A N 1
ATOM 2617 C CA . ALA A 1 328 ? 19.447 -3.958 -8.731 1.00 96.62 328 ALA A CA 1
ATOM 2618 C C . ALA A 1 328 ? 20.793 -3.393 -8.290 1.00 96.62 328 ALA A C 1
ATOM 2620 O O . ALA A 1 328 ? 21.076 -3.231 -7.107 1.00 96.62 328 ALA A O 1
ATOM 2621 N N . LYS A 1 329 ? 21.622 -3.078 -9.277 1.00 95.25 329 LYS A N 1
ATOM 2622 C CA . LYS A 1 329 ? 22.824 -2.260 -9.115 1.00 95.25 329 LYS A CA 1
ATOM 2623 C C . LYS A 1 329 ? 22.743 -1.077 -10.067 1.00 95.25 329 LYS A C 1
ATOM 2625 O O . LYS A 1 329 ? 22.051 -1.143 -11.087 1.00 95.25 329 LYS A O 1
ATOM 2630 N N . LYS A 1 330 ? 23.503 -0.026 -9.781 1.00 94.56 330 LYS A N 1
ATOM 2631 C CA . LYS A 1 330 ? 23.607 1.127 -10.675 1.00 94.56 330 LYS A CA 1
ATOM 2632 C C . LYS A 1 330 ? 24.074 0.710 -12.074 1.00 94.56 330 LYS A C 1
ATOM 2634 O O . LYS A 1 330 ? 25.095 0.037 -12.225 1.00 94.56 330 LYS A O 1
ATOM 2639 N N . MET A 1 331 ? 23.330 1.129 -13.091 1.00 92.06 331 MET A N 1
ATOM 2640 C CA . MET A 1 331 ? 23.644 0.894 -14.494 1.00 92.06 331 MET A CA 1
ATOM 2641 C C . MET A 1 331 ? 24.631 1.952 -14.992 1.00 92.06 331 MET A C 1
ATOM 2643 O O . MET A 1 331 ? 24.384 3.153 -14.881 1.00 92.06 331 MET A O 1
ATOM 2647 N N . LEU A 1 332 ? 25.727 1.493 -15.593 1.00 91.31 332 LEU A N 1
ATOM 2648 C CA . LEU A 1 332 ? 26.697 2.339 -16.281 1.00 91.31 332 LEU A CA 1
ATOM 2649 C C . LEU A 1 332 ? 26.688 2.014 -17.777 1.00 91.31 332 LEU A C 1
ATOM 2651 O O . LEU A 1 332 ? 26.640 0.845 -18.159 1.00 91.31 332 LEU A O 1
ATOM 2655 N N . VAL A 1 333 ? 26.732 3.042 -18.625 1.00 86.75 333 VAL A N 1
ATOM 2656 C CA . VAL A 1 333 ? 26.604 2.886 -20.084 1.00 86.75 333 VAL A CA 1
ATOM 2657 C C . VAL A 1 333 ? 27.959 3.101 -20.763 1.00 86.75 333 VAL A C 1
ATOM 2659 O O . VAL A 1 333 ? 28.563 4.150 -20.555 1.00 86.75 333 VAL A O 1
ATOM 2662 N N . PRO A 1 334 ? 28.453 2.176 -21.604 1.00 86.25 334 PRO A N 1
ATOM 2663 C CA . PRO A 1 334 ? 29.691 2.384 -22.354 1.00 86.25 334 PRO A CA 1
ATOM 2664 C C . PRO A 1 334 ? 29.648 3.630 -23.253 1.00 86.25 334 PRO A C 1
ATOM 2666 O O . PRO A 1 334 ? 28.668 3.889 -23.954 1.00 86.25 334 PRO A O 1
ATOM 2669 N N . SER A 1 335 ? 30.727 4.407 -23.272 1.00 85.25 335 SER A N 1
ATOM 2670 C CA . SER A 1 335 ? 30.857 5.557 -24.164 1.00 85.25 335 SER A CA 1
ATOM 2671 C C . SER A 1 335 ? 31.042 5.107 -25.621 1.00 85.25 335 SER A C 1
ATOM 2673 O O . SER A 1 335 ? 31.917 4.301 -25.925 1.00 85.25 335 SER A O 1
ATOM 2675 N N . LYS A 1 336 ? 30.241 5.652 -26.552 1.00 81.12 336 LYS A N 1
ATOM 2676 C CA . LYS A 1 336 ? 30.425 5.451 -28.004 1.00 81.12 336 LYS A CA 1
ATOM 2677 C C . LYS A 1 336 ? 31.622 6.225 -28.559 1.00 81.12 336 LYS A C 1
ATOM 2679 O O . LYS A 1 336 ? 32.068 5.934 -29.662 1.00 81.12 336 LYS A O 1
ATOM 2684 N N . GLU A 1 337 ? 32.109 7.219 -27.818 1.00 79.69 337 GLU A N 1
ATOM 2685 C CA . GLU A 1 337 ? 33.161 8.139 -28.262 1.00 79.69 337 GLU A CA 1
ATOM 2686 C C . GLU A 1 337 ? 34.533 7.773 -27.696 1.00 79.69 337 GLU A C 1
ATOM 2688 O O . GLU A 1 337 ? 35.545 7.953 -28.373 1.00 79.69 337 GLU A O 1
ATOM 2693 N N . LYS A 1 338 ? 34.582 7.238 -26.471 1.00 81.00 338 LYS A N 1
ATOM 2694 C CA . LYS A 1 338 ? 35.825 6.823 -25.816 1.00 81.00 338 LYS A CA 1
ATOM 2695 C C . LYS A 1 338 ? 35.740 5.360 -25.411 1.00 81.00 338 LYS A C 1
ATOM 2697 O O . LYS A 1 338 ? 34.974 4.998 -24.521 1.00 81.00 338 LYS A O 1
ATOM 2702 N N . ALA A 1 339 ? 36.550 4.526 -26.057 1.00 67.00 339 ALA A N 1
ATOM 2703 C CA . ALA A 1 339 ? 36.719 3.144 -25.631 1.00 67.00 339 ALA A CA 1
ATOM 2704 C C . ALA A 1 339 ? 37.178 3.122 -24.159 1.00 67.00 339 ALA A C 1
ATOM 2706 O O . ALA A 1 339 ? 38.064 3.887 -23.792 1.00 67.00 339 ALA A O 1
ATOM 2707 N N . GLU A 1 340 ? 36.549 2.268 -23.345 1.00 79.75 340 GLU A N 1
ATOM 2708 C CA . GLU A 1 340 ? 36.787 2.075 -21.897 1.00 79.75 340 GLU A CA 1
ATOM 2709 C C . GLU A 1 340 ? 36.166 3.108 -20.928 1.00 79.75 340 GLU A C 1
ATOM 2711 O O . GLU A 1 340 ? 36.223 2.902 -19.717 1.00 79.75 340 GLU A O 1
ATOM 2716 N N . GLU A 1 341 ? 35.496 4.167 -21.401 1.00 86.62 341 GLU A N 1
ATOM 2717 C CA . GLU A 1 341 ? 34.761 5.091 -20.517 1.00 86.62 341 GLU A CA 1
ATOM 2718 C C . GLU A 1 341 ? 33.336 4.583 -20.239 1.00 86.62 341 GLU A C 1
ATOM 2720 O O . GLU A 1 341 ? 32.590 4.235 -21.158 1.00 86.62 341 GLU A O 1
ATOM 2725 N N . LEU A 1 342 ? 32.941 4.576 -18.964 1.00 86.81 342 LEU A N 1
ATOM 2726 C CA . LEU A 1 342 ? 31.587 4.262 -18.513 1.00 86.81 342 LEU A CA 1
ATOM 2727 C C . LEU A 1 342 ? 30.874 5.549 -18.087 1.00 86.81 342 LEU A C 1
ATOM 2729 O O . LEU A 1 342 ? 31.340 6.272 -17.209 1.00 86.81 342 LEU A O 1
ATOM 2733 N N . LEU A 1 343 ? 29.740 5.829 -18.720 1.00 87.75 343 LEU A N 1
ATOM 2734 C CA . LEU A 1 343 ? 28.904 6.990 -18.457 1.00 87.75 343 LEU A CA 1
ATOM 2735 C C . LEU A 1 343 ? 27.918 6.681 -17.329 1.00 87.75 343 LEU A C 1
ATOM 2737 O O . LEU A 1 343 ? 27.185 5.690 -17.375 1.00 87.75 343 LEU A O 1
ATOM 2741 N N . ASP A 1 344 ? 27.881 7.572 -16.344 1.00 89.25 344 ASP A N 1
ATOM 2742 C CA . ASP A 1 344 ? 26.890 7.568 -15.275 1.00 89.25 344 ASP A CA 1
ATOM 2743 C C . ASP A 1 344 ? 25.601 8.243 -15.766 1.00 89.25 344 ASP A C 1
ATOM 2745 O O . ASP A 1 344 ? 25.591 9.424 -16.121 1.00 89.25 344 ASP A O 1
ATOM 2749 N N . ILE A 1 345 ? 24.510 7.479 -15.802 1.00 88.50 345 ILE A N 1
ATOM 2750 C CA . ILE A 1 345 ? 23.173 7.952 -16.193 1.00 88.50 345 ILE A CA 1
ATOM 2751 C C . ILE A 1 345 ? 22.268 8.214 -14.977 1.00 88.50 345 ILE A C 1
ATOM 2753 O O . ILE A 1 345 ? 21.052 8.358 -15.113 1.00 88.50 345 ILE A O 1
ATOM 2757 N N . GLY A 1 346 ? 22.857 8.308 -13.786 1.00 89.50 346 GLY A N 1
ATOM 2758 C CA . GLY A 1 346 ? 22.169 8.535 -12.523 1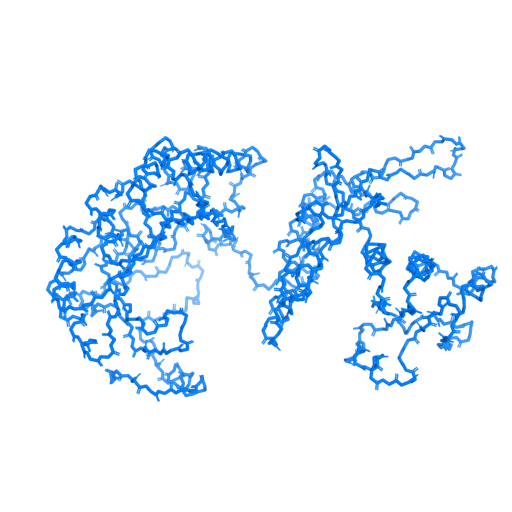.00 89.50 346 GLY A CA 1
ATOM 2759 C C . GLY A 1 346 ? 21.628 7.244 -11.901 1.00 89.50 346 GLY A C 1
ATOM 2760 O O . GLY A 1 346 ? 22.198 6.168 -12.064 1.00 89.50 346 GLY A O 1
ATOM 2761 N N . GLN A 1 347 ? 20.532 7.350 -11.158 1.00 89.50 347 GLN A N 1
ATOM 2762 C CA . GLN A 1 347 ? 19.834 6.274 -10.456 1.00 89.50 347 GLN A CA 1
ATOM 2763 C C . GLN A 1 347 ? 18.996 5.396 -11.396 1.00 89.50 347 GLN A C 1
ATOM 2765 O O . GLN A 1 347 ? 17.791 5.203 -11.222 1.00 89.50 347 GLN A O 1
ATOM 2770 N N . VAL A 1 348 ? 19.648 4.860 -12.421 1.00 90.81 348 VAL A N 1
ATOM 2771 C CA . VAL A 1 348 ? 19.083 3.850 -13.317 1.00 90.81 348 VAL A CA 1
ATOM 2772 C C . VAL A 1 348 ? 19.677 2.500 -12.946 1.00 90.81 348 VAL A C 1
ATOM 2774 O O . VAL A 1 348 ? 20.878 2.403 -12.697 1.00 90.81 348 VAL A O 1
ATOM 2777 N N . GLY A 1 349 ? 18.836 1.472 -12.877 1.00 92.25 349 GLY A N 1
ATOM 2778 C CA . GLY A 1 349 ? 19.206 0.161 -12.351 1.00 92.25 349 GLY A CA 1
ATOM 2779 C C . GLY A 1 349 ? 19.329 -0.911 -13.422 1.00 92.25 349 GLY A C 1
ATOM 2780 O O . GLY A 1 349 ? 18.520 -0.981 -14.346 1.00 92.25 349 GLY A O 1
ATOM 2781 N N . GLU A 1 350 ? 20.308 -1.792 -13.244 1.00 93.56 350 GLU A N 1
ATOM 2782 C CA . GLU A 1 350 ? 20.378 -3.102 -13.888 1.00 93.56 350 GLU A CA 1
ATOM 2783 C C . GLU A 1 350 ? 19.933 -4.162 -12.870 1.00 93.56 350 GLU A C 1
ATOM 2785 O O . GLU A 1 350 ? 20.503 -4.239 -11.778 1.00 93.56 350 GLU A O 1
ATOM 2790 N N . ILE A 1 351 ? 18.921 -4.969 -13.211 1.00 95.62 351 ILE A N 1
ATOM 2791 C CA . ILE A 1 351 ? 18.435 -6.053 -12.342 1.00 95.62 351 ILE A CA 1
ATOM 2792 C C . ILE A 1 351 ? 19.530 -7.108 -12.194 1.00 95.62 351 ILE A C 1
ATOM 2794 O O . ILE A 1 351 ? 19.981 -7.683 -13.185 1.00 95.62 351 ILE A O 1
ATOM 2798 N N . THR A 1 352 ? 19.912 -7.405 -10.955 1.00 96.00 352 THR A N 1
ATOM 2799 C CA . THR A 1 352 ? 20.873 -8.464 -10.623 1.00 96.00 352 THR A CA 1
ATOM 2800 C C . THR A 1 352 ? 20.171 -9.776 -10.288 1.00 96.00 352 THR A C 1
ATOM 2802 O O . THR A 1 352 ? 20.619 -10.836 -10.725 1.00 96.00 352 THR A O 1
ATOM 2805 N N . SER A 1 353 ? 19.055 -9.716 -9.562 1.00 96.12 353 SER A N 1
ATOM 2806 C CA . SER A 1 353 ? 18.220 -10.874 -9.230 1.00 96.12 353 SER A CA 1
ATOM 2807 C C . SER A 1 353 ? 16.789 -10.457 -8.878 1.00 96.12 353 SER A C 1
ATOM 2809 O O . SER A 1 353 ? 16.528 -9.307 -8.529 1.00 96.12 353 SER A O 1
ATOM 2811 N N . ILE A 1 354 ? 15.856 -11.406 -8.986 1.00 96.25 354 ILE A N 1
ATOM 2812 C CA . ILE A 1 354 ? 14.468 -11.265 -8.531 1.00 96.25 354 ILE A CA 1
ATOM 2813 C C . ILE A 1 354 ? 14.220 -12.325 -7.461 1.00 96.25 354 ILE A C 1
ATOM 2815 O O . ILE A 1 354 ? 14.500 -13.501 -7.704 1.00 96.25 354 ILE A O 1
ATOM 2819 N N . ASP A 1 355 ? 13.682 -11.921 -6.315 1.00 95.81 355 ASP A N 1
ATOM 2820 C CA . ASP A 1 355 ? 13.127 -12.833 -5.318 1.00 95.81 355 ASP A CA 1
ATOM 2821 C C . ASP A 1 355 ? 11.640 -13.085 -5.639 1.00 95.81 355 ASP A C 1
ATOM 2823 O O . ASP A 1 355 ? 10.839 -12.145 -5.650 1.00 95.81 355 ASP A O 1
ATOM 2827 N N . PRO A 1 356 ? 11.228 -14.322 -5.957 1.00 94.88 356 PRO A N 1
ATOM 2828 C CA . PRO A 1 356 ? 9.843 -14.602 -6.304 1.00 94.88 356 PRO A CA 1
ATOM 2829 C C . PRO A 1 356 ? 8.920 -14.768 -5.088 1.00 94.88 356 PRO A C 1
ATOM 2831 O O . PRO A 1 356 ? 7.707 -14.846 -5.292 1.00 94.88 356 PRO A O 1
ATOM 2834 N N . GLU A 1 357 ? 9.440 -14.845 -3.855 1.00 95.44 357 GLU A N 1
ATOM 2835 C CA . GLU A 1 357 ? 8.689 -15.294 -2.670 1.00 95.44 357 GLU A CA 1
ATOM 2836 C C . GLU A 1 357 ? 7.400 -14.485 -2.453 1.00 95.44 357 GLU A C 1
ATOM 2838 O O . GLU A 1 357 ? 6.311 -15.050 -2.318 1.00 95.44 357 GLU A O 1
ATOM 2843 N N . ILE A 1 358 ? 7.490 -13.152 -2.502 1.00 94.25 358 ILE A N 1
ATOM 2844 C CA . ILE A 1 358 ? 6.325 -12.279 -2.300 1.00 94.25 358 ILE A CA 1
ATOM 2845 C C . ILE A 1 358 ? 5.268 -12.457 -3.397 1.00 94.25 358 ILE A C 1
ATOM 2847 O O . ILE A 1 358 ? 4.073 -12.488 -3.102 1.00 94.25 358 ILE A O 1
ATOM 2851 N N . ILE A 1 359 ? 5.692 -12.622 -4.653 1.00 93.94 359 ILE A N 1
ATOM 2852 C CA . ILE A 1 359 ? 4.782 -12.822 -5.784 1.00 93.94 359 ILE A CA 1
ATOM 2853 C C . ILE A 1 359 ? 4.086 -14.178 -5.656 1.00 93.94 359 ILE A C 1
ATOM 2855 O O . ILE A 1 359 ? 2.864 -14.254 -5.776 1.00 93.94 359 ILE A O 1
ATOM 2859 N N . GLN A 1 360 ? 4.842 -15.231 -5.345 1.00 92.50 360 GLN A N 1
ATOM 2860 C CA . GLN A 1 360 ? 4.316 -16.586 -5.169 1.00 92.50 360 GLN A CA 1
ATOM 2861 C C . GLN A 1 360 ? 3.318 -16.673 -4.008 1.00 92.50 360 GLN A C 1
ATOM 2863 O O . GLN A 1 360 ? 2.309 -17.371 -4.104 1.00 92.50 360 GLN A O 1
ATOM 2868 N N . HIS A 1 361 ? 3.552 -15.948 -2.912 1.00 93.38 361 HIS A N 1
ATOM 2869 C CA . HIS A 1 361 ? 2.612 -15.901 -1.792 1.00 93.38 361 HIS A CA 1
ATOM 2870 C C . HIS A 1 361 ? 1.290 -15.209 -2.127 1.00 93.38 361 HIS A C 1
ATOM 2872 O O . HIS A 1 361 ? 0.241 -15.642 -1.640 1.00 93.38 361 HIS A O 1
ATOM 2878 N N . LEU A 1 362 ? 1.335 -14.144 -2.929 1.00 94.00 362 LEU A N 1
ATOM 2879 C CA . LEU A 1 362 ? 0.135 -13.458 -3.403 1.00 94.00 362 LEU A CA 1
ATOM 2880 C C . LEU A 1 362 ? -0.656 -14.342 -4.372 1.00 94.00 362 LEU A C 1
ATOM 2882 O O . LEU A 1 362 ? -1.864 -14.514 -4.188 1.00 94.00 362 LEU A O 1
ATOM 2886 N N . ASP A 1 363 ? 0.035 -14.959 -5.330 1.00 88.50 363 ASP A N 1
ATOM 2887 C CA . ASP A 1 363 ? -0.555 -15.875 -6.310 1.00 88.50 363 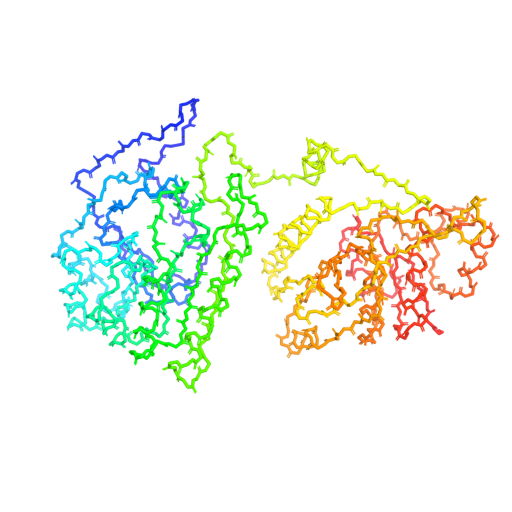ASP A CA 1
ATOM 2888 C C . ASP A 1 363 ? -1.249 -17.068 -5.627 1.00 88.50 363 ASP A C 1
ATOM 2890 O O . ASP A 1 363 ? -2.414 -17.360 -5.892 1.00 88.50 363 ASP A O 1
ATOM 2894 N N . ALA A 1 364 ? -0.616 -17.663 -4.607 1.00 91.12 364 ALA A N 1
ATOM 2895 C CA . ALA A 1 364 ? -1.177 -18.773 -3.825 1.00 91.12 364 ALA A CA 1
ATOM 2896 C C . ALA A 1 364 ? -2.479 -18.444 -3.055 1.00 91.12 364 ALA A C 1
ATOM 2898 O O . ALA A 1 364 ? -3.071 -19.325 -2.418 1.00 91.12 364 ALA A O 1
ATOM 2899 N N . ARG A 1 365 ? -2.903 -17.176 -3.036 1.00 91.56 365 ARG A N 1
ATOM 2900 C CA . ARG A 1 365 ? -4.106 -16.680 -2.350 1.00 91.56 365 ARG A CA 1
ATOM 2901 C C . ARG A 1 365 ? -5.048 -15.909 -3.281 1.00 91.56 365 ARG A C 1
ATOM 2903 O O . ARG A 1 365 ? -5.896 -15.163 -2.786 1.00 91.56 365 ARG A O 1
ATOM 2910 N N . ASP A 1 366 ? -4.915 -16.111 -4.592 1.00 91.44 366 ASP A N 1
ATOM 2911 C CA . ASP A 1 366 ? -5.719 -15.469 -5.638 1.00 91.44 366 ASP A CA 1
ATOM 2912 C C . ASP A 1 366 ? -5.609 -13.932 -5.638 1.00 91.44 366 ASP A C 1
ATOM 2914 O O . ASP A 1 366 ? -6.574 -13.231 -5.964 1.00 91.44 366 ASP A O 1
ATOM 2918 N N . PHE A 1 367 ? -4.457 -13.386 -5.228 1.00 96.12 367 PHE A N 1
ATOM 2919 C CA . PHE A 1 367 ? -4.166 -11.962 -5.391 1.00 96.12 367 PHE A CA 1
ATOM 2920 C C . PHE A 1 367 ? -3.453 -11.699 -6.719 1.00 96.12 367 PHE A C 1
ATOM 2922 O O . PHE A 1 367 ? -2.664 -12.512 -7.185 1.00 96.12 367 PHE A O 1
ATOM 2929 N N . ILE A 1 368 ? -3.701 -10.523 -7.297 1.00 96.69 368 ILE A N 1
ATOM 2930 C CA . ILE A 1 368 ? -3.082 -10.024 -8.526 1.00 96.69 368 ILE A CA 1
ATOM 2931 C C . ILE A 1 368 ? -1.989 -9.016 -8.135 1.00 96.69 368 ILE A C 1
ATOM 2933 O O . ILE A 1 368 ? -2.314 -7.901 -7.711 1.00 96.69 368 ILE A O 1
ATOM 2937 N N . PRO A 1 369 ? -0.698 -9.362 -8.255 1.00 96.31 369 PRO A N 1
ATOM 2938 C CA . PRO A 1 369 ? 0.387 -8.430 -7.980 1.00 96.31 369 PRO A CA 1
ATOM 2939 C C . PRO A 1 369 ? 0.451 -7.351 -9.065 1.00 96.31 369 PRO A C 1
ATOM 2941 O O . PRO A 1 369 ? 0.536 -7.652 -10.256 1.00 96.31 369 PRO A O 1
ATOM 2944 N N . VAL A 1 370 ? 0.446 -6.084 -8.659 1.00 96.50 370 VAL A N 1
ATOM 2945 C CA . VAL A 1 370 ? 0.638 -4.932 -9.549 1.00 96.50 370 VAL A CA 1
ATOM 2946 C C . VAL A 1 370 ? 1.979 -4.307 -9.200 1.00 96.50 370 VAL A C 1
ATOM 2948 O O . VAL A 1 370 ? 2.125 -3.725 -8.130 1.00 96.50 370 VAL A O 1
ATOM 2951 N N . VAL A 1 371 ? 2.971 -4.430 -10.082 1.00 95.31 371 VAL A N 1
ATOM 2952 C CA . VAL A 1 371 ? 4.370 -4.090 -9.772 1.00 95.31 371 VAL A CA 1
ATOM 2953 C C . VAL A 1 371 ? 4.797 -2.780 -10.437 1.00 95.31 371 VAL A C 1
ATOM 2955 O O . VAL A 1 371 ? 4.733 -2.645 -11.657 1.00 95.31 371 VAL A O 1
ATOM 2958 N N . ALA A 1 372 ? 5.287 -1.827 -9.644 1.00 92.50 372 ALA A N 1
ATOM 2959 C CA . ALA A 1 372 ? 6.035 -0.670 -10.127 1.00 92.50 372 ALA A CA 1
ATOM 2960 C C . ALA A 1 372 ? 7.531 -1.027 -10.300 1.00 92.50 372 ALA A C 1
ATOM 2962 O O . ALA A 1 372 ? 8.125 -1.603 -9.382 1.00 92.50 372 ALA A O 1
ATOM 2963 N N . PRO A 1 373 ? 8.164 -0.682 -11.440 1.00 89.81 373 PRO A N 1
ATOM 2964 C CA . PRO A 1 373 ? 9.505 -1.145 -11.811 1.00 89.81 373 PRO A CA 1
ATOM 2965 C C . PRO A 1 373 ? 10.619 -0.318 -11.146 1.00 89.81 373 PRO A C 1
ATOM 2967 O O . PRO A 1 373 ? 11.354 0.430 -11.790 1.00 89.81 373 PRO A O 1
ATOM 2970 N N . LEU A 1 374 ? 10.742 -0.462 -9.832 1.00 92.56 374 LEU A N 1
ATOM 2971 C CA . LEU A 1 374 ? 11.839 0.076 -9.028 1.00 92.56 374 LEU A CA 1
ATOM 2972 C C . LEU A 1 374 ? 12.627 -1.092 -8.450 1.00 92.56 374 LEU A C 1
ATOM 2974 O O . LEU A 1 374 ? 12.018 -2.099 -8.116 1.00 92.56 374 LEU A O 1
ATOM 2978 N N . GLY A 1 375 ? 13.940 -0.966 -8.303 1.00 93.56 375 GLY A N 1
ATOM 2979 C CA . GLY A 1 375 ? 14.749 -1.968 -7.604 1.00 93.56 375 GLY A CA 1
ATOM 2980 C C . GLY A 1 375 ? 15.702 -1.337 -6.607 1.00 93.56 375 GLY A C 1
ATOM 2981 O O . GLY A 1 375 ? 15.869 -0.116 -6.592 1.00 93.56 375 GLY A O 1
ATOM 2982 N N . THR A 1 376 ? 16.312 -2.175 -5.778 1.00 93.81 376 THR A N 1
ATOM 2983 C CA . THR A 1 376 ? 17.192 -1.746 -4.686 1.00 93.81 376 THR A CA 1
ATOM 2984 C C . THR A 1 376 ? 18.488 -2.536 -4.642 1.00 93.81 376 THR A C 1
ATOM 2986 O O . THR A 1 376 ? 18.507 -3.726 -4.960 1.00 93.81 376 THR A O 1
ATOM 2989 N N . ASP A 1 377 ? 19.580 -1.886 -4.245 1.00 93.62 377 ASP A N 1
ATOM 2990 C CA . ASP A 1 377 ? 20.829 -2.584 -3.924 1.00 93.62 377 ASP A CA 1
ATOM 2991 C C . ASP A 1 377 ? 20.879 -3.039 -2.454 1.00 93.62 377 ASP A C 1
ATOM 2993 O O . ASP A 1 377 ? 19.934 -2.875 -1.680 1.00 93.62 377 ASP A O 1
ATOM 2997 N N . ALA A 1 378 ? 22.006 -3.640 -2.063 1.00 89.31 378 ALA A N 1
ATOM 2998 C CA . ALA A 1 378 ? 22.243 -4.112 -0.700 1.00 89.31 378 ALA A CA 1
ATOM 2999 C C . ALA A 1 378 ? 22.382 -2.980 0.338 1.00 89.31 378 ALA A C 1
ATOM 3001 O O . ALA A 1 378 ? 22.243 -3.235 1.533 1.00 89.31 378 ALA A O 1
ATOM 3002 N N . GLU A 1 379 ? 22.662 -1.754 -0.102 1.00 88.56 379 GLU A N 1
ATOM 3003 C CA . GLU A 1 379 ? 22.780 -0.568 0.752 1.00 88.56 379 GLU A CA 1
ATOM 3004 C C . GLU A 1 379 ? 21.425 0.142 0.924 1.00 88.56 379 GLU A C 1
ATOM 3006 O O . GLU A 1 379 ? 21.283 1.005 1.788 1.00 88.56 379 GLU A O 1
ATOM 3011 N N . GLY A 1 380 ? 20.410 -0.261 0.151 1.00 83.81 380 GLY A N 1
ATOM 3012 C CA . GLY A 1 380 ? 19.073 0.324 0.155 1.00 83.81 380 GLY A CA 1
ATOM 3013 C C . GLY A 1 380 ? 18.904 1.477 -0.834 1.00 83.81 380 GLY A C 1
ATOM 3014 O O . GLY A 1 380 ? 17.853 2.123 -0.825 1.00 83.81 380 GLY A O 1
ATOM 3015 N N . ASN A 1 381 ? 19.889 1.731 -1.703 1.00 88.81 381 ASN A N 1
ATOM 3016 C CA . ASN A 1 381 ? 19.748 2.718 -2.767 1.00 88.81 381 ASN A CA 1
ATOM 3017 C C . ASN A 1 381 ? 18.712 2.231 -3.776 1.00 88.81 381 ASN A C 1
ATOM 3019 O O . ASN A 1 381 ? 18.690 1.061 -4.159 1.00 88.81 381 ASN A O 1
ATOM 3023 N N . ALA A 1 382 ? 17.861 3.149 -4.216 1.00 88.94 382 ALA A N 1
ATOM 3024 C CA . ALA A 1 382 ? 16.796 2.868 -5.156 1.00 88.94 382 ALA A CA 1
ATOM 3025 C C . ALA A 1 382 ? 17.223 3.172 -6.591 1.00 88.94 382 ALA A C 1
ATOM 3027 O O . ALA A 1 382 ? 17.984 4.105 -6.850 1.00 88.94 382 ALA A O 1
ATOM 3028 N N . TYR A 1 383 ? 16.673 2.413 -7.531 1.00 92.25 383 TYR A N 1
ATOM 3029 C CA . TYR A 1 383 ? 16.952 2.568 -8.946 1.00 92.25 383 TYR A CA 1
ATOM 3030 C C . TYR A 1 383 ? 15.681 2.472 -9.777 1.00 92.25 383 TYR A C 1
ATOM 3032 O O . TYR A 1 383 ? 14.863 1.565 -9.599 1.00 92.25 383 TYR A O 1
ATOM 3040 N N . ASN A 1 384 ? 15.553 3.382 -10.737 1.00 89.06 384 ASN A N 1
ATOM 3041 C CA . ASN A 1 384 ? 14.533 3.305 -11.768 1.00 89.06 384 ASN A CA 1
ATOM 3042 C C . ASN A 1 384 ? 14.915 2.223 -12.784 1.00 89.06 384 ASN A C 1
ATOM 3044 O O . ASN A 1 384 ? 16.032 2.228 -13.312 1.00 89.06 384 ASN A O 1
ATOM 3048 N N . ILE A 1 385 ? 13.992 1.309 -13.074 1.00 90.19 385 ILE A N 1
ATOM 3049 C CA . ILE A 1 385 ? 14.223 0.186 -13.981 1.00 90.19 385 ILE A CA 1
ATOM 3050 C C . ILE A 1 385 ? 13.251 0.279 -15.153 1.00 90.19 385 ILE A C 1
ATOM 3052 O O . ILE A 1 385 ? 12.102 0.700 -15.028 1.00 90.19 385 ILE A O 1
ATOM 3056 N N . ASN A 1 386 ? 13.711 -0.127 -16.333 1.00 87.12 386 ASN A N 1
ATOM 3057 C CA . ASN A 1 386 ? 12.833 -0.246 -17.485 1.00 87.12 386 ASN A CA 1
ATOM 3058 C C . ASN A 1 386 ? 11.737 -1.303 -17.221 1.00 87.12 386 ASN A C 1
ATOM 3060 O O . ASN A 1 386 ? 12.040 -2.448 -16.886 1.00 87.12 386 ASN A O 1
ATOM 3064 N N . ALA A 1 387 ? 10.470 -0.925 -17.409 1.00 87.88 387 ALA A N 1
ATOM 3065 C CA . ALA A 1 387 ? 9.325 -1.793 -17.135 1.00 87.88 387 ALA A CA 1
ATOM 3066 C C . ALA A 1 387 ? 9.322 -3.088 -17.966 1.00 87.88 387 ALA A C 1
ATOM 3068 O O . ALA A 1 387 ? 8.960 -4.137 -17.440 1.00 87.88 387 ALA A O 1
ATOM 3069 N N . ASP A 1 388 ? 9.761 -3.037 -19.229 1.00 89.12 388 ASP A N 1
ATOM 3070 C CA . ASP A 1 388 ? 9.839 -4.222 -20.090 1.00 89.12 388 ASP A CA 1
ATOM 3071 C C . ASP A 1 388 ? 10.912 -5.196 -19.581 1.00 89.12 388 ASP A C 1
ATOM 3073 O O . ASP A 1 388 ? 10.688 -6.405 -19.517 1.00 89.12 388 ASP A O 1
ATOM 3077 N N . VAL A 1 389 ? 12.061 -4.667 -19.150 1.00 90.75 389 VAL A N 1
ATOM 3078 C CA . VAL A 1 389 ? 13.142 -5.467 -18.550 1.00 90.75 389 VAL A CA 1
ATOM 3079 C C . VAL A 1 389 ? 12.672 -6.105 -17.242 1.00 90.75 389 VAL A C 1
ATOM 3081 O O . VAL A 1 389 ? 12.866 -7.303 -17.042 1.00 90.75 389 VAL A O 1
ATOM 3084 N N . ALA A 1 390 ? 12.013 -5.334 -16.372 1.00 93.19 390 ALA A N 1
ATOM 3085 C CA . ALA A 1 390 ? 11.469 -5.840 -15.114 1.00 93.19 390 ALA A CA 1
ATOM 3086 C C . ALA A 1 390 ? 10.431 -6.946 -15.345 1.00 93.19 390 ALA A C 1
ATOM 3088 O O . ALA A 1 390 ? 10.566 -8.033 -14.785 1.00 93.19 390 ALA A O 1
ATOM 3089 N N . ALA A 1 391 ? 9.449 -6.711 -16.219 1.00 93.56 391 ALA A N 1
ATOM 3090 C CA . ALA A 1 391 ? 8.426 -7.698 -16.554 1.00 93.56 391 ALA A CA 1
ATOM 3091 C C . ALA A 1 391 ? 9.034 -8.975 -17.154 1.00 93.56 391 ALA A C 1
ATOM 3093 O O . ALA A 1 391 ? 8.670 -10.077 -16.746 1.00 93.56 391 ALA A O 1
ATOM 3094 N N . GLY A 1 392 ? 10.002 -8.839 -18.067 1.00 92.31 392 GLY A N 1
ATOM 3095 C CA . GLY A 1 392 ? 10.702 -9.975 -18.667 1.00 92.31 392 GLY A CA 1
ATOM 3096 C C . GLY A 1 392 ? 11.486 -10.806 -17.647 1.00 92.31 392 GLY A C 1
ATOM 3097 O O . GLY A 1 392 ? 11.395 -12.033 -17.657 1.00 92.31 392 GLY A O 1
ATOM 3098 N N . LYS A 1 393 ? 12.214 -10.155 -16.728 1.00 94.44 393 LYS A N 1
ATOM 3099 C CA . LYS A 1 393 ? 12.976 -10.836 -15.666 1.00 94.44 393 LYS A CA 1
ATOM 3100 C C . LYS A 1 393 ? 12.072 -11.528 -14.652 1.00 94.44 393 LYS A C 1
ATOM 3102 O O . LYS A 1 393 ? 12.335 -12.678 -14.311 1.00 94.44 393 LYS A O 1
ATOM 3107 N N . ILE A 1 394 ? 11.004 -10.863 -14.211 1.00 95.06 394 ILE A N 1
ATOM 3108 C CA . ILE A 1 394 ? 10.007 -11.455 -13.310 1.00 95.06 394 ILE A CA 1
ATOM 3109 C C . ILE A 1 394 ? 9.376 -12.685 -13.973 1.00 95.06 394 ILE A C 1
ATOM 3111 O O . ILE A 1 394 ? 9.354 -13.754 -13.370 1.00 95.06 394 ILE A O 1
ATOM 3115 N N . ALA A 1 395 ? 8.939 -12.569 -15.232 1.00 94.75 395 ALA A N 1
ATOM 3116 C CA . ALA A 1 395 ? 8.358 -13.686 -15.974 1.00 94.75 395 ALA A CA 1
ATOM 3117 C C . ALA A 1 395 ? 9.333 -14.864 -16.116 1.00 94.75 395 ALA A C 1
ATOM 3119 O O . ALA A 1 395 ? 8.935 -16.012 -15.929 1.00 94.75 395 ALA A O 1
ATOM 3120 N N . GLY A 1 396 ? 10.610 -14.583 -16.397 1.00 92.88 396 GLY A N 1
ATOM 3121 C CA . GLY A 1 396 ? 11.659 -15.600 -16.454 1.00 92.88 396 GLY A CA 1
ATOM 3122 C C . GLY A 1 396 ? 11.853 -16.317 -15.117 1.00 92.88 396 GLY A C 1
ATOM 3123 O O . GLY A 1 396 ? 11.860 -17.542 -15.078 1.00 92.88 396 GLY A O 1
ATOM 3124 N N . VAL A 1 397 ? 11.948 -15.589 -14.002 1.00 94.50 397 VAL A N 1
ATOM 3125 C CA . VAL A 1 397 ? 12.129 -16.204 -12.672 1.00 94.50 397 VAL A CA 1
ATOM 3126 C C . VAL A 1 397 ? 10.906 -17.012 -12.237 1.00 94.50 397 VAL A C 1
ATOM 3128 O O . VAL A 1 397 ? 11.058 -18.083 -11.654 1.00 94.50 397 VAL A O 1
ATOM 3131 N N . LEU A 1 398 ? 9.701 -16.549 -12.568 1.00 92.94 398 LEU A N 1
ATOM 3132 C CA . LEU A 1 398 ? 8.460 -17.272 -12.286 1.00 92.94 398 LEU A CA 1
ATOM 3133 C C . LEU A 1 398 ? 8.200 -18.441 -13.248 1.00 92.94 398 LEU A C 1
ATOM 3135 O O . LEU A 1 398 ? 7.246 -19.180 -13.026 1.00 92.94 398 LEU A O 1
ATOM 3139 N N . GLN A 1 399 ? 9.018 -18.607 -14.298 1.00 91.56 399 GLN A N 1
ATOM 3140 C CA . GLN A 1 399 ? 8.793 -19.576 -15.380 1.00 91.56 399 GLN A CA 1
ATOM 3141 C C . GLN A 1 399 ? 7.372 -19.450 -15.957 1.00 91.56 399 GLN A C 1
ATOM 3143 O O . GLN A 1 399 ? 6.632 -20.424 -16.087 1.00 91.56 399 GLN A O 1
ATOM 3148 N N . ALA A 1 400 ? 6.967 -18.212 -16.247 1.00 93.25 400 ALA A N 1
ATOM 3149 C CA . ALA A 1 400 ? 5.613 -17.908 -16.684 1.00 93.25 400 ALA A CA 1
ATOM 3150 C C . ALA A 1 400 ? 5.271 -18.579 -18.028 1.00 93.25 400 ALA A C 1
ATOM 3152 O O . ALA A 1 400 ? 6.095 -18.663 -18.939 1.00 93.25 400 ALA A O 1
ATOM 3153 N N . GLU A 1 401 ? 4.006 -18.971 -18.190 1.00 92.62 401 GLU A N 1
ATOM 3154 C CA . GLU A 1 401 ? 3.493 -19.501 -19.461 1.00 92.62 401 GLU A CA 1
ATOM 3155 C C . GLU A 1 401 ? 3.541 -18.439 -20.574 1.00 92.62 401 GLU A C 1
ATOM 3157 O O . GLU A 1 401 ? 3.896 -18.709 -21.726 1.00 92.62 401 GLU A O 1
ATOM 3162 N N . LYS A 1 402 ? 3.193 -17.196 -20.222 1.00 92.38 402 LYS A N 1
ATOM 3163 C CA . LYS A 1 402 ? 3.168 -16.057 -21.140 1.00 92.38 402 LYS A CA 1
ATOM 3164 C C . LYS A 1 402 ? 3.744 -14.816 -20.481 1.00 92.38 402 LYS A C 1
ATOM 3166 O O . LYS A 1 402 ? 3.430 -14.524 -19.330 1.00 92.38 402 LYS A O 1
ATOM 3171 N N . VAL A 1 403 ? 4.489 -14.031 -21.251 1.00 93.88 403 VAL A N 1
ATOM 3172 C CA . VAL A 1 403 ? 4.724 -12.611 -20.955 1.00 93.88 403 VAL A CA 1
ATOM 3173 C C . VAL A 1 403 ? 4.170 -11.775 -22.101 1.00 93.88 403 VAL A C 1
ATOM 3175 O O . VAL A 1 403 ? 4.411 -12.074 -23.271 1.00 93.88 403 VAL A O 1
ATOM 3178 N N . ILE A 1 404 ? 3.386 -10.751 -21.769 1.00 94.06 404 ILE A N 1
ATOM 3179 C CA . ILE A 1 404 ? 2.680 -9.921 -22.747 1.00 94.06 404 ILE A CA 1
ATOM 3180 C C . ILE A 1 404 ? 3.130 -8.471 -22.574 1.00 94.06 404 ILE A C 1
ATOM 3182 O O . ILE A 1 404 ? 2.877 -7.846 -21.547 1.00 94.06 404 ILE A O 1
ATOM 3186 N N . PHE A 1 405 ? 3.783 -7.932 -23.598 1.00 91.81 405 PHE A N 1
ATOM 3187 C CA . PHE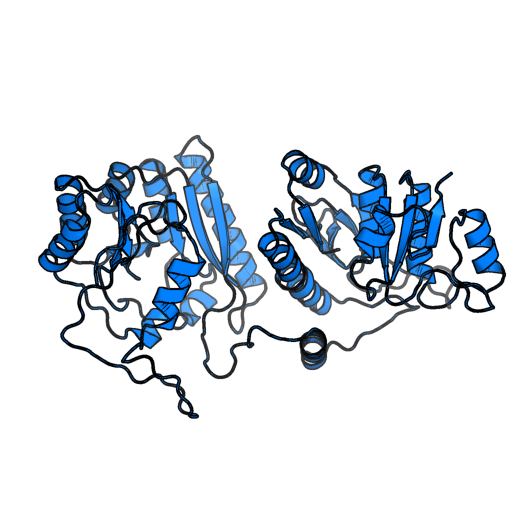 A 1 405 ? 4.207 -6.542 -23.671 1.00 91.81 405 PHE A CA 1
ATOM 3188 C C . PHE A 1 405 ? 3.174 -5.729 -24.445 1.00 91.81 405 PHE A C 1
ATOM 3190 O O . PHE A 1 405 ? 3.008 -5.893 -25.655 1.00 91.81 405 PHE A O 1
ATOM 3197 N N . MET A 1 406 ? 2.504 -4.814 -23.751 1.00 89.88 406 MET A N 1
ATOM 3198 C CA . MET A 1 406 ? 1.578 -3.872 -24.374 1.00 89.88 406 MET A CA 1
ATOM 3199 C C . MET A 1 406 ? 2.347 -2.660 -24.906 1.00 89.88 406 MET A C 1
ATOM 3201 O O . MET A 1 406 ? 3.200 -2.086 -24.225 1.00 89.88 406 MET A O 1
ATOM 3205 N N . THR A 1 407 ? 2.058 -2.277 -26.144 1.00 86.12 407 THR A N 1
ATOM 3206 C CA . THR A 1 407 ? 2.679 -1.140 -26.833 1.00 86.12 407 THR A CA 1
ATOM 3207 C C . THR A 1 407 ? 1.613 -0.287 -27.528 1.00 86.12 407 THR A C 1
ATOM 3209 O O . THR A 1 407 ? 0.424 -0.574 -27.449 1.00 86.12 407 THR A O 1
ATOM 3212 N N . ASN A 1 408 ? 2.023 0.787 -28.196 1.00 81.75 408 ASN A N 1
ATOM 3213 C CA . ASN A 1 408 ? 1.168 1.647 -29.016 1.00 81.75 408 ASN A CA 1
ATOM 3214 C C . ASN A 1 408 ? 1.294 1.343 -30.522 1.00 81.75 408 ASN A C 1
ATOM 3216 O O . ASN A 1 408 ? 1.014 2.205 -31.357 1.00 81.75 408 ASN A O 1
ATOM 3220 N N . THR A 1 409 ? 1.745 0.139 -30.868 1.00 85.31 409 THR A N 1
ATOM 3221 C CA . THR A 1 409 ? 1.878 -0.363 -32.239 1.00 85.31 409 THR A CA 1
ATOM 3222 C C . THR A 1 409 ? 1.242 -1.753 -32.352 1.00 85.31 409 THR A C 1
ATOM 3224 O O . THR A 1 409 ? 1.197 -2.469 -31.356 1.00 85.31 409 THR A O 1
ATOM 3227 N N . PRO A 1 410 ? 0.792 -2.185 -33.547 1.00 85.50 410 PRO A N 1
ATOM 3228 C CA . PRO A 1 410 ? 0.219 -3.525 -33.748 1.00 85.50 410 PRO A CA 1
ATOM 3229 C C . PRO A 1 410 ? 1.132 -4.686 -33.324 1.00 85.50 410 PRO A C 1
ATOM 3231 O O . PRO A 1 410 ? 0.655 -5.770 -33.014 1.00 85.50 410 PRO A O 1
ATOM 3234 N N . GLY A 1 411 ? 2.449 -4.468 -33.337 1.00 88.69 411 GLY A N 1
ATOM 3235 C CA . GLY A 1 411 ? 3.475 -5.474 -33.089 1.00 88.69 411 GLY A CA 1
ATOM 3236 C C . GLY A 1 411 ? 4.697 -5.210 -33.967 1.00 88.69 411 GLY A C 1
ATOM 3237 O O . GLY A 1 411 ? 5.008 -4.061 -34.293 1.00 88.69 411 GLY A O 1
ATOM 3238 N N . VAL A 1 412 ? 5.388 -6.275 -34.363 1.00 89.25 412 VAL A N 1
ATOM 3239 C CA . VAL A 1 412 ? 6.486 -6.245 -35.337 1.00 89.25 412 VAL A CA 1
ATOM 3240 C C . VAL A 1 412 ? 5.905 -6.248 -36.746 1.00 89.25 412 VAL A C 1
ATOM 3242 O O . VAL A 1 412 ? 5.183 -7.169 -37.127 1.00 89.25 412 VAL A O 1
ATOM 3245 N N . LEU A 1 413 ? 6.225 -5.217 -37.525 1.00 90.06 413 LEU A N 1
ATOM 3246 C CA . LEU A 1 413 ? 5.776 -5.074 -38.907 1.00 90.06 413 LEU A CA 1
ATOM 3247 C C . LEU A 1 413 ? 6.904 -5.425 -39.881 1.00 90.06 413 LEU A C 1
ATOM 3249 O O . LEU A 1 413 ? 8.064 -5.106 -39.626 1.00 90.06 413 LEU A O 1
ATOM 3253 N N . ASP A 1 414 ? 6.563 -6.046 -41.010 1.00 89.44 414 ASP A N 1
ATOM 3254 C CA . ASP A 1 414 ? 7.488 -6.194 -42.134 1.00 89.44 414 ASP A CA 1
ATOM 3255 C C . ASP A 1 414 ? 7.682 -4.860 -42.882 1.00 89.44 414 ASP A C 1
ATOM 3257 O O . ASP A 1 414 ? 6.983 -3.870 -42.649 1.00 89.44 414 ASP A O 1
ATOM 3261 N N . LYS A 1 415 ? 8.613 -4.830 -43.842 1.00 87.25 415 LYS A N 1
ATOM 3262 C CA . LYS A 1 415 ? 8.878 -3.646 -44.685 1.00 87.25 415 LYS A CA 1
ATOM 3263 C C . LYS A 1 415 ? 7.671 -3.180 -45.513 1.00 87.25 415 LYS A C 1
ATOM 3265 O O . LYS A 1 415 ? 7.680 -2.061 -46.015 1.00 87.25 415 LYS A O 1
ATOM 3270 N N . SER A 1 416 ? 6.645 -4.019 -45.667 1.00 88.81 416 SER A N 1
ATOM 3271 C CA . SER A 1 416 ? 5.379 -3.677 -46.326 1.00 88.81 416 SER A CA 1
ATOM 3272 C C . SER A 1 416 ? 4.281 -3.234 -45.350 1.00 88.81 416 SER A C 1
ATOM 3274 O O . SER A 1 416 ? 3.160 -2.967 -45.778 1.00 88.81 416 SER A O 1
ATOM 3276 N N . GLY A 1 417 ? 4.589 -3.130 -44.053 1.00 88.12 417 GLY A N 1
ATOM 3277 C CA . GLY A 1 417 ? 3.658 -2.713 -43.007 1.00 88.12 417 GLY A CA 1
ATOM 3278 C C . GLY A 1 417 ? 2.713 -3.816 -42.525 1.00 88.12 417 GLY A C 1
ATOM 3279 O O . GLY A 1 417 ? 1.723 -3.510 -41.862 1.00 88.12 417 GLY A O 1
ATOM 3280 N N . ARG A 1 418 ? 2.978 -5.089 -42.846 1.00 90.31 418 ARG A N 1
ATOM 3281 C CA . ARG A 1 418 ? 2.147 -6.219 -42.400 1.00 90.31 418 ARG A CA 1
ATOM 3282 C C . ARG A 1 418 ? 2.653 -6.768 -41.073 1.00 90.31 418 ARG A C 1
ATOM 3284 O O . ARG A 1 418 ? 3.857 -6.916 -40.888 1.00 90.31 418 ARG A O 1
ATOM 3291 N N . LEU A 1 419 ? 1.728 -7.101 -40.174 1.00 91.06 419 LEU A N 1
ATOM 3292 C CA . LEU A 1 419 ? 2.040 -7.716 -38.885 1.00 91.06 419 LEU A CA 1
ATOM 3293 C C . LEU A 1 419 ? 2.671 -9.098 -39.083 1.00 91.06 419 LEU A C 1
ATOM 3295 O O . LEU A 1 419 ? 2.123 -9.943 -39.792 1.00 91.06 419 LEU A O 1
ATOM 3299 N N . ILE A 1 420 ? 3.806 -9.323 -38.428 1.00 90.75 420 ILE A N 1
ATOM 3300 C CA . ILE A 1 420 ? 4.493 -10.611 -38.393 1.00 90.75 420 ILE A CA 1
ATOM 3301 C C . ILE A 1 420 ? 4.228 -11.265 -37.037 1.00 90.75 420 ILE A C 1
ATOM 3303 O O . ILE A 1 420 ? 4.355 -10.623 -35.996 1.00 90.75 420 ILE A O 1
ATOM 3307 N N . THR A 1 421 ? 3.889 -12.552 -37.035 1.00 90.12 421 THR A N 1
ATOM 3308 C CA . THR A 1 421 ? 3.682 -13.348 -35.818 1.00 90.12 421 THR A CA 1
ATOM 3309 C C . THR A 1 421 ? 4.345 -14.718 -35.950 1.00 90.12 421 THR A C 1
ATOM 3311 O O . THR A 1 421 ? 4.739 -15.116 -37.048 1.00 90.12 421 THR A O 1
ATOM 3314 N N . GLY A 1 422 ? 4.499 -15.433 -34.835 1.00 87.69 422 GLY A N 1
ATOM 3315 C CA . GLY A 1 422 ? 5.184 -16.726 -34.793 1.00 87.69 422 GLY A CA 1
ATOM 3316 C C . GLY A 1 422 ? 6.684 -16.619 -35.064 1.00 87.69 422 GLY A C 1
ATOM 3317 O O . GLY A 1 422 ? 7.262 -17.510 -35.683 1.00 87.69 422 GLY A O 1
ATOM 3318 N N . LEU A 1 423 ? 7.304 -15.522 -34.630 1.00 88.88 423 LEU A N 1
ATOM 3319 C CA . LEU A 1 423 ? 8.728 -15.281 -34.819 1.00 88.88 423 LEU A CA 1
ATOM 3320 C C . LEU A 1 423 ? 9.563 -16.165 -33.891 1.00 88.88 423 LEU A C 1
ATOM 3322 O O . LEU A 1 423 ? 9.248 -16.350 -32.718 1.00 88.88 423 LEU A O 1
ATOM 3326 N N . THR A 1 424 ? 10.672 -16.670 -34.413 1.00 86.88 424 THR A N 1
ATOM 3327 C CA . THR A 1 424 ? 11.748 -17.268 -33.616 1.00 86.88 424 THR A CA 1
ATOM 3328 C C . THR A 1 424 ? 12.805 -16.216 -33.289 1.00 86.88 424 THR A C 1
ATOM 3330 O O . THR A 1 424 ? 12.938 -15.217 -33.999 1.00 86.88 424 THR A O 1
ATOM 3333 N N . ALA A 1 425 ? 13.619 -16.464 -32.258 1.00 81.50 425 ALA A N 1
ATOM 3334 C CA . ALA A 1 425 ? 14.726 -15.571 -31.908 1.00 81.50 425 ALA A CA 1
ATOM 3335 C C . ALA A 1 425 ? 15.661 -15.288 -33.099 1.00 81.50 425 ALA A C 1
ATOM 3337 O O . ALA A 1 425 ? 16.048 -14.147 -33.324 1.00 81.50 425 ALA A O 1
ATOM 3338 N N . ARG A 1 426 ? 15.939 -16.309 -33.920 1.00 84.25 426 ARG A N 1
ATOM 3339 C CA . ARG A 1 426 ? 16.778 -16.175 -35.118 1.00 84.25 426 ARG A CA 1
ATOM 3340 C C . ARG A 1 426 ? 16.162 -15.255 -36.172 1.00 84.25 426 ARG A C 1
ATOM 3342 O O . ARG A 1 426 ? 16.858 -14.417 -36.723 1.00 84.25 426 ARG A O 1
ATOM 3349 N N . GLN A 1 427 ? 14.864 -15.396 -36.442 1.00 88.56 427 GLN A N 1
ATOM 3350 C CA . GLN A 1 427 ? 14.183 -14.526 -37.408 1.00 88.56 427 GLN A CA 1
ATOM 3351 C C . GLN A 1 427 ? 14.172 -13.071 -36.941 1.00 88.56 427 GLN A C 1
ATOM 3353 O O . GLN A 1 427 ? 14.232 -12.166 -37.763 1.00 88.56 427 GLN A O 1
ATOM 3358 N N . ILE A 1 428 ? 14.114 -12.835 -35.632 1.00 86.38 428 ILE A N 1
ATOM 3359 C CA . ILE A 1 428 ? 14.224 -11.487 -35.075 1.00 86.38 428 ILE A CA 1
ATOM 3360 C C . ILE A 1 428 ? 15.635 -10.927 -35.282 1.00 86.38 428 ILE A C 1
ATOM 3362 O O . ILE A 1 428 ? 15.761 -9.780 -35.701 1.00 86.38 428 ILE A O 1
ATOM 3366 N N . ASP A 1 429 ? 16.680 -11.727 -35.052 1.00 83.25 429 ASP A N 1
ATOM 3367 C CA . ASP A 1 429 ? 18.067 -11.325 -35.323 1.00 83.25 429 ASP A CA 1
ATOM 3368 C C . ASP A 1 429 ? 18.268 -10.969 -36.814 1.00 83.25 429 ASP A C 1
ATOM 3370 O O . ASP A 1 429 ? 18.889 -9.952 -37.132 1.00 83.25 429 ASP A O 1
ATOM 3374 N N . ASP A 1 430 ? 17.667 -11.737 -37.731 1.00 87.75 430 ASP A N 1
ATOM 3375 C CA . ASP A 1 430 ? 17.684 -11.443 -39.172 1.00 87.75 430 ASP A CA 1
ATOM 3376 C C . ASP A 1 430 ? 16.954 -10.120 -39.500 1.00 87.75 430 ASP A C 1
ATOM 3378 O O . ASP A 1 430 ? 17.450 -9.312 -40.289 1.00 87.75 430 ASP A O 1
ATOM 3382 N N . LEU A 1 431 ? 15.806 -9.861 -38.857 1.00 87.81 431 LEU A N 1
ATOM 3383 C CA . LEU A 1 431 ? 15.035 -8.614 -38.998 1.00 87.81 431 LEU A CA 1
ATOM 3384 C C . LEU A 1 431 ? 15.737 -7.390 -38.382 1.00 87.81 431 LEU A C 1
ATOM 3386 O O . LEU A 1 431 ? 15.448 -6.249 -38.757 1.00 87.81 431 LEU A O 1
ATOM 3390 N N . PHE A 1 432 ? 16.646 -7.599 -37.428 1.00 83.56 432 PHE A N 1
ATOM 3391 C CA . PHE A 1 432 ? 17.549 -6.552 -36.952 1.00 83.56 432 PHE A CA 1
ATOM 3392 C C . PHE A 1 432 ? 18.649 -6.270 -37.973 1.00 83.56 432 PHE A C 1
ATOM 3394 O O . PHE A 1 432 ? 18.902 -5.108 -38.298 1.00 83.56 432 PHE A O 1
ATOM 3401 N N . ALA A 1 433 ? 19.288 -7.319 -38.495 1.00 85.38 433 ALA A N 1
ATOM 3402 C CA . ALA A 1 433 ? 20.388 -7.194 -39.446 1.00 85.38 433 ALA A CA 1
ATOM 3403 C C . ALA A 1 433 ? 19.953 -6.528 -40.761 1.00 85.38 433 ALA A C 1
ATOM 3405 O O . ALA A 1 433 ? 20.720 -5.772 -41.360 1.00 85.38 433 ALA A O 1
ATOM 3406 N N . ASP A 1 434 ? 18.720 -6.778 -41.202 1.00 87.44 434 ASP A N 1
ATOM 3407 C CA . ASP A 1 434 ? 18.178 -6.233 -42.446 1.00 87.44 434 ASP A CA 1
ATOM 3408 C C . ASP A 1 434 ? 17.513 -4.846 -42.296 1.00 87.44 434 ASP A C 1
ATOM 3410 O O . ASP A 1 434 ? 17.009 -4.292 -43.284 1.00 87.44 434 ASP A O 1
ATOM 3414 N N . GLY A 1 435 ? 17.509 -4.299 -41.074 1.00 83.56 435 GLY A N 1
ATOM 3415 C CA . GLY A 1 435 ? 16.989 -2.978 -40.725 1.00 83.56 435 GLY A CA 1
ATOM 3416 C C . GLY A 1 435 ? 15.463 -2.865 -40.645 1.00 83.56 435 GLY A C 1
ATOM 3417 O O . GLY A 1 435 ? 14.960 -1.747 -40.530 1.00 83.56 435 GLY A O 1
ATOM 3418 N N . THR A 1 436 ? 14.714 -3.972 -40.719 1.00 85.69 436 THR A N 1
ATOM 3419 C CA . THR A 1 436 ? 13.245 -3.955 -40.586 1.00 85.69 436 THR A CA 1
ATOM 3420 C C . THR A 1 436 ? 12.821 -3.494 -39.194 1.00 85.69 436 THR A C 1
ATOM 3422 O O . THR A 1 436 ? 11.933 -2.652 -39.059 1.00 85.69 436 THR A O 1
ATOM 3425 N N . ILE A 1 437 ? 13.486 -3.995 -38.152 1.00 83.06 437 ILE A N 1
ATOM 3426 C CA . ILE A 1 437 ? 13.273 -3.533 -36.780 1.00 83.06 437 ILE A CA 1
ATOM 3427 C C . ILE A 1 437 ? 14.230 -2.375 -36.493 1.00 83.06 437 ILE A C 1
ATOM 3429 O O . ILE A 1 437 ? 15.449 -2.528 -36.535 1.00 83.06 437 ILE A O 1
ATOM 3433 N N . SER A 1 438 ? 13.683 -1.209 -36.146 1.00 75.50 438 SER A N 1
ATOM 3434 C CA . SER A 1 438 ? 14.474 -0.022 -35.813 1.00 75.50 438 SER A CA 1
ATOM 3435 C C . SER A 1 438 ? 13.802 0.858 -34.750 1.00 75.50 438 SER A C 1
ATOM 3437 O O . SER A 1 438 ? 12.652 0.645 -34.358 1.00 75.50 438 SER A O 1
ATOM 3439 N N . GLY A 1 439 ? 14.539 1.854 -34.248 1.00 71.50 439 GLY A N 1
ATOM 3440 C CA . GLY A 1 439 ? 14.017 2.865 -33.327 1.00 71.50 439 GLY A CA 1
ATOM 3441 C C . GLY A 1 439 ? 13.625 2.321 -31.947 1.00 71.50 439 GLY A C 1
ATOM 3442 O O . GLY A 1 439 ? 14.292 1.452 -31.392 1.00 71.50 439 GLY A O 1
ATOM 3443 N N . GLY A 1 440 ? 12.539 2.850 -31.375 1.00 65.50 440 GLY A N 1
ATOM 3444 C CA . GLY A 1 440 ? 12.102 2.555 -30.001 1.00 65.50 440 GLY A CA 1
ATOM 3445 C C . GLY A 1 440 ? 11.627 1.118 -29.745 1.00 65.50 440 GLY A C 1
ATOM 3446 O O . GLY A 1 440 ? 11.436 0.747 -28.592 1.00 65.50 440 GLY A O 1
ATOM 3447 N N . MET A 1 441 ? 11.466 0.297 -30.788 1.00 72.69 441 MET A N 1
ATOM 3448 C CA . MET A 1 441 ? 11.123 -1.125 -30.648 1.00 72.69 441 MET A CA 1
ATOM 3449 C C . MET A 1 441 ? 12.323 -1.998 -30.261 1.00 72.69 441 MET A C 1
ATOM 3451 O O . MET A 1 441 ? 12.124 -3.088 -29.728 1.00 72.69 441 MET A O 1
ATOM 3455 N N . LEU A 1 442 ? 13.555 -1.521 -30.485 1.00 76.06 442 LEU A N 1
ATOM 3456 C CA . LEU A 1 442 ? 14.792 -2.247 -30.175 1.00 76.06 442 LEU A CA 1
ATOM 3457 C C . LEU A 1 442 ? 14.853 -2.714 -28.707 1.00 76.06 442 LEU A C 1
ATOM 3459 O O . LEU A 1 442 ? 14.998 -3.918 -28.495 1.00 76.06 442 LEU A O 1
ATOM 3463 N N . PRO A 1 443 ? 14.690 -1.836 -27.692 1.00 74.38 443 PRO A N 1
ATOM 3464 C CA . PRO A 1 443 ? 14.749 -2.260 -26.294 1.00 74.38 443 PRO A CA 1
ATOM 3465 C C . PRO A 1 443 ? 13.648 -3.257 -25.924 1.00 74.38 443 PRO A C 1
ATOM 3467 O O . PRO A 1 443 ? 13.920 -4.240 -25.245 1.00 74.38 443 PRO A O 1
ATOM 3470 N N . LYS A 1 444 ? 12.421 -3.049 -26.419 1.00 79.50 444 LYS A N 1
ATOM 3471 C CA . LYS A 1 444 ? 11.273 -3.911 -26.108 1.00 79.50 444 LYS A CA 1
ATOM 3472 C C . LYS A 1 444 ? 11.449 -5.315 -26.686 1.00 79.50 444 LYS A C 1
ATOM 3474 O O . LYS A 1 444 ? 11.196 -6.300 -25.999 1.00 79.50 444 LYS A O 1
ATOM 3479 N N . ILE A 1 445 ? 11.937 -5.417 -27.923 1.00 84.75 445 ILE A N 1
ATOM 3480 C CA . ILE A 1 445 ? 12.233 -6.710 -28.551 1.00 84.75 445 ILE A CA 1
ATOM 3481 C C . ILE A 1 445 ? 13.436 -7.379 -27.887 1.00 84.75 445 ILE A C 1
ATOM 3483 O O . ILE A 1 445 ? 13.414 -8.591 -27.701 1.00 84.75 445 ILE A O 1
ATOM 3487 N N . ALA A 1 446 ? 14.451 -6.620 -27.470 1.00 83.88 446 ALA A N 1
ATOM 3488 C CA . ALA A 1 446 ? 15.562 -7.171 -26.700 1.00 83.88 446 ALA A CA 1
ATOM 3489 C C . ALA A 1 446 ? 15.079 -7.788 -25.373 1.00 83.88 446 ALA A C 1
ATOM 3491 O O . ALA A 1 446 ? 15.415 -8.935 -25.085 1.00 83.88 446 ALA A O 1
ATOM 3492 N N . SER A 1 447 ? 14.223 -7.088 -24.617 1.00 85.12 447 SER A N 1
ATOM 3493 C CA . SER A 1 447 ? 13.605 -7.626 -23.394 1.00 85.12 447 SER A CA 1
ATOM 3494 C C . SER A 1 447 ? 12.716 -8.841 -23.674 1.00 85.12 447 SER A C 1
ATOM 3496 O O . SER A 1 447 ? 12.752 -9.818 -22.930 1.00 85.12 447 SER A O 1
ATOM 3498 N N . ALA A 1 448 ? 11.958 -8.819 -24.772 1.00 86.62 448 ALA A N 1
ATOM 3499 C CA . ALA A 1 448 ? 11.120 -9.935 -25.194 1.00 86.62 448 ALA A CA 1
ATOM 3500 C C . ALA A 1 448 ? 11.943 -11.189 -25.547 1.00 86.62 448 ALA A C 1
ATOM 3502 O O . ALA A 1 448 ? 11.614 -12.292 -25.114 1.00 86.62 448 ALA A O 1
ATOM 3503 N N . LEU A 1 449 ? 13.044 -11.018 -26.284 1.00 87.00 449 LEU A N 1
ATOM 3504 C CA . LEU A 1 449 ? 13.996 -12.084 -26.598 1.00 87.00 449 LEU A CA 1
ATOM 3505 C C . LEU A 1 449 ? 14.675 -12.632 -25.345 1.00 87.00 449 LEU A C 1
ATOM 3507 O O . LEU A 1 449 ? 14.874 -13.839 -25.229 1.00 87.00 449 LEU A O 1
ATOM 3511 N N . GLU A 1 450 ? 15.053 -11.761 -24.414 1.00 87.75 450 GLU A N 1
ATOM 3512 C CA . GLU A 1 450 ? 15.674 -12.175 -23.160 1.00 87.75 450 GLU A CA 1
ATOM 3513 C C . GLU A 1 450 ? 14.703 -12.991 -22.298 1.00 87.75 450 GLU A C 1
ATOM 3515 O O . GLU A 1 450 ? 15.087 -14.038 -21.775 1.00 87.75 450 GLU A O 1
ATOM 3520 N N . ALA A 1 451 ? 13.438 -12.570 -22.213 1.00 88.06 451 ALA A N 1
ATOM 3521 C CA . ALA A 1 451 ? 12.389 -13.315 -21.525 1.00 88.06 451 ALA A CA 1
ATOM 3522 C C . ALA A 1 451 ? 12.155 -14.691 -22.174 1.00 88.06 451 ALA A C 1
ATOM 3524 O O . ALA A 1 451 ? 12.133 -15.701 -21.471 1.00 88.06 451 ALA A O 1
ATOM 3525 N N . ALA A 1 452 ? 12.089 -14.748 -23.510 1.00 87.06 452 ALA A N 1
ATOM 3526 C CA . ALA A 1 452 ? 11.984 -16.000 -24.261 1.00 87.06 452 ALA A CA 1
ATOM 3527 C C . ALA A 1 452 ? 13.156 -16.953 -23.956 1.00 87.06 452 ALA A C 1
ATOM 3529 O O . ALA A 1 452 ? 12.965 -18.130 -23.664 1.00 87.06 452 ALA A O 1
ATOM 3530 N N . ARG A 1 453 ? 14.389 -16.428 -23.954 1.00 86.56 453 ARG A N 1
ATOM 3531 C CA . ARG A 1 453 ? 15.610 -17.197 -23.649 1.00 86.56 453 ARG A CA 1
ATOM 3532 C C . ARG A 1 453 ? 15.700 -17.639 -22.185 1.00 86.56 453 ARG A C 1
ATOM 3534 O O . ARG A 1 453 ? 16.428 -18.581 -21.892 1.00 86.56 453 ARG A O 1
ATOM 3541 N N . SER A 1 454 ? 14.979 -16.974 -21.284 1.00 85.44 454 SER A N 1
ATOM 3542 C CA . SER A 1 454 ? 14.982 -17.243 -19.839 1.00 85.44 454 SER A CA 1
ATOM 3543 C C . SER A 1 454 ? 13.959 -18.303 -19.403 1.00 85.44 454 SER A C 1
ATOM 3545 O O . SER A 1 454 ? 13.804 -18.539 -18.207 1.00 85.44 454 SER A O 1
ATOM 3547 N N . GLY A 1 455 ? 13.278 -18.958 -20.350 1.00 82.56 455 GLY A N 1
ATOM 3548 C CA . GLY A 1 455 ? 12.381 -20.090 -20.079 1.00 82.56 455 GLY A CA 1
ATOM 3549 C C . GLY A 1 455 ? 10.892 -19.745 -20.009 1.00 82.56 455 GLY A C 1
ATOM 3550 O O . GLY A 1 455 ? 10.094 -20.598 -19.643 1.00 82.56 455 GLY A O 1
ATOM 3551 N N . VAL A 1 456 ? 10.490 -18.525 -20.378 1.00 91.56 456 VAL A N 1
ATOM 3552 C CA . VAL A 1 456 ? 9.067 -18.201 -20.591 1.00 91.56 456 VAL A CA 1
ATOM 3553 C C . VAL A 1 456 ? 8.577 -18.947 -21.834 1.00 91.56 456 VAL A C 1
ATOM 3555 O O . VAL A 1 456 ? 9.238 -18.868 -22.866 1.00 91.56 456 VAL A O 1
ATOM 3558 N N . ASN A 1 457 ? 7.433 -19.639 -21.793 1.00 87.94 457 ASN A N 1
ATOM 3559 C CA . ASN A 1 457 ? 6.991 -20.483 -22.922 1.00 87.94 457 ASN A CA 1
ATOM 3560 C C . ASN A 1 457 ? 6.636 -19.682 -24.184 1.00 87.94 457 ASN A C 1
ATOM 3562 O O . ASN A 1 457 ? 6.928 -20.103 -25.307 1.00 87.94 457 ASN A O 1
ATOM 3566 N N . SER A 1 458 ? 6.015 -18.514 -24.017 1.00 90.25 458 SER A N 1
ATOM 3567 C CA . SER A 1 458 ? 5.662 -17.642 -25.138 1.00 90.25 458 SER A CA 1
ATOM 3568 C C . SER A 1 458 ? 5.703 -16.167 -24.761 1.00 90.25 458 SER A C 1
ATOM 3570 O O . SER A 1 458 ? 5.294 -15.760 -23.673 1.00 90.25 458 SER A O 1
ATOM 3572 N N . VAL A 1 459 ? 6.208 -15.349 -25.680 1.00 92.75 459 VAL A N 1
ATOM 3573 C CA . VAL A 1 459 ? 6.323 -13.902 -25.492 1.00 92.75 459 VAL A CA 1
ATOM 3574 C C . VAL A 1 459 ? 5.479 -13.192 -26.535 1.00 92.75 459 VAL A C 1
ATOM 3576 O O . VAL A 1 459 ? 5.564 -13.502 -27.717 1.00 92.75 459 VAL A O 1
ATOM 3579 N N . HIS A 1 460 ? 4.662 -12.239 -26.109 1.00 93.06 460 HIS A N 1
ATOM 3580 C CA . HIS A 1 460 ? 3.701 -11.560 -26.970 1.00 93.06 460 HIS A CA 1
ATOM 3581 C C . HIS A 1 460 ? 3.938 -10.051 -26.942 1.00 93.06 460 HIS A C 1
ATOM 3583 O O . HIS A 1 460 ? 4.162 -9.475 -25.880 1.00 93.06 460 HIS A O 1
ATOM 3589 N N . ILE A 1 461 ? 3.877 -9.400 -28.102 1.00 92.44 461 ILE A N 1
ATOM 3590 C CA . ILE A 1 461 ? 3.914 -7.940 -28.238 1.00 92.44 461 ILE A CA 1
ATOM 3591 C C . ILE A 1 461 ? 2.626 -7.511 -28.935 1.00 92.44 461 ILE A C 1
ATOM 3593 O O . ILE A 1 461 ? 2.427 -7.850 -30.101 1.00 92.44 461 ILE A O 1
ATOM 3597 N N . ILE A 1 462 ? 1.769 -6.775 -28.228 1.00 92.12 462 ILE A N 1
ATOM 3598 C CA . ILE A 1 462 ? 0.407 -6.445 -28.679 1.00 92.12 462 ILE A CA 1
ATOM 3599 C C . ILE A 1 462 ? 0.112 -4.944 -28.589 1.00 92.12 462 ILE A C 1
ATOM 3601 O O . ILE A 1 462 ? 0.704 -4.230 -27.774 1.00 92.12 462 ILE A O 1
ATOM 3605 N N . ASP A 1 463 ? -0.852 -4.470 -29.381 1.00 89.50 463 ASP A N 1
ATOM 3606 C CA . ASP A 1 463 ? -1.341 -3.089 -29.302 1.00 89.50 463 ASP A CA 1
ATOM 3607 C C . ASP A 1 463 ? -2.287 -2.909 -28.111 1.00 89.50 463 ASP A C 1
ATOM 3609 O O . ASP A 1 463 ? -3.434 -3.357 -28.123 1.00 89.50 463 ASP A O 1
ATOM 3613 N N . GLY A 1 464 ? -1.812 -2.211 -27.084 1.00 87.94 464 GLY A N 1
ATOM 3614 C CA . GLY A 1 464 ? -2.573 -1.933 -25.873 1.00 87.94 464 GLY A CA 1
ATOM 3615 C C . GLY A 1 464 ? -3.705 -0.921 -26.053 1.00 87.94 464 GLY A C 1
ATOM 3616 O O . GLY A 1 464 ? -4.482 -0.729 -25.123 1.00 87.94 464 GLY A O 1
ATOM 3617 N N . ARG A 1 465 ? -3.810 -0.266 -27.218 1.00 86.94 465 ARG A N 1
ATOM 3618 C CA . ARG A 1 465 ? -4.897 0.679 -27.532 1.00 86.94 465 ARG A CA 1
ATOM 3619 C C . ARG A 1 465 ? -6.145 -0.018 -28.066 1.00 86.94 465 ARG A C 1
ATOM 3621 O O . ARG A 1 465 ? -7.190 0.614 -28.161 1.00 86.94 465 ARG A O 1
ATOM 3628 N N . VAL A 1 466 ? -6.021 -1.281 -28.472 1.00 84.19 466 VAL A N 1
ATOM 3629 C CA . VAL A 1 466 ? -7.149 -2.076 -28.958 1.00 84.19 466 VAL A CA 1
ATOM 3630 C C . VAL A 1 466 ? -7.956 -2.559 -27.757 1.00 84.19 466 VAL A C 1
ATOM 3632 O O . VAL A 1 466 ? -7.418 -3.206 -26.852 1.00 84.19 466 VAL A O 1
ATOM 3635 N N . ASP A 1 467 ? -9.255 -2.261 -27.759 1.00 88.31 467 ASP A N 1
ATOM 3636 C CA . ASP A 1 467 ? -10.172 -2.720 -26.719 1.00 88.31 467 ASP A CA 1
ATOM 3637 C C . ASP A 1 467 ? -10.115 -4.242 -26.591 1.00 88.31 467 ASP A C 1
ATOM 3639 O O . ASP A 1 467 ? -10.135 -4.979 -27.578 1.00 88.31 467 ASP A O 1
ATOM 3643 N N . HIS A 1 468 ? -10.035 -4.717 -25.349 1.00 87.06 468 HIS A N 1
ATOM 3644 C CA . HIS A 1 468 ? -9.951 -6.143 -25.031 1.00 87.06 468 HIS A CA 1
ATOM 3645 C C . HIS A 1 468 ? -8.741 -6.877 -25.640 1.00 87.06 468 HIS A C 1
ATOM 3647 O O . HIS A 1 468 ? -8.762 -8.104 -25.706 1.00 87.06 468 HIS A O 1
ATOM 3653 N N . CYS A 1 469 ? -7.667 -6.174 -26.025 1.00 87.62 469 CYS A N 1
ATOM 3654 C CA . CYS A 1 469 ? -6.462 -6.769 -26.620 1.00 87.62 469 CYS A CA 1
ATOM 3655 C C . CYS A 1 469 ? -5.921 -7.993 -25.859 1.00 87.62 469 CYS A C 1
ATOM 3657 O O . CYS A 1 469 ? -5.604 -8.998 -26.485 1.00 87.62 469 CYS A O 1
ATOM 3659 N N . LEU A 1 470 ? -5.886 -7.960 -24.521 1.00 87.56 470 LEU A N 1
ATOM 3660 C CA . LEU A 1 470 ? -5.462 -9.104 -23.701 1.00 87.56 470 LEU A CA 1
ATOM 3661 C C . LEU A 1 470 ? -6.379 -10.325 -23.862 1.00 87.56 470 LEU A C 1
ATOM 3663 O O . LEU A 1 470 ? -5.895 -11.447 -23.964 1.00 87.56 470 LEU A O 1
ATOM 3667 N N . LEU A 1 471 ? -7.699 -10.119 -23.905 1.00 90.12 471 LEU A N 1
ATOM 3668 C CA . LEU A 1 471 ? -8.658 -11.208 -24.107 1.00 90.12 471 LEU A CA 1
ATOM 3669 C C . LEU A 1 471 ? -8.545 -11.773 -25.519 1.00 90.12 471 LEU A C 1
ATOM 3671 O O . LEU A 1 471 ? -8.578 -12.985 -25.686 1.00 90.12 471 LEU A O 1
ATOM 3675 N N . LEU A 1 472 ? -8.385 -10.909 -26.522 1.00 90.19 472 LEU A N 1
ATOM 3676 C CA . LEU A 1 472 ? -8.205 -11.333 -27.907 1.00 90.19 472 LEU A CA 1
ATOM 3677 C C . LEU A 1 472 ? -6.913 -12.141 -28.081 1.00 90.19 472 LEU A C 1
ATOM 3679 O O . LEU A 1 472 ? -6.925 -13.153 -28.774 1.00 90.19 472 LEU A O 1
ATOM 3683 N N . GLU A 1 473 ? -5.827 -11.744 -27.417 1.00 89.62 473 GLU A N 1
ATOM 3684 C CA . GLU A 1 473 ? -4.552 -12.464 -27.477 1.00 89.62 473 GLU A CA 1
ATOM 3685 C C . GLU A 1 473 ? -4.600 -13.824 -26.764 1.00 89.62 473 GLU A C 1
ATOM 3687 O O . GLU A 1 473 ? -3.984 -14.780 -27.221 1.00 89.62 473 GLU A O 1
ATOM 3692 N N . ILE A 1 474 ? -5.317 -13.925 -25.640 1.00 89.00 474 ILE A N 1
ATOM 3693 C CA . ILE A 1 474 ? -5.339 -15.144 -24.813 1.00 89.00 474 ILE A CA 1
ATOM 3694 C C . ILE A 1 474 ? -6.428 -16.129 -25.257 1.00 89.00 474 ILE A C 1
ATOM 3696 O O . ILE A 1 474 ? -6.220 -17.338 -25.195 1.00 89.00 474 ILE A O 1
ATOM 3700 N N . LEU A 1 475 ? -7.600 -15.637 -25.670 1.00 89.44 475 LEU A N 1
ATOM 3701 C CA . LEU A 1 475 ? -8.785 -16.460 -25.947 1.00 89.44 475 LEU A CA 1
ATOM 3702 C C . LEU A 1 475 ? -8.955 -16.813 -27.431 1.00 89.44 475 LEU A C 1
ATOM 3704 O O . LEU A 1 475 ? -9.980 -17.387 -27.800 1.00 89.44 475 LEU A O 1
ATOM 3708 N N . THR A 1 476 ? -7.993 -16.464 -28.290 1.00 85.00 476 THR A N 1
ATOM 3709 C CA . THR A 1 476 ? -8.037 -16.803 -29.718 1.00 85.00 476 THR A CA 1
ATOM 3710 C C . THR A 1 476 ? -6.716 -17.395 -30.194 1.00 85.00 476 THR A C 1
ATOM 3712 O O . THR A 1 476 ? -5.647 -16.970 -29.770 1.00 85.00 476 THR A O 1
ATOM 3715 N N . ASP A 1 477 ? -6.787 -18.346 -31.128 1.00 80.94 477 ASP A N 1
ATOM 3716 C CA . ASP A 1 477 ? -5.591 -18.963 -31.719 1.00 80.94 477 ASP A CA 1
ATOM 3717 C C . ASP A 1 477 ? -4.823 -18.005 -32.641 1.00 80.94 477 ASP A C 1
ATOM 3719 O O . ASP A 1 477 ? -3.622 -18.164 -32.858 1.00 80.94 477 ASP A O 1
ATOM 3723 N N . ALA A 1 478 ? -5.524 -17.029 -33.229 1.00 78.50 478 ALA A N 1
ATOM 3724 C CA . ALA A 1 478 ? -4.935 -16.079 -34.167 1.00 78.50 478 ALA A CA 1
ATOM 3725 C C . ALA A 1 478 ? -4.085 -15.011 -33.462 1.00 78.50 478 ALA A C 1
ATOM 3727 O O . ALA A 1 478 ? -3.095 -14.554 -34.036 1.00 78.50 478 ALA A O 1
ATOM 3728 N N . GLY A 1 479 ? -4.471 -14.619 -32.243 1.00 83.44 479 GLY A N 1
ATOM 3729 C CA . GLY A 1 479 ? -3.916 -13.455 -31.560 1.00 83.44 479 GLY A CA 1
ATOM 3730 C C . GLY A 1 479 ? -4.188 -12.139 -32.303 1.00 83.44 479 GLY A C 1
ATOM 3731 O O . GLY A 1 479 ? -4.810 -12.098 -33.368 1.00 83.44 479 GLY A O 1
ATOM 3732 N N . VAL A 1 480 ? -3.727 -11.035 -31.724 1.00 86.56 480 VAL A N 1
ATOM 3733 C CA . VAL A 1 480 ? -3.836 -9.671 -32.271 1.00 86.56 480 VAL A CA 1
ATOM 3734 C C . VAL A 1 480 ? -2.489 -8.965 -32.401 1.00 86.56 480 VAL A C 1
ATOM 3736 O O . VAL A 1 480 ? -2.442 -7.850 -32.922 1.00 86.56 480 VAL A O 1
ATOM 3739 N N . GLY A 1 481 ? -1.398 -9.598 -31.964 1.00 90.88 481 GLY A N 1
ATOM 3740 C CA . GLY A 1 481 ? -0.052 -9.048 -32.089 1.00 90.88 481 GLY A CA 1
ATOM 3741 C C . GLY A 1 481 ? 1.001 -10.045 -32.561 1.00 90.88 481 GLY A C 1
ATOM 3742 O O . GLY A 1 481 ? 0.731 -11.051 -33.222 1.00 90.88 481 GLY A O 1
ATOM 3743 N N . THR A 1 482 ? 2.251 -9.729 -32.241 1.00 92.50 482 THR A N 1
ATOM 3744 C CA . THR A 1 482 ? 3.403 -10.565 -32.567 1.00 92.50 482 THR A CA 1
ATOM 3745 C C . THR A 1 482 ? 3.674 -11.541 -31.436 1.00 92.50 482 THR A C 1
ATOM 3747 O O . THR A 1 482 ? 4.080 -11.137 -30.348 1.00 92.50 482 THR A O 1
ATOM 3750 N N . MET A 1 483 ? 3.538 -12.832 -31.720 1.00 92.62 483 MET A N 1
ATOM 3751 C CA . MET A 1 483 ? 4.020 -13.898 -30.847 1.00 92.62 483 MET A CA 1
ATOM 3752 C C . MET A 1 483 ? 5.463 -14.268 -31.206 1.00 92.62 483 MET A C 1
ATOM 3754 O O . MET A 1 483 ? 5.786 -14.488 -32.377 1.00 92.62 483 MET A O 1
ATOM 3758 N N . ILE A 1 484 ? 6.307 -14.391 -30.189 1.00 89.69 484 ILE A N 1
ATOM 3759 C CA . ILE A 1 484 ? 7.685 -14.868 -30.249 1.00 89.69 484 ILE A CA 1
ATOM 3760 C C . ILE A 1 484 ? 7.747 -16.205 -29.509 1.00 89.69 484 ILE A C 1
ATOM 3762 O O . ILE A 1 484 ? 7.348 -16.305 -28.346 1.00 89.69 484 ILE A O 1
ATOM 3766 N N . ARG A 1 485 ? 8.231 -17.240 -30.198 1.00 82.38 485 ARG A N 1
ATOM 3767 C CA . ARG A 1 485 ? 8.396 -18.585 -29.640 1.00 82.38 485 ARG A CA 1
ATOM 3768 C C . ARG A 1 485 ? 9.780 -18.740 -29.028 1.00 82.38 485 ARG A C 1
ATOM 3770 O O . ARG A 1 485 ? 10.782 -18.375 -29.648 1.00 82.38 485 ARG A O 1
ATOM 3777 N N . SER A 1 486 ? 9.817 -19.319 -27.837 1.00 71.25 486 SER A N 1
ATOM 3778 C CA . SER A 1 486 ? 11.056 -19.588 -27.107 1.00 71.25 486 SER A CA 1
ATOM 3779 C C . SER A 1 486 ? 11.792 -20.823 -27.633 1.00 71.25 486 SER A C 1
ATOM 3781 O O . SER A 1 486 ? 13.018 -20.881 -27.529 1.00 71.25 486 SER A O 1
ATOM 3783 N N . HIS A 1 487 ? 11.065 -21.753 -28.271 1.00 64.44 487 HIS A N 1
ATOM 3784 C CA . HIS A 1 487 ? 11.568 -23.002 -28.855 1.00 64.44 487 HIS A CA 1
ATOM 3785 C C . HIS A 1 487 ? 10.893 -23.340 -30.188 1.00 64.44 487 HIS A C 1
ATOM 3787 O O . HIS A 1 487 ? 9.665 -23.109 -30.316 1.00 64.44 487 HIS A O 1
#

Foldseek 3Di:
DPQDDDPDDPVVVVVVVVPDDPDPDDDDPDDDFADDADPDVDDQFDKDSYADCPDPPHREIETEQKAADCQLWLQDPRCRHRPDIGGDDLVSRVVVLVVCVVSGQEYEYDDPALLPRPCNLVSLVVSVVSRHQYHYDAHELVSQDLSNLVSCVVSVNLEHEYEPQWQDCVVCVVRSNNDHLVSVLVSLLSSLLSRRQEYEYEYEPDDVVDDPVRVVSVVVSVVSSQVSNCVRHVDHYHYHYDYDYRRDSDPVDDPPPDDDPVNLVVVCVVVVDDFDDDPNHTQAAPVNVVSL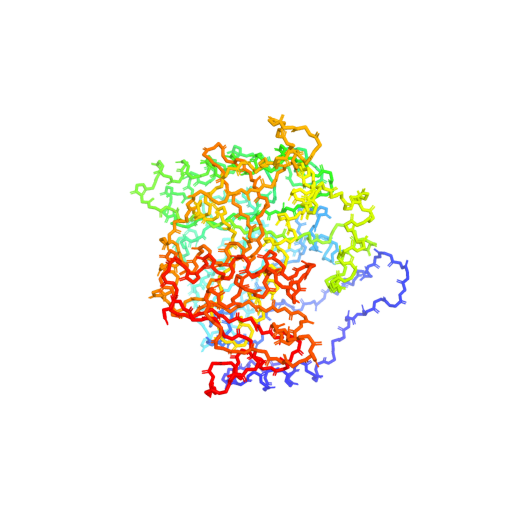CCCQQVPVQVVVCVVCVVVPAAEDEEECPVVQFFEWDQDWPADPVDHPDTHRSHQATDTPGGHCVVVVVCVVVRYDYRYRHWHAHPVGRIHHYDPLLVQLRNCLVVLAQEGEAEDQAQEQAAPVRHAEAAAEPVVVVVCVVVVSDDDPCVVNVVSQLSSLLSNHQKYWYHHPVDPPLVCQQPVDPVHRHYIYGSD

Radius of gyration: 28.14 Å; chains: 1; bounding box: 75×56×79 Å